Protein AF-A0A2V3IMF9-F1 (afdb_monomer)

Radius of gyration: 29.53 Å; Cα contacts (8 Å, |Δi|>4): 1030; chains: 1; bounding box: 71×70×72 Å

Sequence (637 aa):
MVWQYLLITSVDGKSPRWHPYTPQASSKLDSLFAHAHATRSKRTTFHVQSGTYQYEVNMLTMTQRNITTGKLRPIRRCLQSVISSDASEPKKKKPKLSSSLQLSHLFAGLHGHVWEPVLLPLIETLPDAADYLAPYRHSAILPLRQLTFQALKPNLPVDWKVIVFGQNPVHTSIPSFCHLLSYETPHRYEDVLTTIVHPQYPRVESATGIALFDAQLDDWNHAKFGTILSMRNLIKSAAMTKYNTSNATKVAQLRHILAQNKVITPSQWFQAILAQGVLLLNASLTIGGGKKASQHTTFWRPVIKKIVEHILLQKQALPPSDGRRGLLFLWWGRQALATKRRLSTVLSRYLHLPVRHLEWWNPASQRNEFCSSTHLSDVNQQLNQMGMPQINWLPDEQWLKENNDSISVFTNFVTDTKKLHAMYLERLQTGLELQANNTPITGIKGLVVQGLVEAVAPFGVEGAAENILGIVRGKHCGNLSDSEKGAIYMYTTGCLYHRLNMALRTSTREGLVCFLQYLKLFLLAHDKLDETDWVDLYRGANADLSDQYEVGSIVTWWSISSCSCNPEIAHSFSGRNGTLFHVKAKRATSIALLSAYQGEEEFVLAPGTQLKALKREKGKGVNEVYLEEVIASRLVC

Foldseek 3Di:
DWKWWADCPDDPNDHGGTDTFAPVQRVVVVVVLVVCVPPVDPDQWDWTDGPPWIWIAGNVQQWIATPVPRDIIHMDDDDPVVVPPPPDDDDDDDDQLLVQLVCVLLLDDAASVVCCVLQSVVLSPFPPSCCQRGPLHQLFKFDPNSQLCLLPRLDDLLLAAEEEAAEAQDDPPDPCPVPPPPDDDDDDPPPVVVPDDDVPDRPNQSRLLFHPDGLPFFALPDPCVQVSQLNVLLLLLLCCVPVVDDLVDDSVNSNVSCVVQQFHTPLLLVLQCSLNNYRGHYCFSIDGPPDDPVVSNVRCLVVVLSSVLVSQVVLVPDDPPDLSLHYEYEQADDRSVVSCVSNVVSVVVRPVTNYYYHYYHRSSDPPSRSSVDNVLVVQQVSCVVSVHHHGSSTDHPVVCVVCVVSSVSCPVSSVVSSVVSVLSVLLLVPQCPPFDPAAFADDLLVDDADAQLVLCVVVVCNVVLVVLLVVCPPQDDDPQDSRLLSLLACCQVVSCQRLQQVLLPDRVNPSCPSNSNSLSSPVVSLVRQQDDDWAWWKAAGQAAPLVVQPAFDKTWQRHWDKTASDHVSRNSRNFFEGEMETEGERSWGFCQSSYPDHPGRIIIDRGQWIWHWHDWARDNGYIYTYIYTDPDDRSHD

Secondary structure (DSSP, 8-state):
-EEEEE-SS-BTTB-SSEEEPPHHHHHHHHHHHHHHHHHT-S--EEEEEETTEEEEEETTTTEEEETTT--EEEEEEE-GGGGSS-S---------GGGTTT-GGGG-STTHHHHHHHHHHHHHHSTTHHHHHSTTS-TTEES-GGGTTGGGSSS-TTT--EEEEEPSS--------TTS--S---S--SSSTTSS-----S-GGG-SSSTT--TT---TTSHHHHH-HHHHHHHHHHHHHHH---TT--HHHHHHHHHHTTBPPHHHHHHHHHHTTEEEEESSS-EETT--HHHHHHHHHHHHHHHHHHHHHHHHTS-TT-GGG-EEEEEESHHHHHHHHHHHHHHGGGTTS-EEEEEE--TT-TTSGGGGS-HHHHHHHHHHHTTPPPP-SS-BHHHHHHTHHHHHHHHHHHHHHHHHHHHHHHHHHTT------PPPB--STTSPP--HHHHHGGGT-HHHHHHHHHHHTT---TT--HHHHHHHHHHHTTTTHHHHHHHTT-TT-GGGGGGHHHHHHHHHHHHHH-----EEEEEEESS--GGGS-TT-EEEE-S-EEEES-HHHHHTTTTTT-EEEEEEESSEEE-TTT-SSTT--EEEEPTTEEEEEEEEE--SSSEEEEEEE--S--SB-

Structure (mmCIF, N/CA/C/O backbone):
data_AF-A0A2V3IMF9-F1
#
_entry.id   AF-A0A2V3IMF9-F1
#
loop_
_atom_site.group_PDB
_atom_site.id
_atom_site.type_symbol
_atom_site.label_atom_id
_atom_site.label_alt_id
_atom_site.label_comp_id
_atom_site.label_asym_id
_atom_site.label_entity_id
_atom_site.label_seq_id
_atom_site.pdbx_PDB_ins_code
_atom_site.Cartn_x
_atom_site.Cartn_y
_atom_site.Cartn_z
_atom_site.occupancy
_atom_site.B_iso_or_equiv
_atom_site.auth_seq_id
_atom_site.auth_comp_id
_atom_site.auth_asym_id
_atom_site.auth_atom_id
_atom_site.pdbx_PDB_model_num
ATOM 1 N N . MET A 1 1 ? 18.884 26.806 -39.720 1.00 68.94 1 MET A N 1
ATOM 2 C CA . MET A 1 1 ? 18.612 25.996 -38.509 1.00 68.94 1 MET A CA 1
ATOM 3 C C . MET A 1 1 ? 18.428 26.937 -37.333 1.00 68.94 1 MET A C 1
ATOM 5 O O . MET A 1 1 ? 19.122 27.945 -37.275 1.00 68.94 1 MET A O 1
ATOM 9 N N . VAL A 1 2 ? 17.482 26.656 -36.438 1.00 80.50 2 VAL A N 1
ATOM 10 C CA . VAL A 1 2 ? 17.210 27.482 -35.252 1.00 80.50 2 VAL A CA 1
ATOM 11 C C . VAL A 1 2 ? 17.727 26.757 -34.023 1.00 80.50 2 VAL A C 1
ATOM 13 O O . VAL A 1 2 ? 17.457 25.570 -33.835 1.00 80.50 2 VAL A O 1
ATOM 16 N N . TRP A 1 3 ? 18.459 27.471 -33.176 1.00 82.25 3 TRP A N 1
ATOM 17 C CA . TRP A 1 3 ? 18.941 26.930 -31.915 1.00 82.25 3 TRP A CA 1
ATOM 18 C C . TRP A 1 3 ? 17.986 27.309 -30.789 1.00 82.25 3 TRP A C 1
ATOM 20 O O . TRP A 1 3 ? 17.486 28.435 -30.735 1.00 82.25 3 TRP A O 1
ATOM 30 N N . GLN A 1 4 ? 17.737 26.377 -29.872 1.00 85.31 4 GLN A N 1
ATOM 31 C CA . GLN A 1 4 ? 16.877 26.582 -28.709 1.00 85.31 4 GLN A CA 1
ATOM 32 C C . GLN A 1 4 ? 17.582 26.153 -27.420 1.00 85.31 4 GLN A C 1
ATOM 34 O O . GLN A 1 4 ? 18.411 25.247 -27.436 1.00 85.31 4 GLN A O 1
ATOM 39 N N . TYR A 1 5 ? 17.219 26.768 -26.297 1.00 79.00 5 TYR A N 1
ATOM 40 C CA . TYR A 1 5 ? 17.627 26.363 -24.950 1.00 79.00 5 TYR A CA 1
ATOM 41 C C . TYR A 1 5 ? 16.409 26.024 -24.090 1.00 79.00 5 TYR A C 1
ATOM 43 O O . TYR A 1 5 ? 15.362 26.662 -24.215 1.00 79.00 5 TYR A O 1
ATOM 51 N N . LEU A 1 6 ? 16.535 25.039 -23.201 1.00 73.38 6 LEU A N 1
ATOM 52 C CA . LEU A 1 6 ? 15.439 24.614 -22.330 1.00 73.38 6 LEU A CA 1
ATOM 53 C C . LEU A 1 6 ? 15.430 25.414 -21.027 1.00 73.38 6 LEU A C 1
ATOM 55 O O . LEU A 1 6 ? 16.417 25.458 -20.287 1.00 73.38 6 LEU A O 1
ATOM 59 N N . LEU A 1 7 ? 14.288 26.017 -20.715 1.00 69.88 7 LEU A N 1
ATOM 60 C CA . LEU A 1 7 ? 13.969 26.435 -19.355 1.00 69.88 7 LEU A CA 1
ATOM 61 C C . LEU A 1 7 ? 13.214 25.294 -18.674 1.00 69.88 7 LEU A C 1
ATOM 63 O O . LEU A 1 7 ? 12.148 24.911 -19.135 1.00 69.88 7 LEU A O 1
ATOM 67 N N . ILE A 1 8 ? 13.771 24.750 -17.593 1.00 53.72 8 ILE A N 1
ATOM 68 C CA . ILE A 1 8 ? 13.132 23.697 -16.778 1.00 53.72 8 ILE A CA 1
ATOM 69 C C . ILE A 1 8 ? 12.277 24.272 -15.641 1.00 53.72 8 ILE A C 1
ATOM 71 O O . ILE A 1 8 ? 11.418 23.597 -15.088 1.00 53.72 8 ILE A O 1
ATOM 75 N N . THR A 1 9 ? 12.480 25.549 -15.321 1.00 52.88 9 THR A N 1
ATOM 76 C CA . THR A 1 9 ? 11.702 26.317 -14.346 1.00 52.88 9 THR A CA 1
ATOM 77 C C . THR A 1 9 ? 11.356 27.680 -14.936 1.00 52.88 9 THR A C 1
ATOM 79 O O . THR A 1 9 ? 12.045 28.173 -15.834 1.00 52.88 9 THR A O 1
ATOM 82 N N . SER A 1 10 ? 10.265 28.289 -14.470 1.00 63.88 10 SER A N 1
ATOM 83 C CA . SER A 1 10 ? 9.846 29.606 -14.949 1.00 63.88 10 SER A CA 1
ATOM 84 C C . SER A 1 10 ? 10.776 30.687 -14.413 1.00 63.88 10 SER A C 1
ATOM 86 O O . SER A 1 10 ? 10.959 30.795 -13.200 1.00 63.88 10 SER A O 1
ATOM 88 N N . VAL A 1 11 ? 11.345 31.495 -15.304 1.00 62.50 11 VAL A N 1
ATOM 89 C CA . VAL A 1 11 ? 12.277 32.579 -14.959 1.00 62.50 11 VAL A CA 1
ATOM 90 C C . VAL A 1 11 ? 11.957 33.784 -15.845 1.00 62.50 11 VAL A C 1
ATOM 92 O O . VAL A 1 11 ? 11.756 33.610 -17.046 1.00 62.50 11 VAL A O 1
ATOM 95 N N . ASP A 1 12 ? 11.874 34.983 -15.262 1.00 57.81 12 ASP A N 1
ATOM 96 C CA . ASP A 1 12 ? 11.646 36.264 -15.958 1.00 57.81 12 ASP A CA 1
ATOM 97 C C . ASP A 1 12 ? 10.453 36.249 -16.934 1.00 57.81 12 ASP A C 1
ATOM 99 O O . ASP A 1 12 ? 10.554 36.637 -18.097 1.00 57.81 12 ASP A O 1
ATOM 103 N N . GLY A 1 13 ? 9.315 35.712 -16.483 1.00 58.81 13 GLY A N 1
ATOM 104 C CA . GLY A 1 13 ? 8.085 35.629 -17.283 1.00 58.81 13 GLY A CA 1
ATOM 105 C C . GLY A 1 13 ? 8.102 34.572 -18.396 1.00 58.81 13 GLY A C 1
ATOM 106 O O . GLY A 1 13 ? 7.091 34.384 -19.074 1.00 58.81 13 GLY A O 1
ATOM 107 N N . LYS A 1 14 ? 9.203 33.832 -18.576 1.00 61.03 14 LYS A N 1
ATOM 108 C CA . LYS A 1 14 ? 9.302 32.743 -19.557 1.00 61.03 14 LYS A CA 1
ATOM 109 C C . LYS A 1 14 ? 8.894 31.411 -18.935 1.00 61.03 14 LYS A C 1
ATOM 111 O O . LYS A 1 14 ? 9.371 31.033 -17.866 1.00 61.03 14 LYS A O 1
ATOM 116 N N . SER A 1 15 ? 8.011 30.688 -19.622 1.00 53.59 15 SER A N 1
ATOM 117 C CA . SER A 1 15 ? 7.533 29.367 -19.205 1.00 53.59 15 SER A CA 1
ATOM 118 C C . SER A 1 15 ? 8.597 28.273 -19.388 1.00 53.59 15 SER A C 1
ATOM 120 O O . SER A 1 15 ? 9.489 28.438 -20.228 1.00 53.59 15 SER A O 1
ATOM 122 N N . PRO A 1 16 ? 8.514 27.152 -18.643 1.00 62.44 16 PRO A N 1
ATOM 123 C CA . PRO A 1 16 ? 9.436 26.035 -18.796 1.00 62.44 16 PRO A CA 1
ATOM 124 C C . PRO A 1 16 ? 9.209 25.318 -20.132 1.00 62.44 16 PRO A C 1
ATOM 126 O O . PRO A 1 16 ? 8.294 24.512 -20.275 1.00 62.44 16 PRO A O 1
ATOM 129 N N .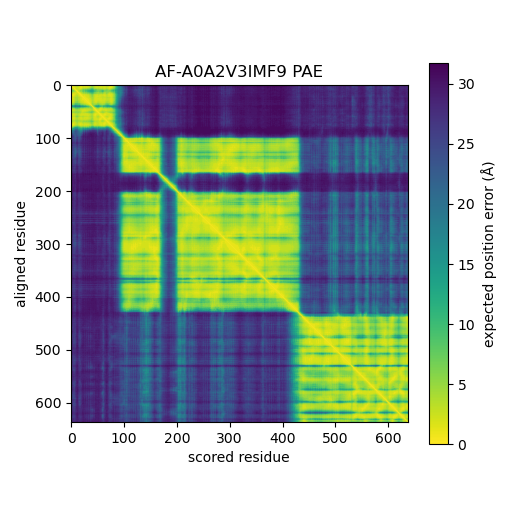 ARG A 1 17 ? 9.984 25.689 -21.149 1.00 71.81 17 ARG A N 1
ATOM 130 C CA . ARG A 1 17 ? 9.945 25.117 -22.498 1.00 71.81 17 ARG A CA 1
ATOM 131 C C . ARG A 1 17 ? 11.232 25.446 -23.238 1.00 71.81 17 ARG A C 1
ATOM 133 O O . ARG A 1 17 ? 12.099 26.154 -22.721 1.00 71.81 17 ARG A O 1
ATOM 140 N N . TRP A 1 18 ? 11.340 24.951 -24.462 1.00 73.56 18 TRP A N 1
ATOM 141 C CA . TRP A 1 18 ? 12.388 25.353 -25.385 1.00 73.56 18 TRP A CA 1
ATOM 142 C C . TRP A 1 18 ? 12.140 26.776 -25.885 1.00 73.56 18 TRP A C 1
ATOM 144 O O . TRP A 1 18 ? 11.074 27.084 -26.422 1.00 73.56 18 TRP A O 1
ATOM 154 N N . HIS A 1 19 ? 13.130 27.645 -25.698 1.00 80.81 19 HIS A N 1
ATOM 155 C CA . HIS A 1 19 ? 13.117 29.027 -26.170 1.00 80.81 19 HIS A CA 1
ATOM 156 C C . HIS A 1 19 ? 14.190 29.219 -27.231 1.00 80.81 19 HIS A C 1
ATOM 158 O O . HIS A 1 19 ? 15.305 28.731 -27.045 1.00 80.81 19 HIS A O 1
ATOM 164 N N . PRO A 1 20 ? 13.894 29.932 -28.327 1.00 86.06 20 PRO A N 1
ATOM 165 C CA . PRO A 1 20 ? 14.888 30.194 -29.352 1.00 86.06 20 PRO A CA 1
ATOM 166 C C . PRO A 1 20 ? 15.972 31.153 -28.847 1.00 86.06 20 PRO A C 1
ATOM 168 O O . PRO A 1 20 ? 15.707 32.090 -28.085 1.00 86.06 20 PRO A O 1
ATOM 171 N N . TYR A 1 21 ? 17.200 30.924 -29.304 1.00 86.38 21 TYR A N 1
ATOM 172 C CA . TYR A 1 21 ? 18.235 31.953 -29.329 1.00 86.38 21 TYR A CA 1
ATOM 173 C C . TYR A 1 21 ? 17.836 33.061 -30.308 1.00 86.38 21 TYR A C 1
ATOM 175 O O . TYR A 1 21 ? 17.023 32.839 -31.209 1.00 86.38 21 TYR A O 1
ATOM 183 N N . THR A 1 22 ? 18.423 34.255 -30.176 1.00 89.00 22 THR A N 1
ATOM 184 C CA . THR A 1 22 ? 18.224 35.283 -31.208 1.00 89.00 22 THR A CA 1
ATOM 185 C C . THR A 1 22 ? 18.699 34.760 -32.571 1.00 89.00 22 THR A C 1
ATOM 187 O O . THR A 1 22 ? 19.598 33.913 -32.617 1.00 89.00 22 THR A O 1
ATOM 190 N N . PRO A 1 23 ? 18.135 35.234 -33.696 1.00 86.19 23 PRO A N 1
ATOM 191 C CA . PRO A 1 23 ? 18.532 34.758 -35.021 1.00 86.19 23 PRO A CA 1
ATOM 192 C C . PRO A 1 23 ? 20.044 34.861 -35.271 1.00 86.19 23 PRO A C 1
ATOM 194 O O . PRO A 1 23 ? 20.654 33.903 -35.737 1.00 86.19 23 PRO A O 1
ATOM 197 N N . GLN A 1 24 ? 20.677 35.965 -34.854 1.00 86.44 24 GLN A N 1
ATOM 198 C CA . GLN A 1 24 ? 22.130 36.151 -34.979 1.00 86.44 24 GLN A CA 1
ATOM 199 C C . GLN A 1 24 ? 22.923 35.120 -34.157 1.00 86.44 24 GLN A C 1
ATOM 201 O O . GLN A 1 24 ? 23.913 34.566 -34.636 1.00 86.44 24 GLN A O 1
ATOM 206 N N . ALA A 1 25 ? 22.477 34.829 -32.932 1.00 87.00 25 ALA A N 1
ATOM 207 C CA . ALA A 1 25 ? 23.105 33.832 -32.072 1.00 87.00 25 ALA A CA 1
ATOM 208 C C . ALA A 1 25 ? 22.911 32.410 -32.610 1.00 87.00 25 ALA A C 1
ATOM 210 O O . ALA A 1 25 ? 23.847 31.616 -32.569 1.00 87.00 25 ALA A O 1
ATOM 211 N N . SER A 1 26 ? 21.734 32.106 -33.164 1.00 87.94 26 SER A N 1
ATOM 212 C CA . SER A 1 26 ? 21.459 30.822 -33.816 1.00 87.94 26 SER A CA 1
ATOM 213 C C . SER A 1 26 ? 22.383 30.592 -35.010 1.00 87.94 26 SER A C 1
ATOM 215 O O . SER A 1 26 ? 22.978 29.524 -35.098 1.00 87.94 26 SER A O 1
ATOM 217 N N . SER A 1 27 ? 22.577 31.588 -35.882 1.00 86.62 27 SER A N 1
ATOM 218 C CA .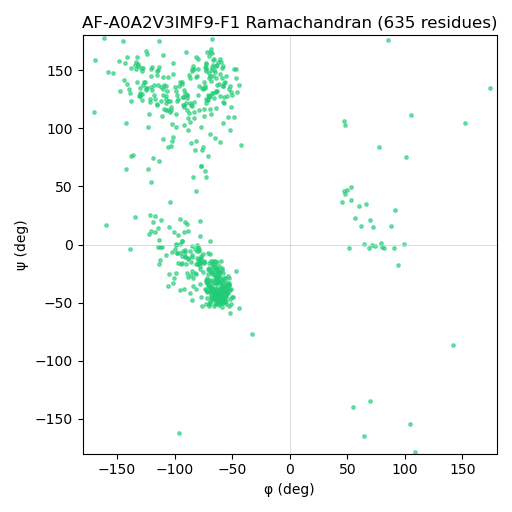 SER A 1 27 ? 23.511 31.467 -37.011 1.00 86.62 27 SER A CA 1
ATOM 219 C C . SER A 1 27 ? 24.954 31.262 -36.544 1.00 86.62 27 SER A C 1
ATOM 221 O O . SER A 1 27 ? 25.667 30.422 -37.085 1.00 86.62 27 SER A O 1
ATOM 223 N N . LYS A 1 28 ? 25.378 31.974 -35.490 1.00 87.69 28 LYS A N 1
ATOM 224 C CA . LYS A 1 28 ? 26.718 31.811 -34.907 1.00 87.69 28 LYS A CA 1
ATOM 225 C C . LYS A 1 28 ? 26.915 30.421 -34.291 1.00 87.69 28 LYS A C 1
ATOM 227 O O . LYS A 1 28 ? 27.968 29.820 -34.484 1.00 87.69 28 LYS A O 1
ATOM 232 N N . LEU A 1 29 ? 25.916 29.907 -33.572 1.00 86.38 29 LEU A N 1
ATOM 233 C CA . LEU A 1 29 ? 25.929 28.552 -33.015 1.00 86.38 29 LEU A CA 1
ATOM 234 C C . LEU A 1 29 ? 25.978 27.491 -34.112 1.00 86.38 29 LEU A C 1
ATOM 236 O O . LEU A 1 29 ? 26.698 26.512 -33.957 1.00 86.38 29 LEU A O 1
ATOM 240 N N . ASP A 1 30 ? 25.287 27.711 -35.230 1.00 86.06 30 ASP A N 1
ATOM 241 C CA . ASP A 1 30 ? 25.303 26.789 -36.366 1.00 86.06 30 ASP A CA 1
ATOM 242 C C . ASP A 1 30 ? 26.698 26.656 -36.980 1.00 86.06 30 ASP A C 1
ATOM 244 O O . ASP A 1 30 ? 27.189 25.541 -37.156 1.00 86.06 30 ASP A O 1
ATOM 248 N N . SER A 1 31 ? 27.372 27.784 -37.224 1.00 83.00 31 SER A N 1
ATOM 249 C CA . SER A 1 31 ? 28.741 27.793 -37.749 1.00 83.00 31 SER A CA 1
ATOM 250 C C . SER A 1 31 ? 29.736 27.162 -36.773 1.00 83.00 31 SER A C 1
ATOM 252 O O . SER A 1 31 ? 30.617 26.411 -37.188 1.00 83.00 31 SER A O 1
ATOM 254 N N . LEU A 1 32 ? 29.591 27.427 -35.470 1.00 82.62 32 LEU A N 1
ATOM 255 C CA . LEU A 1 32 ? 30.448 26.844 -34.434 1.00 82.62 32 LEU A CA 1
ATOM 256 C C . LEU A 1 32 ? 30.231 25.334 -34.285 1.00 82.62 32 LEU A C 1
ATOM 258 O O . LEU A 1 32 ? 31.201 24.595 -34.135 1.00 82.62 32 LEU A O 1
ATOM 262 N N . PHE A 1 33 ? 28.983 24.872 -34.359 1.00 79.62 33 PHE A N 1
ATOM 263 C CA . PHE A 1 33 ? 28.641 23.454 -34.310 1.00 79.62 33 PHE A CA 1
ATOM 264 C C . PHE A 1 33 ? 29.184 22.706 -35.532 1.00 79.62 33 PHE A C 1
ATOM 266 O O . PHE A 1 33 ? 29.826 21.669 -35.377 1.00 79.62 33 PHE A O 1
ATOM 273 N N . ALA A 1 34 ? 29.013 23.267 -36.735 1.00 76.81 34 ALA A N 1
ATOM 274 C CA . ALA A 1 34 ? 29.580 22.707 -37.960 1.00 76.81 34 ALA A CA 1
ATOM 275 C C . ALA A 1 34 ? 31.118 22.650 -37.905 1.00 76.81 34 ALA A C 1
ATOM 277 O O . ALA A 1 34 ? 31.711 21.629 -38.250 1.00 76.81 34 ALA A O 1
ATOM 278 N N . HIS A 1 35 ? 31.768 23.706 -37.404 1.00 70.62 35 HIS A N 1
ATOM 279 C CA . HIS A 1 35 ? 33.223 23.745 -37.255 1.00 70.62 35 HIS A CA 1
ATOM 280 C C . HIS A 1 35 ? 33.738 22.732 -36.220 1.00 70.62 35 HIS A C 1
ATOM 282 O O . HIS A 1 35 ? 34.701 22.018 -36.500 1.00 70.62 35 HIS A O 1
ATOM 288 N N . ALA A 1 36 ? 33.084 22.619 -35.057 1.00 66.25 36 ALA A N 1
ATOM 289 C CA . ALA A 1 36 ? 33.442 21.666 -34.004 1.00 66.25 36 ALA A CA 1
ATOM 290 C C . ALA A 1 36 ? 33.291 20.205 -34.464 1.00 66.25 36 ALA A C 1
ATOM 292 O O . ALA A 1 36 ? 34.170 19.385 -34.189 1.00 66.25 36 ALA A O 1
ATOM 293 N N . HIS A 1 37 ? 32.229 19.894 -35.216 1.00 63.97 37 HIS A N 1
ATOM 294 C CA . HIS A 1 37 ? 32.020 18.561 -35.784 1.00 63.97 37 HIS A CA 1
ATOM 295 C C . HIS A 1 37 ? 32.992 18.226 -36.924 1.00 63.97 37 HIS A C 1
ATOM 297 O O . HIS A 1 37 ? 33.418 17.078 -37.026 1.00 63.97 37 HIS A O 1
ATOM 303 N N . ALA A 1 38 ? 33.375 19.201 -37.756 1.00 58.03 38 ALA A N 1
ATOM 304 C CA . ALA A 1 38 ? 34.250 18.962 -38.906 1.00 58.03 38 ALA A CA 1
ATOM 305 C C . ALA A 1 38 ? 35.739 18.825 -38.538 1.00 58.03 38 ALA A C 1
ATOM 307 O O . ALA A 1 38 ? 36.459 18.064 -39.176 1.00 58.03 38 ALA A O 1
ATOM 308 N N . THR A 1 39 ? 36.224 19.542 -37.518 1.00 54.62 39 THR A N 1
ATOM 309 C CA . THR A 1 39 ? 37.669 19.608 -37.208 1.00 54.62 39 THR A CA 1
ATOM 310 C C . THR A 1 39 ? 38.129 18.690 -36.072 1.00 54.62 39 THR A C 1
ATOM 312 O O . THR A 1 39 ? 39.326 18.654 -35.790 1.00 54.62 39 THR A O 1
ATOM 315 N N . ARG A 1 40 ? 37.223 17.964 -35.387 1.00 56.03 40 ARG A N 1
ATOM 316 C CA . ARG A 1 40 ? 37.523 17.255 -34.115 1.00 56.03 40 ARG A CA 1
ATOM 317 C C . ARG A 1 40 ? 38.316 18.143 -33.134 1.00 56.03 40 ARG A C 1
ATOM 319 O O . ARG A 1 40 ? 39.227 17.687 -32.443 1.00 56.03 40 ARG A O 1
ATOM 326 N N . SER A 1 41 ? 38.005 19.440 -33.115 1.00 50.53 41 SER A N 1
ATOM 327 C CA . SER A 1 41 ? 38.764 20.438 -32.360 1.00 50.53 41 SER A CA 1
ATOM 328 C C . SER A 1 41 ? 38.747 20.145 -30.856 1.00 50.53 41 SER A C 1
ATOM 330 O O . SER A 1 41 ? 37.701 19.848 -30.282 1.00 50.53 41 SER A O 1
ATOM 332 N N . LYS A 1 42 ? 39.902 20.304 -30.190 1.00 55.38 42 LYS A N 1
ATOM 333 C CA . LYS A 1 42 ? 40.037 20.184 -28.722 1.00 55.38 42 LYS A CA 1
ATOM 334 C C . LYS A 1 42 ? 39.267 21.267 -27.952 1.00 55.38 42 LYS A C 1
ATOM 336 O O . LYS A 1 42 ? 39.104 21.148 -26.740 1.00 55.38 42 LYS A O 1
ATOM 341 N N . ARG A 1 43 ? 38.810 22.337 -28.617 1.00 55.91 43 ARG A N 1
ATOM 342 C CA . ARG A 1 43 ? 38.066 23.433 -27.983 1.00 55.91 43 ARG A CA 1
ATOM 343 C C . ARG A 1 43 ? 36.568 23.249 -28.217 1.00 55.91 43 ARG A C 1
ATOM 345 O O . ARG A 1 43 ? 36.062 23.573 -29.284 1.00 55.91 43 ARG A O 1
ATOM 352 N N . THR A 1 44 ? 35.867 22.755 -27.200 1.00 67.31 44 THR A N 1
ATOM 353 C CA . THR A 1 44 ? 34.428 22.431 -27.258 1.00 67.31 44 THR A CA 1
ATOM 354 C C . THR A 1 44 ? 33.526 23.522 -26.680 1.00 67.31 44 THR A C 1
ATOM 356 O O . THR A 1 44 ? 32.307 23.437 -26.817 1.00 67.31 44 THR A O 1
ATOM 359 N N . THR A 1 45 ? 34.110 24.550 -26.056 1.00 79.62 45 THR A N 1
ATOM 360 C CA . THR A 1 45 ? 33.386 25.596 -25.322 1.00 79.62 45 THR A CA 1
ATOM 361 C C . THR A 1 45 ? 33.600 26.976 -25.945 1.00 79.62 45 THR A C 1
ATOM 363 O O . THR A 1 45 ? 34.737 27.417 -26.146 1.00 79.62 45 THR A O 1
ATOM 366 N N . PHE A 1 46 ? 32.501 27.683 -26.217 1.00 83.38 46 PHE A N 1
ATOM 367 C CA . PHE A 1 46 ? 32.477 28.955 -26.941 1.00 83.38 46 PHE A CA 1
ATOM 368 C C . PHE A 1 46 ? 31.603 29.996 -26.244 1.00 83.38 46 PHE A C 1
ATOM 370 O O . PHE A 1 46 ? 30.619 29.660 -25.600 1.00 83.38 46 PHE A O 1
ATOM 377 N N . HIS A 1 47 ? 31.931 31.276 -26.409 1.00 89.19 47 HIS A N 1
ATOM 378 C CA . HIS A 1 47 ? 31.133 32.372 -25.858 1.00 89.19 47 HIS A CA 1
ATOM 379 C C . HIS A 1 47 ? 30.204 32.951 -26.932 1.00 89.19 47 HIS A C 1
ATOM 381 O O . HIS A 1 47 ? 30.653 33.384 -27.999 1.00 89.19 47 HIS A O 1
ATOM 387 N N . VAL A 1 48 ? 28.902 32.965 -26.649 1.00 88.81 48 VAL A N 1
ATOM 388 C CA . VAL A 1 48 ? 27.850 33.412 -27.568 1.00 88.81 48 VAL A CA 1
ATOM 389 C C . VAL A 1 48 ? 26.931 34.402 -26.863 1.00 88.81 48 VAL A C 1
ATOM 391 O O . VAL A 1 48 ? 26.395 34.131 -25.791 1.00 88.81 48 VAL A O 1
ATOM 394 N N . GLN A 1 49 ? 26.736 35.562 -27.483 1.00 89.25 49 GLN A N 1
ATOM 395 C CA . GLN A 1 49 ? 25.794 36.575 -27.023 1.00 89.25 49 GLN A CA 1
ATOM 396 C C . GLN A 1 49 ? 24.440 36.365 -27.700 1.00 89.25 49 GLN A C 1
ATOM 398 O O . GLN A 1 49 ? 24.384 36.178 -28.914 1.00 89.25 49 GLN A O 1
ATOM 403 N N . SER A 1 50 ? 23.357 36.397 -26.922 1.00 85.31 50 SER A N 1
ATOM 404 C CA . SER A 1 50 ? 21.989 36.263 -27.426 1.00 85.31 50 SER A CA 1
ATOM 405 C C . SER A 1 50 ? 21.051 37.181 -26.652 1.00 85.31 50 SER A C 1
ATOM 407 O O . SER A 1 50 ? 20.675 36.895 -25.515 1.00 85.31 50 SER A O 1
ATOM 409 N N . GLY A 1 51 ? 20.654 38.283 -27.289 1.00 83.50 51 GLY A N 1
ATOM 410 C CA . GLY A 1 51 ? 19.918 39.361 -26.633 1.00 83.50 51 GLY A CA 1
ATOM 411 C C . GLY A 1 51 ? 20.817 40.113 -25.649 1.00 83.50 51 GLY A C 1
ATOM 412 O O . GLY A 1 51 ? 21.965 40.419 -25.965 1.00 83.50 51 GLY A O 1
ATOM 413 N N . THR A 1 52 ? 20.307 40.382 -24.449 1.00 79.75 52 THR A N 1
ATOM 414 C CA . THR A 1 52 ? 21.023 41.106 -23.382 1.00 79.75 52 THR A CA 1
ATOM 415 C C . THR A 1 52 ? 21.997 40.238 -22.581 1.00 79.75 52 THR A C 1
ATOM 417 O O . THR A 1 52 ? 22.722 40.758 -21.739 1.00 79.75 52 THR A O 1
ATOM 420 N N . TYR A 1 53 ? 22.028 38.924 -22.822 1.00 80.81 53 TYR A N 1
ATOM 421 C CA . TYR A 1 53 ? 22.818 37.980 -22.035 1.00 80.81 53 TYR A CA 1
ATOM 422 C C . TYR A 1 53 ? 23.924 37.318 -22.854 1.00 80.81 53 TYR A C 1
ATOM 424 O O . TYR A 1 53 ? 23.781 37.057 -24.054 1.00 80.81 53 TYR A O 1
ATOM 432 N N . GLN A 1 54 ? 25.009 36.983 -22.157 1.00 88.19 54 GLN A N 1
ATOM 433 C CA . GLN A 1 54 ? 26.130 36.229 -22.696 1.00 88.19 54 GLN A CA 1
ATOM 434 C C . GLN A 1 54 ? 26.165 34.825 -22.092 1.00 88.19 54 GLN A C 1
ATOM 436 O O . GLN A 1 54 ? 25.945 34.624 -20.891 1.00 88.19 54 GLN A O 1
ATOM 441 N N . TYR A 1 55 ? 26.424 33.851 -22.953 1.00 89.62 55 TYR A N 1
ATOM 442 C CA . TYR A 1 55 ? 26.385 32.440 -22.623 1.00 89.62 55 TYR A CA 1
ATOM 443 C C . TYR A 1 55 ? 27.694 31.776 -23.013 1.00 89.62 55 TYR A C 1
ATOM 445 O O . TYR A 1 55 ? 28.254 32.039 -24.076 1.00 89.62 55 TYR A O 1
ATOM 453 N N . GLU A 1 56 ? 28.157 30.888 -22.154 1.00 90.12 56 GLU A N 1
ATOM 454 C CA . GLU A 1 56 ? 29.194 29.925 -22.468 1.00 90.12 56 GLU A CA 1
ATOM 455 C C . GLU A 1 56 ? 28.510 28.637 -22.937 1.00 90.12 56 GLU A C 1
ATOM 457 O O . GLU A 1 56 ? 27.701 28.062 -22.216 1.00 90.12 56 GLU A O 1
ATOM 462 N N . VAL A 1 57 ? 28.783 28.205 -24.161 1.00 87.50 57 VAL A N 1
ATOM 463 C CA . VAL A 1 57 ? 28.107 27.091 -24.824 1.00 87.50 57 VAL A CA 1
ATOM 464 C C . VAL A 1 57 ? 29.100 25.976 -25.098 1.00 87.50 57 VAL A C 1
ATOM 466 O O . VAL A 1 57 ? 30.122 26.207 -25.745 1.00 87.50 57 VAL A O 1
ATOM 469 N N . ASN A 1 58 ? 28.786 24.774 -24.624 1.00 80.88 58 ASN A N 1
ATOM 470 C CA . ASN A 1 58 ? 29.570 23.570 -24.851 1.00 80.88 58 ASN A CA 1
ATOM 471 C C . ASN A 1 58 ? 28.898 22.701 -25.923 1.00 80.88 58 ASN A C 1
ATOM 473 O O . ASN A 1 58 ? 27.789 22.199 -25.728 1.00 80.88 58 ASN A O 1
ATOM 477 N N . MET A 1 59 ? 29.590 22.529 -27.049 1.00 78.69 59 MET A N 1
ATOM 478 C CA . MET A 1 59 ? 29.097 21.802 -28.222 1.00 78.69 59 MET A CA 1
ATOM 479 C C . MET A 1 59 ? 29.210 20.279 -28.094 1.00 78.69 59 MET A C 1
ATOM 481 O O . MET A 1 59 ? 28.584 19.572 -28.873 1.00 78.69 59 MET A O 1
ATOM 485 N N . LEU A 1 60 ? 29.980 19.768 -27.125 1.00 69.12 60 LEU A N 1
ATOM 486 C CA . LEU A 1 60 ? 30.089 18.329 -26.863 1.00 69.12 60 LEU A CA 1
ATOM 487 C C . LEU A 1 60 ? 28.958 17.850 -25.950 1.00 69.12 60 LEU A C 1
ATOM 489 O O . LEU A 1 60 ? 28.301 16.858 -26.236 1.00 69.12 60 LEU A O 1
ATOM 493 N N . THR A 1 61 ? 28.713 18.573 -24.857 1.00 65.00 61 THR A N 1
ATOM 494 C CA . THR A 1 61 ? 27.657 18.225 -23.892 1.00 65.00 61 THR A CA 1
ATOM 495 C C . THR A 1 61 ? 26.293 18.795 -24.269 1.00 65.00 61 THR A C 1
ATOM 497 O O . THR A 1 61 ? 25.316 18.511 -23.588 1.00 65.00 61 THR A O 1
ATOM 500 N N . MET A 1 62 ? 26.218 19.618 -25.323 1.00 80.25 62 MET A N 1
ATOM 501 C CA . MET A 1 62 ? 25.000 20.296 -25.783 1.00 80.25 62 MET A CA 1
ATOM 502 C C . MET A 1 62 ? 24.314 21.092 -24.665 1.00 80.25 62 MET A C 1
ATOM 504 O O . MET A 1 62 ? 23.103 21.018 -24.443 1.00 80.25 62 MET A O 1
ATOM 508 N N . THR A 1 63 ? 25.102 21.906 -23.960 1.00 82.75 63 THR A N 1
ATOM 509 C CA . THR A 1 63 ? 24.626 22.756 -22.861 1.00 82.75 63 THR A CA 1
ATOM 510 C C . THR A 1 63 ? 25.118 24.193 -22.996 1.00 82.75 63 THR A C 1
ATOM 512 O O . THR A 1 63 ? 26.165 24.470 -23.575 1.00 82.75 63 THR A O 1
ATOM 515 N N . GLN A 1 64 ? 24.359 25.129 -22.433 1.00 87.81 64 GLN A N 1
ATOM 516 C CA . GLN A 1 64 ? 24.773 26.507 -22.209 1.00 87.81 64 GLN A CA 1
ATOM 517 C C . GLN A 1 64 ? 24.854 26.816 -20.718 1.00 87.81 64 GLN A C 1
ATOM 519 O O . GLN A 1 64 ? 24.055 26.317 -19.929 1.00 87.81 64 GLN A O 1
ATOM 524 N N . ARG A 1 65 ? 25.741 27.727 -20.344 1.00 87.69 65 ARG A N 1
ATOM 525 C CA . ARG A 1 65 ? 25.818 28.352 -19.030 1.00 87.69 65 ARG A CA 1
ATOM 526 C C . ARG A 1 65 ? 25.687 29.858 -19.202 1.00 87.69 65 ARG A C 1
ATOM 528 O O . ARG A 1 65 ? 26.444 30.476 -19.942 1.00 87.69 65 ARG A O 1
ATOM 535 N N . ASN A 1 66 ? 24.707 30.464 -18.543 1.00 86.06 66 ASN A N 1
ATOM 536 C CA . ASN A 1 66 ? 24.604 31.921 -18.513 1.00 86.06 66 ASN A CA 1
ATOM 537 C C . ASN A 1 66 ? 25.735 32.486 -17.643 1.00 86.06 66 ASN A C 1
ATOM 539 O O . ASN A 1 66 ? 25.860 32.089 -16.488 1.00 86.06 66 ASN A O 1
ATOM 543 N N . ILE A 1 67 ? 26.545 33.394 -18.184 1.00 83.62 67 ILE A N 1
ATOM 544 C CA . ILE A 1 67 ? 27.779 33.847 -17.519 1.00 83.62 67 ILE A CA 1
ATOM 545 C C . ILE A 1 67 ? 27.465 34.712 -16.294 1.00 83.62 67 ILE A C 1
ATOM 547 O O . ILE A 1 67 ? 28.145 34.619 -15.281 1.00 83.62 67 ILE A O 1
ATOM 551 N N . THR A 1 68 ? 26.389 35.497 -16.351 1.00 74.38 68 THR A N 1
ATOM 552 C CA . THR A 1 68 ? 25.976 36.380 -15.253 1.00 74.38 68 THR A CA 1
ATOM 553 C C . THR A 1 68 ? 25.363 35.616 -14.076 1.00 74.38 68 THR A C 1
ATOM 555 O O . THR A 1 68 ? 25.582 35.975 -12.927 1.00 74.38 68 THR A O 1
ATOM 558 N N . THR A 1 69 ? 24.576 34.569 -14.342 1.00 75.56 69 THR A N 1
ATOM 559 C CA . THR A 1 69 ? 23.808 33.845 -13.306 1.00 75.56 69 THR A CA 1
ATOM 560 C C . THR A 1 69 ? 24.362 32.460 -12.971 1.00 75.56 69 THR A C 1
ATOM 562 O O . THR A 1 69 ? 23.849 31.805 -12.068 1.00 75.56 69 THR A O 1
ATOM 565 N N . GLY A 1 70 ? 25.340 31.960 -13.730 1.00 76.19 70 GLY A N 1
ATOM 566 C CA . GLY A 1 70 ? 25.917 30.619 -13.584 1.00 76.19 70 GLY A CA 1
ATOM 567 C C . GLY A 1 70 ? 24.984 29.458 -13.958 1.00 76.19 70 GLY A C 1
ATOM 568 O O . GLY A 1 70 ? 25.410 28.306 -13.938 1.00 76.19 70 GLY A O 1
ATOM 569 N N . LYS A 1 71 ? 23.718 29.722 -14.318 1.00 75.19 71 LYS A N 1
ATOM 570 C CA . LYS A 1 71 ? 22.715 28.677 -14.573 1.00 75.19 71 LYS A CA 1
ATOM 571 C C . LYS A 1 71 ? 23.016 27.909 -15.859 1.00 75.19 71 LYS A C 1
ATOM 573 O O . LYS A 1 71 ? 23.128 28.515 -16.929 1.00 75.19 71 LYS A O 1
ATOM 578 N N . LEU A 1 72 ? 23.070 26.582 -15.742 1.00 71.12 72 LEU A N 1
ATOM 579 C CA . LEU A 1 72 ? 23.330 25.647 -16.835 1.00 71.12 72 LEU A CA 1
ATOM 580 C C . LEU A 1 72 ? 22.017 25.094 -17.408 1.00 71.12 72 LEU A C 1
ATOM 582 O O . LEU A 1 72 ? 21.081 24.806 -16.663 1.00 71.12 72 LEU A O 1
ATOM 586 N N . ARG A 1 73 ? 21.910 25.015 -18.736 1.00 79.62 73 ARG A N 1
ATOM 587 C CA . ARG A 1 73 ? 20.689 24.627 -19.459 1.00 79.62 73 ARG A CA 1
ATOM 588 C C . ARG A 1 73 ? 21.038 23.814 -20.705 1.00 79.62 73 ARG A C 1
ATOM 590 O O . ARG A 1 73 ? 21.993 24.186 -21.383 1.00 79.62 73 ARG A O 1
ATOM 597 N N . PRO A 1 74 ? 20.275 22.771 -21.060 1.00 72.81 74 PRO A N 1
ATOM 598 C CA . PRO A 1 74 ? 20.507 22.045 -22.300 1.00 72.81 74 PRO A CA 1
ATOM 599 C C . PRO A 1 74 ? 20.075 22.871 -23.517 1.00 72.81 74 PRO A C 1
ATOM 601 O O . PRO A 1 74 ? 19.184 23.729 -23.425 1.00 72.81 74 PRO A O 1
ATOM 604 N N . ILE A 1 75 ? 20.731 22.622 -24.650 1.00 81.94 75 ILE A N 1
ATOM 605 C CA . ILE A 1 75 ? 20.501 23.300 -25.928 1.00 81.94 75 ILE A CA 1
ATOM 606 C C . ILE A 1 75 ? 20.262 22.287 -27.047 1.00 81.94 75 ILE A C 1
ATOM 608 O O . ILE A 1 75 ? 20.753 21.165 -26.991 1.00 81.94 75 ILE A O 1
ATOM 612 N N . ARG A 1 76 ? 19.506 22.679 -28.075 1.00 78.19 76 ARG A N 1
ATOM 613 C CA . ARG A 1 76 ? 19.226 21.833 -29.242 1.00 78.19 76 ARG A CA 1
ATOM 614 C C . ARG A 1 76 ? 19.181 22.634 -30.537 1.00 78.19 76 ARG A C 1
ATOM 616 O O . ARG A 1 76 ? 18.874 23.827 -30.524 1.00 78.19 76 ARG A O 1
ATOM 623 N N . ARG A 1 77 ? 19.427 21.945 -31.650 1.00 83.75 77 ARG A N 1
ATOM 624 C CA . ARG A 1 77 ? 19.366 22.464 -33.022 1.00 83.75 77 ARG A CA 1
ATOM 625 C C . ARG A 1 77 ? 18.126 21.902 -33.722 1.00 83.75 77 ARG A C 1
ATOM 627 O O . ARG A 1 77 ? 17.964 20.687 -33.765 1.00 83.75 77 ARG A O 1
ATOM 634 N N . CYS A 1 78 ? 17.258 22.753 -34.268 1.00 68.81 78 CYS A N 1
ATOM 635 C CA . CYS A 1 78 ? 15.991 22.341 -34.891 1.00 68.81 78 CYS A CA 1
ATOM 636 C C . CYS A 1 78 ? 15.749 23.014 -36.255 1.00 68.81 78 CYS A C 1
ATOM 638 O O . CYS A 1 78 ? 16.275 24.095 -36.541 1.00 68.81 78 CYS A O 1
ATOM 640 N N . LEU A 1 79 ? 14.914 22.387 -37.092 1.00 61.75 79 LEU A N 1
ATOM 641 C CA . LEU A 1 79 ? 14.452 22.938 -38.372 1.00 61.75 79 LEU A CA 1
ATOM 642 C C . LEU A 1 79 ? 13.405 24.040 -38.145 1.00 61.75 79 LEU A C 1
ATOM 644 O O . LEU A 1 79 ? 12.539 23.925 -37.281 1.00 61.75 79 LEU A O 1
ATOM 648 N N . GLN A 1 80 ? 13.483 25.120 -38.925 1.00 51.91 80 GLN A N 1
ATOM 649 C CA . GLN A 1 80 ? 12.654 26.317 -38.728 1.00 51.91 80 GLN A CA 1
ATOM 650 C C . GLN A 1 80 ? 11.163 26.084 -39.040 1.00 51.91 80 GLN A C 1
ATOM 652 O O . GLN A 1 80 ? 10.313 26.758 -38.467 1.00 51.91 80 GLN A O 1
ATOM 657 N N . SER A 1 81 ? 10.845 25.082 -39.867 1.00 45.16 81 SER A N 1
ATOM 658 C CA . SER A 1 81 ? 9.478 24.656 -40.206 1.00 45.16 81 SER A CA 1
ATOM 659 C C . SER A 1 81 ? 8.697 24.047 -39.034 1.00 45.16 81 SER A C 1
ATOM 661 O O . SER A 1 81 ? 7.477 23.957 -39.105 1.00 45.16 81 SER A O 1
ATOM 663 N N . VAL A 1 82 ? 9.366 23.686 -37.932 1.00 44.00 82 VAL A N 1
ATOM 664 C CA . VAL A 1 82 ? 8.738 23.116 -36.721 1.00 44.00 82 VAL A CA 1
ATOM 665 C C . VAL A 1 82 ? 8.162 24.210 -35.797 1.00 44.00 82 VAL A C 1
ATOM 667 O O . VAL A 1 82 ? 7.545 23.914 -34.782 1.00 44.00 82 VAL A O 1
ATOM 670 N N . ILE A 1 83 ? 8.353 25.496 -36.121 1.00 47.19 83 ILE A N 1
ATOM 671 C CA . ILE A 1 83 ? 7.970 26.625 -35.250 1.00 47.19 83 ILE A CA 1
ATOM 672 C C . ILE A 1 83 ? 6.559 27.166 -35.579 1.00 47.19 83 ILE A C 1
ATOM 674 O O . ILE A 1 83 ? 5.968 27.870 -34.764 1.00 47.19 83 ILE A O 1
ATOM 678 N N . SER A 1 84 ? 5.990 26.821 -36.740 1.00 34.41 84 SER A N 1
ATOM 679 C CA . SER A 1 84 ? 4.808 27.501 -37.302 1.00 34.41 84 SER A CA 1
ATOM 680 C C . SER A 1 84 ? 3.454 26.809 -37.078 1.00 34.41 84 SER A C 1
ATOM 682 O O . SER A 1 84 ? 2.441 27.363 -37.489 1.00 34.41 84 SER A O 1
ATOM 684 N N . SER A 1 85 ? 3.391 25.647 -36.419 1.00 32.91 85 SER A N 1
ATOM 685 C CA . SER A 1 85 ? 2.127 24.918 -36.188 1.00 32.91 85 SER A CA 1
ATOM 686 C C . SER A 1 85 ? 1.437 25.222 -34.848 1.00 32.91 85 SER A C 1
ATOM 688 O O . SER A 1 85 ? 0.401 24.638 -34.560 1.00 32.91 85 SER A O 1
ATOM 690 N N . ASP A 1 86 ? 1.978 26.134 -34.033 1.00 32.03 86 ASP A N 1
ATOM 691 C CA . ASP A 1 86 ? 1.491 26.417 -32.666 1.00 32.03 86 ASP A CA 1
ATOM 692 C C . ASP A 1 86 ? 0.598 27.675 -32.554 1.00 32.03 86 ASP A C 1
ATOM 694 O O . ASP A 1 86 ? 0.290 28.139 -31.454 1.00 32.03 86 ASP A O 1
ATOM 698 N N . ALA A 1 87 ? 0.169 28.260 -33.677 1.00 32.72 87 ALA A N 1
ATOM 699 C CA . ALA A 1 87 ? -0.582 29.516 -33.698 1.00 32.72 87 ALA A CA 1
ATOM 700 C C . ALA A 1 87 ? -1.981 29.359 -34.311 1.00 32.72 87 ALA A C 1
ATOM 702 O O . ALA A 1 87 ? -2.213 29.787 -35.435 1.00 32.72 87 ALA A O 1
ATOM 703 N N . SER A 1 88 ? -2.903 28.752 -33.558 1.00 31.77 88 SER A N 1
ATOM 704 C CA . SER A 1 88 ? -4.324 29.137 -33.402 1.00 31.77 88 SER A CA 1
ATOM 705 C C . SER A 1 88 ? -5.189 27.921 -33.063 1.00 31.77 88 SER A C 1
ATOM 707 O O . SER A 1 88 ? -5.489 27.122 -33.931 1.00 31.77 88 SER A O 1
ATOM 709 N N . GLU A 1 89 ? -5.608 27.790 -31.797 1.00 26.48 89 GLU A N 1
ATOM 710 C CA . GLU A 1 89 ? -6.856 27.117 -31.393 1.00 26.48 89 GLU A CA 1
ATOM 711 C C . GLU A 1 89 ? -7.155 27.386 -29.895 1.00 26.48 89 GLU A C 1
ATOM 713 O O . GLU A 1 89 ? -6.283 27.867 -29.163 1.00 26.48 89 GLU A O 1
ATOM 718 N N . PRO A 1 90 ? -8.416 27.234 -29.441 1.00 27.08 90 PRO A N 1
ATOM 719 C CA . PRO A 1 90 ? -9.048 28.121 -28.467 1.00 27.08 90 PRO A CA 1
ATOM 720 C C . PRO A 1 90 ? -8.514 27.933 -27.047 1.00 27.08 90 PRO A C 1
ATOM 722 O O . PRO A 1 90 ? -8.055 26.858 -26.673 1.00 27.08 90 PRO A O 1
ATOM 725 N N . LYS A 1 91 ? -8.634 28.993 -26.234 1.00 27.83 91 LYS A N 1
ATOM 726 C CA . LYS A 1 91 ? -8.233 29.086 -24.816 1.00 27.83 91 LYS A CA 1
ATOM 727 C C . LYS A 1 91 ? -8.595 27.827 -23.999 1.00 27.83 91 LYS A C 1
ATOM 729 O O . LYS A 1 91 ? -9.608 27.803 -23.301 1.00 27.83 91 LYS A O 1
ATOM 734 N N . LYS A 1 92 ? -7.732 26.808 -23.999 1.00 28.52 92 LYS A N 1
ATOM 735 C CA . LYS A 1 92 ? -7.767 25.699 -23.040 1.00 28.52 92 LYS A CA 1
ATOM 736 C C . LYS A 1 92 ? -6.965 26.105 -21.806 1.00 28.52 92 LYS A C 1
ATOM 738 O O . LYS A 1 92 ? -5.801 26.491 -21.881 1.00 28.52 92 LYS A O 1
ATOM 743 N N . LYS A 1 93 ? -7.641 26.077 -20.655 1.00 27.03 93 LYS A N 1
ATOM 744 C CA . LYS A 1 93 ? -7.073 26.334 -19.325 1.00 27.03 93 LYS A CA 1
ATOM 745 C C . LYS A 1 93 ? -5.830 25.455 -19.110 1.00 27.03 93 LYS A C 1
ATOM 747 O O . LYS A 1 93 ? -5.865 24.269 -19.422 1.00 27.03 93 LYS A O 1
ATOM 752 N N . LYS A 1 94 ? -4.758 26.042 -18.557 1.00 26.20 94 LYS A N 1
ATOM 753 C CA . LYS A 1 94 ? -3.516 25.347 -18.158 1.00 26.20 94 LYS A CA 1
ATOM 754 C C . LYS A 1 94 ? -3.835 24.034 -17.412 1.00 26.20 94 LYS A C 1
ATOM 756 O O . LYS A 1 94 ? -4.694 24.080 -16.524 1.00 26.20 94 LYS A O 1
ATOM 761 N N . PRO A 1 95 ? -3.142 22.909 -17.682 1.00 26.42 95 PRO A N 1
ATOM 762 C CA . PRO A 1 95 ? -3.300 21.718 -16.864 1.00 26.42 95 PRO A CA 1
ATOM 763 C C . PRO A 1 95 ? -2.772 22.018 -15.458 1.00 26.42 95 PRO A C 1
ATOM 765 O O . PRO A 1 95 ? -1.662 22.521 -15.278 1.00 26.42 95 PRO A O 1
ATOM 768 N N . LYS A 1 96 ? -3.618 21.772 -14.457 1.00 33.41 96 LYS A N 1
ATOM 769 C CA . LYS A 1 96 ? -3.279 21.882 -13.037 1.00 33.41 96 LYS A CA 1
ATOM 770 C C . LYS A 1 96 ? -2.270 20.787 -12.657 1.00 33.41 96 LYS A C 1
ATOM 772 O O . LYS A 1 96 ? -2.306 19.688 -13.217 1.00 33.41 96 LYS A O 1
ATOM 777 N N . LEU A 1 97 ? -1.453 21.071 -11.635 1.00 38.72 97 LEU A N 1
ATOM 778 C CA . LEU A 1 97 ? -0.590 20.117 -10.911 1.00 38.72 97 LEU A CA 1
ATOM 779 C C . LEU A 1 97 ? -1.333 18.815 -10.524 1.00 38.72 97 LEU A C 1
ATOM 781 O O . LEU A 1 97 ? -0.720 17.764 -10.386 1.00 38.72 97 LEU A O 1
ATOM 785 N N . SER A 1 98 ? -2.667 18.873 -10.441 1.00 39.22 98 SER A N 1
ATOM 786 C CA . SER A 1 98 ? -3.561 17.739 -10.202 1.00 39.22 98 SER A CA 1
ATOM 787 C C . SER A 1 98 ? -3.423 16.580 -11.194 1.00 39.22 98 SER A C 1
ATOM 789 O O . SER A 1 98 ? -3.668 15.430 -10.840 1.00 39.22 98 SER A O 1
ATOM 791 N N . SER A 1 99 ? -3.015 16.849 -12.439 1.00 47.53 99 SER A N 1
ATOM 792 C CA . SER A 1 99 ? -2.924 15.817 -13.485 1.00 47.53 99 SER A CA 1
ATOM 793 C C . SER A 1 99 ? -1.635 14.983 -13.444 1.00 47.53 99 SER A C 1
ATOM 795 O O . SER A 1 99 ? -1.654 13.839 -13.889 1.00 47.53 99 SER A O 1
ATOM 797 N N . SER A 1 100 ? -0.535 15.494 -12.873 1.00 54.69 100 SER A N 1
ATOM 798 C CA . SER A 1 100 ? 0.761 14.789 -12.858 1.00 54.69 100 SER A CA 1
ATOM 799 C C . SER A 1 100 ? 0.904 13.783 -11.713 1.00 54.69 100 SER A C 1
ATOM 801 O O . SER A 1 100 ? 1.595 12.777 -11.857 1.00 54.69 100 SER A O 1
ATOM 803 N N . LEU A 1 101 ? 0.237 14.018 -10.578 1.00 67.81 101 LEU A N 1
ATOM 804 C CA . LEU A 1 101 ? 0.291 13.115 -9.424 1.00 67.81 101 LEU A CA 1
ATOM 805 C C . LEU A 1 101 ? -0.652 11.911 -9.547 1.00 67.81 101 LEU A C 1
ATOM 807 O O . LEU A 1 101 ? -0.473 10.955 -8.796 1.00 67.81 101 LEU A O 1
ATOM 811 N N . GLN A 1 102 ? -1.643 11.945 -10.450 1.00 74.75 102 GLN A N 1
ATOM 812 C CA . GLN A 1 102 ? -2.631 10.876 -10.680 1.00 74.75 102 GLN A CA 1
ATOM 813 C C . GLN A 1 102 ? -3.262 10.328 -9.378 1.00 74.75 102 GLN A C 1
ATOM 815 O O . GLN A 1 102 ? -3.307 9.113 -9.153 1.00 74.75 102 GLN A O 1
ATOM 820 N N . LEU A 1 103 ? -3.677 11.215 -8.464 1.00 80.44 103 LEU A N 1
ATOM 821 C CA . LEU A 1 103 ? -4.080 10.837 -7.100 1.00 80.44 103 LEU A CA 1
ATOM 822 C C . LEU A 1 103 ? -5.437 10.126 -7.027 1.00 80.44 103 LEU A C 1
ATOM 824 O O . LEU A 1 103 ? -5.606 9.281 -6.152 1.00 80.44 103 LEU A O 1
ATOM 828 N N . SER A 1 104 ? -6.373 10.418 -7.935 1.00 79.94 104 SER A N 1
ATOM 829 C CA . SER A 1 104 ? -7.745 9.883 -7.902 1.00 79.94 104 SER A CA 1
ATOM 830 C C . SER A 1 104 ? -7.794 8.356 -7.836 1.00 79.94 104 SER A C 1
ATOM 832 O O . SER A 1 104 ? -8.508 7.784 -7.017 1.00 79.94 104 SER A O 1
ATOM 834 N N . HIS A 1 105 ? -6.934 7.668 -8.593 1.00 79.56 105 HIS A N 1
ATOM 835 C CA . HIS A 1 105 ? -6.867 6.203 -8.570 1.00 79.56 105 HIS A CA 1
ATOM 836 C C . HIS A 1 105 ? -6.461 5.624 -7.203 1.00 79.56 105 HIS A C 1
ATOM 838 O O . HIS A 1 105 ? -6.794 4.480 -6.899 1.00 79.56 105 HIS A O 1
ATOM 844 N N . LEU A 1 106 ? -5.778 6.391 -6.343 1.00 83.38 106 LEU A N 1
ATOM 845 C CA . LEU A 1 106 ? -5.407 5.942 -4.993 1.00 83.38 106 LEU A CA 1
ATOM 846 C C . LEU A 1 106 ? -6.615 5.851 -4.053 1.00 83.38 106 LEU A C 1
ATOM 848 O O . LEU A 1 106 ? -6.575 5.110 -3.065 1.00 83.38 106 LEU A O 1
ATOM 852 N N . PHE A 1 107 ? -7.691 6.558 -4.394 1.00 85.00 107 PHE A N 1
ATOM 853 C CA . PHE A 1 107 ? -8.969 6.575 -3.691 1.00 85.00 107 PHE A CA 1
ATOM 854 C C . PHE A 1 107 ? -10.010 5.634 -4.318 1.00 85.00 107 PHE A C 1
ATOM 856 O O . PHE A 1 107 ? -11.154 5.611 -3.879 1.00 85.00 107 PHE A O 1
ATOM 863 N N . ALA A 1 108 ? -9.627 4.798 -5.287 1.00 76.19 108 ALA A N 1
ATOM 864 C CA . ALA A 1 108 ? -10.493 3.726 -5.769 1.00 76.19 108 ALA A CA 1
ATOM 865 C C . ALA A 1 108 ? -10.741 2.661 -4.679 1.00 76.19 108 ALA A C 1
ATOM 867 O O . ALA A 1 108 ? -9.877 2.402 -3.826 1.00 76.19 108 ALA A O 1
ATOM 868 N N . GLY A 1 109 ? -11.911 2.021 -4.737 1.00 74.81 109 GLY A N 1
ATOM 869 C CA . GLY A 1 109 ? -12.381 1.020 -3.776 1.00 74.81 109 GLY A CA 1
ATOM 870 C C . GLY A 1 109 ? -13.522 1.531 -2.892 1.00 74.81 109 GLY A C 1
ATOM 871 O O . GLY A 1 109 ? -13.958 2.670 -3.031 1.00 74.81 109 GLY A O 1
ATOM 872 N N . LEU A 1 110 ? -13.969 0.672 -1.972 1.00 79.31 110 LEU A N 1
ATOM 873 C CA . LEU A 1 110 ? -15.213 0.772 -1.194 1.00 79.31 110 LEU A CA 1
ATOM 874 C C . LEU A 1 110 ? -15.671 2.212 -0.851 1.00 79.31 110 LEU A C 1
ATOM 876 O O . LEU A 1 110 ? -16.544 2.751 -1.529 1.00 79.31 110 LEU A O 1
ATOM 880 N N . HIS A 1 111 ? -15.053 2.875 0.134 1.00 87.06 111 HIS A N 1
ATOM 881 C CA . HIS A 1 111 ? -15.395 4.259 0.513 1.00 87.06 111 HIS A CA 1
ATOM 882 C C . HIS A 1 111 ? -14.300 5.281 0.192 1.00 87.06 111 HIS A C 1
ATOM 884 O O . HIS A 1 111 ? -14.255 6.362 0.779 1.00 87.06 111 HIS A O 1
ATOM 890 N N . GLY A 1 112 ? -13.385 4.972 -0.730 1.00 86.50 112 GLY A N 1
ATOM 891 C CA . GLY A 1 112 ? -12.276 5.883 -1.022 1.00 86.50 112 GLY A CA 1
ATOM 892 C C . GLY A 1 112 ? -12.727 7.222 -1.634 1.00 86.50 112 GLY A C 1
ATOM 893 O O . GLY A 1 112 ? -12.139 8.255 -1.316 1.00 86.50 112 GLY A O 1
ATOM 894 N N . HIS A 1 113 ? -13.841 7.233 -2.374 1.00 87.44 113 HIS A N 1
ATOM 895 C CA . HIS A 1 113 ? -14.471 8.438 -2.937 1.00 87.44 113 HIS A CA 1
ATOM 896 C C . HIS A 1 113 ? -14.864 9.493 -1.884 1.00 87.44 113 HIS A C 1
ATOM 898 O O . HIS A 1 113 ? -14.938 10.675 -2.202 1.00 87.44 113 HIS A O 1
ATOM 904 N N . VAL A 1 114 ? -15.086 9.097 -0.624 1.00 92.75 114 VAL A N 1
ATOM 905 C CA . VAL A 1 114 ? -15.383 10.029 0.482 1.00 92.75 114 VAL A CA 1
ATOM 906 C C . VAL A 1 114 ? -14.135 10.813 0.891 1.00 92.75 114 VAL A C 1
ATOM 908 O O . VAL A 1 114 ? -14.208 11.973 1.293 1.00 92.75 114 VAL A O 1
ATOM 911 N N . TRP A 1 115 ? -12.966 10.188 0.767 1.00 94.75 115 TRP A N 1
ATOM 912 C CA . TRP A 1 115 ? -11.687 10.758 1.181 1.00 94.75 115 TRP A CA 1
ATOM 913 C C . TRP A 1 115 ? -11.024 11.590 0.088 1.00 94.75 115 TRP A C 1
ATOM 915 O O . TRP A 1 115 ? -10.287 12.526 0.403 1.00 94.75 115 TRP A O 1
ATOM 925 N N . GLU A 1 116 ? -11.295 11.279 -1.178 1.00 92.81 116 GLU A N 1
ATOM 926 C CA . GLU A 1 116 ? -10.745 11.993 -2.331 1.00 92.81 116 GLU A CA 1
ATOM 927 C C . GLU A 1 116 ? -10.957 13.516 -2.254 1.00 92.81 116 GLU A C 1
ATOM 929 O O . GLU A 1 116 ? -9.954 14.231 -2.181 1.00 92.81 116 GLU A O 1
ATOM 934 N N . PRO A 1 117 ? -12.190 14.060 -2.168 1.00 93.69 117 PRO A N 1
ATOM 935 C CA . PRO A 1 117 ? -12.400 15.511 -2.159 1.00 93.69 117 PRO A CA 1
ATOM 936 C C . PRO A 1 117 ? -11.812 16.199 -0.917 1.00 93.69 117 PRO A C 1
ATOM 938 O O . PRO A 1 117 ? -11.605 17.412 -0.909 1.00 93.69 117 PRO A O 1
ATOM 941 N N . VAL A 1 118 ? -11.526 15.435 0.140 1.00 94.81 118 VAL A N 1
ATOM 942 C CA . VAL A 1 118 ? -10.989 15.937 1.409 1.00 94.81 118 VAL A CA 1
ATOM 943 C C . VAL A 1 118 ? -9.465 16.017 1.380 1.00 94.81 118 VAL A C 1
ATOM 945 O O . VAL A 1 118 ? -8.885 16.972 1.908 1.00 94.81 118 VAL A O 1
ATOM 948 N N . LEU A 1 119 ? -8.812 15.004 0.809 1.00 96.06 119 LEU A N 1
ATOM 949 C CA . LEU A 1 119 ? -7.362 14.833 0.874 1.00 96.06 119 LEU A CA 1
ATOM 950 C C . LEU A 1 119 ? -6.656 15.276 -0.404 1.00 96.06 119 LEU A C 1
ATOM 952 O O . LEU A 1 119 ? -5.551 15.806 -0.307 1.00 96.06 119 LEU A O 1
ATOM 956 N N . LEU A 1 120 ? -7.274 15.116 -1.575 1.00 92.69 120 LEU A N 1
ATOM 957 C CA . LEU A 1 120 ? -6.663 15.459 -2.860 1.00 92.69 120 LEU A CA 1
ATOM 958 C C . LEU A 1 120 ? -6.264 16.945 -2.935 1.00 92.69 120 LEU A C 1
ATOM 960 O O . LEU A 1 120 ? -5.080 17.200 -3.167 1.00 92.69 120 LEU A O 1
ATOM 964 N N . PRO A 1 121 ? -7.140 17.928 -2.618 1.00 92.94 121 PRO A N 1
ATOM 965 C CA . PRO A 1 121 ? -6.753 19.340 -2.671 1.00 92.94 121 PRO A CA 1
ATOM 966 C C . PRO A 1 121 ? -5.624 19.684 -1.697 1.00 92.94 121 PRO A C 1
ATOM 968 O O . PRO A 1 121 ? -4.803 20.550 -1.973 1.00 92.94 121 PRO A O 1
ATOM 971 N N . LEU A 1 122 ? -5.569 19.001 -0.549 1.00 94.88 122 LEU A N 1
ATOM 972 C CA . LEU A 1 122 ? -4.505 19.195 0.428 1.00 94.88 122 LEU A CA 1
ATOM 973 C C . LEU A 1 122 ? -3.179 18.643 -0.097 1.00 94.88 122 LEU A C 1
ATOM 975 O O . LEU A 1 122 ? -2.181 19.357 -0.075 1.00 94.88 122 LEU A O 1
ATOM 979 N N . ILE A 1 123 ? -3.162 17.395 -0.564 1.00 93.56 123 ILE A N 1
ATOM 980 C CA . ILE A 1 123 ? -1.946 16.715 -1.026 1.00 93.5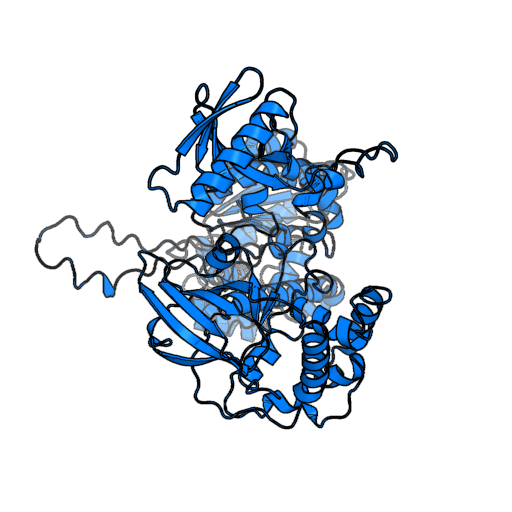6 123 ILE A CA 1
ATOM 981 C C . ILE A 1 123 ? -1.306 17.477 -2.187 1.00 93.56 123 ILE A C 1
ATOM 983 O O . ILE A 1 123 ? -0.090 17.639 -2.200 1.00 93.56 123 ILE A O 1
ATOM 987 N N . GLU A 1 124 ? -2.107 18.002 -3.114 1.00 89.19 124 GLU A N 1
ATOM 988 C CA . GLU A 1 124 ? -1.617 18.799 -4.246 1.00 89.19 124 GLU A CA 1
ATOM 989 C C . GLU A 1 124 ? -0.912 20.093 -3.825 1.00 89.19 124 GLU A C 1
ATOM 991 O O . GLU A 1 124 ? -0.091 20.615 -4.573 1.00 89.19 124 GLU A O 1
ATOM 996 N N . THR A 1 125 ? -1.201 20.614 -2.632 1.00 91.31 125 THR A N 1
ATOM 997 C CA . THR A 1 125 ? -0.522 21.806 -2.098 1.00 91.31 125 THR A CA 1
ATOM 998 C C . THR A 1 125 ? 0.744 21.482 -1.313 1.00 91.31 125 THR A C 1
ATOM 1000 O O . THR A 1 125 ? 1.498 22.396 -0.974 1.00 91.31 125 THR A O 1
ATOM 1003 N N . LEU A 1 126 ? 0.988 20.207 -0.991 1.00 90.44 126 LEU A N 1
ATOM 1004 C CA . LEU A 1 126 ? 2.140 19.831 -0.182 1.00 90.44 126 LEU A CA 1
ATOM 1005 C C . LEU A 1 126 ? 3.430 19.894 -1.008 1.00 90.44 126 LEU A C 1
ATOM 1007 O O . LEU A 1 126 ? 3.480 19.346 -2.114 1.00 90.44 126 LEU A O 1
ATOM 1011 N N . PRO A 1 127 ? 4.502 20.495 -0.459 1.00 86.00 127 PRO A N 1
ATOM 1012 C CA . PRO A 1 127 ? 5.817 20.379 -1.066 1.00 86.00 127 PRO A CA 1
ATOM 1013 C C . PRO A 1 127 ? 6.230 18.905 -1.101 1.00 86.00 127 PRO A C 1
ATOM 1015 O O . PRO A 1 127 ? 5.871 18.120 -0.219 1.00 86.00 127 PRO A O 1
ATOM 1018 N N . ASP A 1 128 ? 6.970 18.534 -2.141 1.00 84.44 128 ASP A N 1
ATOM 1019 C CA . ASP A 1 128 ? 7.506 17.186 -2.342 1.00 84.44 128 ASP A CA 1
ATOM 1020 C C . ASP A 1 128 ? 6.441 16.080 -2.471 1.00 84.44 128 ASP A C 1
ATOM 1022 O O . ASP A 1 128 ? 6.777 14.903 -2.393 1.00 84.44 128 ASP A O 1
ATOM 1026 N N . ALA A 1 129 ? 5.160 16.400 -2.710 1.00 85.81 129 ALA A N 1
ATOM 1027 C CA . ALA A 1 129 ? 4.111 15.384 -2.878 1.00 85.81 129 ALA A CA 1
ATOM 1028 C C . ALA A 1 129 ? 4.459 14.339 -3.952 1.00 85.81 129 ALA A C 1
ATOM 1030 O O . ALA A 1 129 ? 4.145 13.158 -3.790 1.00 85.81 129 ALA A O 1
ATOM 1031 N N . ALA A 1 130 ? 5.169 14.751 -5.006 1.00 74.25 130 ALA A N 1
ATOM 1032 C CA . ALA A 1 130 ? 5.657 13.850 -6.041 1.00 74.25 130 ALA A CA 1
ATOM 1033 C C . ALA A 1 130 ? 6.603 12.770 -5.487 1.00 74.25 130 ALA A C 1
ATOM 1035 O O . ALA A 1 130 ? 6.425 11.595 -5.801 1.00 74.25 130 ALA A O 1
ATOM 1036 N N . ASP A 1 131 ? 7.515 13.124 -4.580 1.00 76.75 131 ASP A N 1
ATOM 1037 C CA . ASP A 1 131 ? 8.468 12.184 -3.980 1.00 76.75 131 ASP A CA 1
ATOM 1038 C C . ASP A 1 131 ? 7.785 11.051 -3.213 1.00 76.75 131 ASP A C 1
ATOM 1040 O O . ASP A 1 131 ? 8.362 9.977 -3.075 1.00 76.75 131 ASP A O 1
ATOM 1044 N N . TYR A 1 132 ? 6.584 11.281 -2.675 1.00 83.44 132 TYR A N 1
ATOM 1045 C CA . TYR A 1 132 ? 5.869 10.301 -1.853 1.00 83.44 132 TYR A CA 1
ATOM 1046 C C . TYR A 1 132 ? 4.701 9.636 -2.579 1.00 83.44 132 TYR A C 1
ATOM 1048 O O . TYR A 1 132 ? 4.299 8.536 -2.191 1.00 83.44 132 TYR A O 1
ATOM 1056 N N . LEU A 1 133 ? 4.115 10.289 -3.585 1.00 79.88 133 LEU A N 1
ATOM 1057 C CA . LEU A 1 133 ? 2.823 9.902 -4.159 1.00 79.88 133 LEU A CA 1
ATOM 1058 C C . LEU A 1 133 ? 2.740 9.990 -5.685 1.00 79.88 133 LEU A C 1
ATOM 1060 O O . LEU A 1 133 ? 1.715 9.571 -6.226 1.00 79.88 133 LEU A O 1
ATOM 1064 N N . ALA A 1 134 ? 3.765 10.469 -6.396 1.00 68.19 134 ALA A N 1
ATOM 1065 C CA . ALA A 1 134 ? 3.759 10.370 -7.855 1.00 68.19 134 ALA A CA 1
ATOM 1066 C C . ALA A 1 134 ? 3.841 8.901 -8.309 1.00 68.19 134 ALA A C 1
ATOM 1068 O O . ALA A 1 134 ? 4.383 8.064 -7.577 1.00 68.19 134 ALA A O 1
ATOM 1069 N N . PRO A 1 135 ? 3.341 8.569 -9.513 1.00 55.56 135 PRO A N 1
ATOM 1070 C CA . PRO A 1 135 ? 3.565 7.260 -10.130 1.00 55.56 135 PRO A CA 1
ATOM 1071 C C . PRO A 1 135 ? 5.053 6.880 -10.186 1.00 55.56 135 PRO A C 1
ATOM 1073 O O . PRO A 1 135 ? 5.406 5.753 -9.860 1.00 55.56 135 PRO A O 1
ATOM 1076 N N . TYR A 1 136 ? 5.914 7.864 -10.459 1.00 57.56 136 TYR A N 1
ATOM 1077 C CA . TYR A 1 136 ? 7.372 7.747 -10.566 1.00 57.56 136 TYR A CA 1
ATOM 1078 C C . TYR A 1 136 ? 8.127 7.954 -9.236 1.00 57.56 136 TYR A C 1
ATOM 1080 O O . TYR A 1 136 ? 9.323 8.248 -9.231 1.00 57.56 136 TYR A O 1
ATOM 1088 N N . ARG A 1 137 ? 7.452 7.856 -8.081 1.00 62.75 137 ARG A N 1
ATOM 1089 C CA . ARG A 1 137 ? 8.134 7.959 -6.780 1.00 62.75 137 ARG A CA 1
ATOM 1090 C C . ARG A 1 137 ? 9.150 6.825 -6.601 1.00 62.75 137 ARG A C 1
ATOM 1092 O O . ARG A 1 137 ? 8.985 5.741 -7.155 1.00 62.75 137 ARG A O 1
ATOM 1099 N N . HIS A 1 138 ? 10.143 7.032 -5.738 1.00 57.75 138 HIS A N 1
ATOM 1100 C CA . HIS A 1 138 ? 11.172 6.025 -5.476 1.00 57.75 138 HIS A CA 1
ATOM 1101 C C . HIS A 1 138 ? 10.554 4.670 -5.067 1.00 57.75 138 HIS A C 1
ATOM 1103 O O . HIS A 1 138 ? 9.772 4.593 -4.118 1.00 57.75 138 HIS A O 1
ATOM 1109 N N . SER A 1 139 ? 10.954 3.589 -5.742 1.00 57.28 139 SER A N 1
ATOM 1110 C CA . SER A 1 139 ? 10.417 2.223 -5.581 1.00 57.28 139 SER A CA 1
ATOM 1111 C C . SER A 1 139 ? 10.467 1.695 -4.137 1.00 57.28 139 SER A C 1
ATOM 1113 O O . SER A 1 139 ? 9.512 1.103 -3.646 1.00 57.28 139 SER A O 1
ATOM 1115 N N . ALA A 1 140 ? 11.562 1.975 -3.424 1.00 59.34 140 ALA A N 1
ATOM 1116 C CA . ALA A 1 140 ? 11.755 1.634 -2.016 1.00 59.34 140 ALA A CA 1
ATOM 1117 C C . ALA A 1 140 ? 10.865 2.420 -1.028 1.00 59.34 140 ALA A C 1
ATOM 1119 O O . ALA A 1 140 ? 11.043 2.270 0.182 1.00 59.34 140 ALA A O 1
ATOM 1120 N N . ILE A 1 141 ? 9.956 3.286 -1.495 1.00 69.12 141 ILE A N 1
ATOM 1121 C CA . ILE A 1 141 ? 8.937 3.913 -0.647 1.00 69.12 141 ILE A CA 1
ATOM 1122 C C . ILE A 1 141 ? 7.756 2.958 -0.494 1.00 69.12 141 ILE A C 1
ATOM 1124 O O . ILE A 1 141 ? 7.014 2.684 -1.441 1.00 69.12 141 ILE A O 1
ATOM 1128 N N . LEU A 1 142 ? 7.567 2.504 0.740 1.00 71.88 142 LEU A N 1
ATOM 1129 C CA . LEU A 1 142 ? 6.533 1.564 1.163 1.00 71.88 142 LEU A CA 1
ATOM 1130 C C . LEU A 1 142 ? 5.379 2.288 1.845 1.00 71.88 142 LEU A C 1
ATOM 1132 O O . LEU A 1 142 ? 5.634 3.349 2.414 1.00 71.88 142 LEU A O 1
ATOM 1136 N N . PRO A 1 143 ? 4.159 1.721 1.884 1.00 72.88 143 PRO A N 1
ATOM 1137 C CA . PRO A 1 143 ? 3.698 0.532 1.145 1.00 72.88 143 PRO A CA 1
ATOM 1138 C C . PRO A 1 143 ? 3.638 0.823 -0.357 1.00 72.88 143 PRO A C 1
ATOM 1140 O O . PRO A 1 143 ? 3.860 1.968 -0.724 1.00 72.88 143 PRO A O 1
ATOM 1143 N N . LEU A 1 144 ? 3.300 -0.141 -1.224 1.00 72.62 144 LEU A N 1
ATOM 1144 C CA . LEU A 1 144 ? 3.025 0.134 -2.646 1.00 72.62 144 LEU A CA 1
ATOM 1145 C C . LEU A 1 144 ? 2.079 1.348 -2.796 1.00 72.62 144 LEU A C 1
ATOM 1147 O O . LEU A 1 144 ? 1.167 1.529 -1.991 1.00 72.62 144 LEU A O 1
ATOM 1151 N N . ARG A 1 145 ? 2.281 2.189 -3.821 1.00 79.12 145 ARG A N 1
ATOM 1152 C CA . ARG A 1 145 ? 1.583 3.481 -3.987 1.00 79.12 145 ARG A CA 1
ATOM 1153 C C . ARG A 1 145 ? 0.064 3.346 -3.846 1.00 79.12 145 ARG A C 1
ATOM 1155 O O . ARG A 1 145 ? -0.545 4.104 -3.092 1.00 79.12 145 ARG A O 1
ATOM 1162 N N . GLN A 1 146 ? -0.514 2.335 -4.487 1.00 80.25 146 GLN A N 1
ATOM 1163 C CA . GLN A 1 146 ? -1.942 2.001 -4.484 1.00 80.25 146 GLN A CA 1
ATOM 1164 C C . GLN A 1 146 ? -2.491 1.657 -3.086 1.00 80.25 146 GLN A C 1
ATOM 1166 O O . GLN A 1 146 ? -3.678 1.846 -2.829 1.00 80.25 146 GLN A O 1
ATOM 1171 N N . LEU A 1 147 ? -1.632 1.202 -2.171 1.00 82.81 147 LEU A N 1
ATOM 1172 C CA . LEU A 1 147 ? -1.987 0.807 -0.808 1.00 82.81 147 LEU A CA 1
ATOM 1173 C C . LEU A 1 147 ? -1.886 1.960 0.204 1.00 82.81 147 LEU A C 1
ATOM 1175 O O . LEU A 1 147 ? -2.288 1.802 1.350 1.00 82.81 147 LEU A O 1
ATOM 1179 N N . THR A 1 148 ? -1.378 3.135 -0.181 1.00 89.25 148 THR A N 1
ATOM 1180 C CA . THR A 1 148 ? -1.063 4.223 0.770 1.00 89.25 148 THR A CA 1
ATOM 1181 C C . THR A 1 148 ? -2.257 4.650 1.640 1.00 89.25 148 THR A C 1
ATOM 1183 O O . THR A 1 148 ? -2.085 4.927 2.824 1.00 89.25 148 THR A O 1
ATOM 1186 N N . PHE A 1 149 ? -3.471 4.669 1.079 1.00 92.56 149 PHE A N 1
ATOM 1187 C CA . PHE A 1 149 ? -4.700 5.076 1.781 1.00 92.56 149 PHE A CA 1
ATOM 1188 C C . PHE A 1 149 ? -5.609 3.901 2.159 1.00 92.56 149 PHE A C 1
ATOM 1190 O O . PHE A 1 149 ? -6.780 4.104 2.479 1.00 92.56 149 PHE A O 1
ATOM 1197 N N . GLN A 1 150 ? -5.096 2.668 2.118 1.00 88.81 150 GLN A N 1
ATOM 1198 C CA . GLN A 1 150 ? -5.920 1.468 2.243 1.00 88.81 150 GLN A CA 1
ATOM 1199 C C . GLN A 1 150 ? -6.678 1.410 3.578 1.00 88.81 150 GLN A C 1
ATOM 1201 O O . GLN A 1 150 ? -7.843 1.034 3.585 1.00 88.81 150 GLN A O 1
ATOM 1206 N N . ALA A 1 151 ? -6.085 1.891 4.678 1.00 91.00 151 ALA A N 1
ATOM 1207 C CA . ALA A 1 151 ? -6.719 1.909 6.001 1.00 91.00 151 ALA A CA 1
ATOM 1208 C C . ALA A 1 151 ? -8.023 2.729 6.082 1.00 91.00 151 ALA A C 1
ATOM 1210 O O . ALA A 1 151 ? -8.834 2.481 6.967 1.00 91.00 151 ALA A O 1
ATOM 1211 N N . LEU A 1 152 ? -8.229 3.705 5.190 1.00 93.44 152 LEU A N 1
ATOM 1212 C CA . LEU A 1 152 ? -9.363 4.638 5.254 1.00 93.44 152 LEU A CA 1
ATOM 1213 C C . LEU A 1 152 ? -10.610 4.135 4.518 1.00 93.44 152 LEU A C 1
ATOM 1215 O O . LEU A 1 152 ? -11.722 4.562 4.809 1.00 93.44 152 LEU A O 1
ATOM 1219 N N . LYS A 1 153 ? -10.418 3.249 3.542 1.00 90.50 153 LYS A N 1
ATOM 1220 C CA . LYS A 1 153 ? -11.458 2.780 2.620 1.00 90.50 153 LYS A CA 1
ATOM 1221 C C . LYS A 1 153 ? -12.526 1.850 3.226 1.00 90.50 153 LYS A C 1
ATOM 1223 O O . LYS A 1 153 ? -13.605 1.834 2.639 1.00 90.50 153 LYS A O 1
ATOM 1228 N N . PRO A 1 154 ? -12.282 1.083 4.313 1.00 89.81 154 PRO A N 1
ATOM 1229 C CA . PRO A 1 154 ? -13.262 0.124 4.823 1.00 89.81 154 PRO A CA 1
ATOM 1230 C C . PRO A 1 154 ? -14.556 0.743 5.353 1.00 89.81 154 PRO A C 1
ATOM 1232 O O . PRO A 1 154 ? -15.614 0.187 5.117 1.00 89.81 154 PRO A O 1
ATOM 1235 N N . ASN A 1 155 ? -14.511 1.883 6.042 1.00 91.94 155 ASN A N 1
ATOM 1236 C CA . ASN A 1 155 ? -15.711 2.467 6.647 1.00 91.94 155 ASN A CA 1
ATOM 1237 C C . ASN A 1 155 ? -15.843 3.953 6.318 1.00 91.94 155 ASN A C 1
ATOM 1239 O O . ASN A 1 155 ? -14.845 4.650 6.094 1.00 91.94 155 ASN A O 1
ATOM 1243 N N . LEU A 1 156 ? -17.081 4.451 6.352 1.00 94.62 156 LEU A N 1
ATOM 1244 C CA . LEU A 1 156 ? -17.343 5.885 6.309 1.00 94.62 156 LEU A CA 1
ATOM 1245 C C . LEU A 1 156 ? -16.751 6.571 7.554 1.00 94.62 156 LEU A C 1
ATOM 1247 O O . LEU A 1 156 ? -16.637 5.951 8.614 1.00 94.62 156 LEU A O 1
ATOM 1251 N N . PRO A 1 157 ? -16.419 7.874 7.481 1.00 96.12 157 PRO A N 1
ATOM 1252 C CA . PRO A 1 157 ? -15.859 8.608 8.615 1.00 96.12 157 PRO A CA 1
ATOM 1253 C C . PRO A 1 157 ? -16.683 8.511 9.912 1.00 96.12 157 PRO A C 1
ATOM 1255 O O . PRO A 1 157 ? -16.108 8.469 10.999 1.00 96.12 157 PRO A O 1
ATOM 1258 N N . VAL A 1 158 ? -18.016 8.455 9.807 1.00 95.56 158 VAL A N 1
ATOM 1259 C CA . VAL A 1 158 ? -18.929 8.360 10.960 1.00 95.56 158 VAL A CA 1
ATOM 1260 C C . VAL A 1 158 ? -18.905 6.996 11.652 1.00 95.56 158 VAL A C 1
ATOM 1262 O O . VAL A 1 158 ? -19.101 6.937 12.866 1.00 95.56 158 VAL A O 1
ATOM 1265 N N . ASP A 1 159 ? -18.604 5.923 10.918 1.00 94.94 159 ASP A N 1
ATOM 1266 C CA . ASP A 1 159 ? -18.724 4.543 11.404 1.00 94.94 159 ASP A CA 1
ATOM 1267 C C . ASP A 1 159 ? -17.479 4.072 12.179 1.00 94.94 159 ASP A C 1
ATOM 1269 O O . ASP A 1 159 ? -17.501 3.043 12.858 1.00 94.94 159 ASP A O 1
ATOM 1273 N N . TRP A 1 160 ? -16.394 4.856 12.165 1.00 96.75 160 TRP A N 1
ATOM 1274 C CA . TRP A 1 160 ? -15.232 4.606 13.018 1.00 96.75 160 TRP A CA 1
ATOM 1275 C C . TRP A 1 160 ? -15.563 4.867 14.489 1.00 96.75 160 TRP A C 1
ATOM 1277 O O . TRP A 1 160 ? -15.827 6.002 14.883 1.00 96.75 160 TRP A O 1
ATOM 1287 N N . LYS A 1 161 ? -15.500 3.833 15.326 1.00 96.69 161 LYS A N 1
ATOM 1288 C CA . LYS A 1 161 ? -15.701 3.908 16.783 1.00 96.69 161 LYS A CA 1
ATOM 1289 C C . LYS A 1 161 ? -14.392 4.130 17.528 1.00 96.69 161 LYS A C 1
ATOM 1291 O O . LYS A 1 161 ? -14.343 4.867 18.512 1.00 96.69 161 LYS A O 1
ATOM 1296 N N . VAL A 1 162 ? -13.330 3.486 17.046 1.00 97.56 162 VAL A N 1
ATOM 1297 C CA . VAL A 1 162 ? -12.012 3.461 17.681 1.00 97.56 162 VAL A CA 1
ATOM 1298 C C . VAL A 1 162 ? -10.946 3.809 16.648 1.00 97.56 162 VAL A C 1
ATOM 1300 O O . VAL A 1 162 ? -10.960 3.262 15.550 1.00 97.56 162 VAL A O 1
ATOM 1303 N N . ILE A 1 163 ? -9.998 4.682 16.992 1.00 96.56 163 ILE A N 1
ATOM 1304 C CA . ILE A 1 163 ? -8.805 4.952 16.177 1.00 96.56 163 ILE A CA 1
ATOM 1305 C C . ILE A 1 163 ? -7.572 4.510 16.950 1.00 96.56 163 ILE A C 1
ATOM 1307 O O . ILE A 1 163 ? -7.273 5.041 18.020 1.00 96.56 163 ILE A O 1
ATOM 1311 N N . VAL A 1 164 ? -6.826 3.576 16.374 1.00 92.88 164 VAL A N 1
ATOM 1312 C CA . VAL A 1 164 ? -5.554 3.086 16.899 1.00 92.88 164 VAL A CA 1
ATOM 1313 C C . VAL A 1 164 ? -4.431 3.616 16.026 1.00 92.88 164 VAL A C 1
ATOM 1315 O O . VAL A 1 164 ? -4.384 3.339 14.825 1.00 92.88 164 VAL A O 1
ATOM 1318 N N . PHE A 1 165 ? -3.499 4.353 16.629 1.00 85.56 165 PHE A N 1
ATOM 1319 C CA . PHE A 1 165 ? -2.309 4.803 15.914 1.00 85.56 165 PHE A CA 1
ATOM 1320 C C . PHE A 1 165 ? -1.188 3.763 15.983 1.00 85.56 165 PHE A C 1
ATOM 1322 O O . PHE A 1 165 ? -0.606 3.519 17.042 1.00 85.56 165 PHE A O 1
ATOM 1329 N N . GLY A 1 166 ? -0.863 3.182 14.829 1.00 69.75 166 GLY A N 1
ATOM 1330 C CA . GLY A 1 166 ? 0.315 2.348 14.625 1.00 69.75 166 GLY A CA 1
ATOM 1331 C C . GLY A 1 166 ? 1.619 3.149 14.613 1.00 69.75 166 GLY A C 1
ATOM 1332 O O . GLY A 1 166 ? 1.633 4.378 14.478 1.00 69.75 166 GLY A O 1
ATOM 1333 N N . GLN A 1 167 ? 2.741 2.435 14.730 1.00 62.41 167 GLN A N 1
ATOM 1334 C CA . GLN A 1 167 ? 4.058 2.996 14.409 1.00 62.41 167 GLN A CA 1
ATOM 1335 C C . GLN A 1 167 ? 4.181 3.225 12.894 1.00 62.41 167 GLN A C 1
ATOM 1337 O O . GLN A 1 167 ? 3.395 2.681 12.124 1.00 62.41 167 GLN A O 1
ATOM 1342 N N . ASN A 1 168 ? 5.182 3.993 12.445 1.00 53.84 168 ASN A N 1
ATOM 1343 C CA . ASN A 1 168 ? 5.575 3.975 11.024 1.00 53.84 168 ASN A CA 1
ATOM 1344 C C . ASN A 1 168 ? 5.742 2.516 10.554 1.00 53.84 168 ASN A C 1
ATOM 1346 O O . ASN A 1 168 ? 6.106 1.699 11.405 1.00 53.84 168 ASN A O 1
ATOM 1350 N N . PRO A 1 169 ? 5.521 2.179 9.264 1.00 43.03 169 PRO A N 1
ATOM 1351 C CA . PRO A 1 169 ? 5.670 0.812 8.767 1.00 43.03 169 PRO A CA 1
ATOM 1352 C C . PRO A 1 169 ? 7.053 0.265 9.159 1.00 43.03 169 PRO A C 1
ATOM 1354 O O . PRO A 1 169 ? 8.063 0.631 8.581 1.00 43.03 169 PRO A O 1
ATOM 1357 N N . VAL A 1 170 ? 7.049 -0.509 10.246 1.00 44.72 170 VAL A N 1
ATOM 1358 C CA . VAL A 1 170 ? 8.118 -1.188 10.987 1.00 44.72 170 VAL A CA 1
ATOM 1359 C C . VAL A 1 170 ? 9.391 -0.379 11.326 1.00 44.72 170 VAL A C 1
ATOM 1361 O O . VAL A 1 170 ? 10.313 -0.234 10.533 1.00 44.72 170 VAL A O 1
ATOM 1364 N N . HIS A 1 171 ? 9.526 -0.003 12.602 1.00 31.30 171 HIS A N 1
ATOM 1365 C CA . HIS A 1 171 ? 10.825 0.024 13.282 1.00 31.30 171 HIS A CA 1
ATOM 1366 C C . HIS A 1 171 ? 10.813 -1.116 14.305 1.00 31.30 171 HIS A C 1
ATOM 1368 O O . HIS A 1 171 ? 10.374 -0.941 15.439 1.00 31.30 171 HIS A O 1
ATOM 1374 N N . THR A 1 172 ? 11.262 -2.313 13.930 1.00 31.38 172 THR A N 1
ATOM 1375 C CA . THR A 1 172 ? 11.696 -3.273 14.948 1.00 31.38 172 THR A CA 1
ATOM 1376 C C . THR A 1 172 ? 12.964 -2.699 15.553 1.00 31.38 172 THR A C 1
ATOM 1378 O O . THR A 1 172 ? 13.976 -2.549 14.874 1.00 31.38 172 THR A O 1
ATOM 1381 N N . SER A 1 173 ? 12.899 -2.295 16.817 1.00 25.70 173 SER A N 1
ATOM 1382 C CA . SER A 1 173 ? 14.088 -2.030 17.614 1.00 25.70 173 SER A CA 1
ATOM 1383 C C . SER A 1 173 ? 14.982 -3.269 17.566 1.00 25.70 173 SER A C 1
ATOM 1385 O O . SER A 1 173 ? 14.637 -4.303 18.143 1.00 25.70 173 SER A O 1
ATOM 1387 N N . ILE A 1 174 ? 16.115 -3.158 16.872 1.00 25.81 174 ILE A N 1
ATOM 1388 C CA . ILE A 1 174 ? 17.285 -3.992 17.140 1.00 25.81 174 ILE A CA 1
ATOM 1389 C C . ILE A 1 174 ? 17.530 -3.872 18.655 1.00 25.81 174 ILE A C 1
ATOM 1391 O O . ILE A 1 174 ? 17.466 -2.750 19.171 1.00 25.81 174 ILE A O 1
ATOM 1395 N N . PRO A 1 175 ? 17.715 -4.976 19.402 1.00 23.62 175 PRO A N 1
ATOM 1396 C CA . PRO A 1 175 ? 18.114 -4.894 20.800 1.00 23.62 175 PRO A CA 1
ATOM 1397 C C . PRO A 1 175 ? 19.320 -3.963 20.909 1.00 23.62 175 PRO A C 1
ATOM 1399 O O . PRO A 1 175 ? 20.282 -4.118 20.160 1.00 23.62 175 PRO A O 1
ATOM 1402 N N . SER A 1 176 ? 19.259 -2.982 21.805 1.00 23.94 176 SER A N 1
ATOM 1403 C CA . SER A 1 176 ? 20.408 -2.146 22.134 1.00 23.94 176 SER A CA 1
ATOM 1404 C C . SER A 1 176 ? 21.524 -3.031 22.694 1.00 23.94 176 SER A C 1
ATOM 1406 O O . SER A 1 176 ? 21.618 -3.220 23.900 1.00 23.94 176 SER A O 1
ATOM 1408 N N . PHE A 1 177 ? 22.373 -3.570 21.823 1.00 23.80 177 PHE A N 1
ATOM 1409 C CA . PHE A 1 177 ? 23.654 -4.170 22.201 1.00 23.80 177 PHE A CA 1
ATOM 1410 C C . PHE A 1 177 ? 24.727 -3.089 22.436 1.00 23.80 177 PHE A C 1
ATOM 1412 O O . PHE A 1 177 ? 25.840 -3.380 22.853 1.00 23.80 177 PHE A O 1
ATOM 1419 N N . CYS A 1 178 ? 24.384 -1.810 22.240 1.00 24.62 178 CYS A N 1
ATOM 1420 C CA . CYS A 1 178 ? 25.277 -0.666 22.433 1.00 24.62 178 CYS A CA 1
ATOM 1421 C C . CYS A 1 178 ? 25.478 -0.244 23.904 1.00 24.62 178 CYS A C 1
ATOM 1423 O O . CYS A 1 178 ? 25.860 0.895 24.146 1.00 24.62 178 CYS A O 1
ATOM 1425 N N . HIS A 1 179 ? 25.217 -1.110 24.889 1.00 24.83 179 HIS A N 1
ATOM 1426 C CA . HIS A 1 179 ? 25.508 -0.806 26.301 1.00 24.83 179 HIS A CA 1
ATOM 1427 C C . HIS A 1 179 ? 26.481 -1.786 26.972 1.00 24.83 179 HIS A C 1
ATOM 1429 O O . HIS A 1 179 ? 26.630 -1.754 28.186 1.00 24.83 179 HIS A O 1
ATOM 1435 N N . LEU A 1 180 ? 27.153 -2.644 26.195 1.00 24.31 180 LEU A N 1
ATOM 1436 C CA . LEU A 1 180 ? 28.116 -3.629 26.712 1.00 24.31 180 LEU A CA 1
ATOM 1437 C C . LEU A 1 180 ? 29.529 -3.505 26.118 1.00 24.31 180 LEU A C 1
ATOM 1439 O O . LEU A 1 180 ? 30.368 -4.355 26.376 1.00 24.31 180 LEU A O 1
ATOM 1443 N N . LEU A 1 181 ? 29.818 -2.441 25.362 1.00 27.05 181 LEU A N 1
ATOM 1444 C CA . LEU A 1 181 ? 31.153 -2.175 24.806 1.00 27.05 181 LEU A CA 1
ATOM 1445 C C . LEU A 1 181 ? 31.697 -0.833 25.293 1.00 27.05 181 LEU A C 1
ATOM 1447 O O . LEU A 1 181 ? 32.080 0.041 24.522 1.00 27.05 181 LEU A O 1
ATOM 1451 N N . SER A 1 182 ? 31.714 -0.677 26.606 1.00 27.03 182 SER A N 1
ATOM 1452 C CA . SER A 1 182 ? 32.586 0.272 27.278 1.00 27.03 182 SER A CA 1
ATOM 1453 C C . SER A 1 182 ? 33.418 -0.512 28.275 1.00 27.03 182 SER A C 1
ATOM 1455 O O . SER A 1 182 ? 33.171 -0.357 29.451 1.00 27.03 182 SER A O 1
ATOM 1457 N N . TYR A 1 183 ? 34.284 -1.416 27.810 1.00 28.41 183 TYR A N 1
ATOM 1458 C CA . TYR A 1 183 ? 35.504 -1.866 28.496 1.00 28.41 183 TYR A CA 1
ATOM 1459 C C . TYR A 1 183 ? 36.333 -2.714 27.509 1.00 28.41 183 TYR A C 1
ATOM 1461 O O . TYR A 1 183 ? 35.887 -3.750 27.034 1.00 28.41 183 TYR A O 1
ATOM 1469 N N . GLU A 1 184 ? 37.501 -2.168 27.163 1.00 34.12 184 GLU A N 1
ATOM 1470 C CA . GLU A 1 184 ? 38.763 -2.836 26.804 1.00 34.12 184 GLU A CA 1
ATOM 1471 C C . GLU A 1 184 ? 38.760 -3.989 25.781 1.00 34.12 184 GLU A C 1
ATOM 1473 O O . GLU A 1 184 ? 38.502 -5.142 26.106 1.00 34.12 184 GLU A O 1
ATOM 1478 N N . THR A 1 185 ? 39.188 -3.695 24.545 1.00 26.27 185 THR A N 1
ATOM 1479 C CA . THR A 1 185 ? 40.414 -4.247 23.910 1.00 26.27 185 THR A CA 1
ATOM 1480 C C . THR A 1 185 ? 40.502 -3.811 22.435 1.00 26.27 185 THR A C 1
ATOM 1482 O O . THR A 1 185 ? 39.505 -3.864 21.712 1.00 26.27 185 THR A O 1
ATOM 1485 N N . PRO A 1 186 ? 41.671 -3.351 21.949 1.00 36.09 186 PRO A N 1
ATOM 1486 C CA . PRO A 1 186 ? 41.917 -3.152 20.526 1.00 36.09 186 PRO A CA 1
ATOM 1487 C C . PRO A 1 186 ? 42.359 -4.480 19.885 1.00 36.09 186 PRO A C 1
ATOM 1489 O O . PRO A 1 186 ? 42.969 -5.304 20.553 1.00 36.09 186 PRO A O 1
ATOM 1492 N N . HIS A 1 187 ? 42.100 -4.633 18.582 1.00 29.81 187 HIS A N 1
ATOM 1493 C CA . HIS A 1 187 ? 42.503 -5.722 17.666 1.00 29.81 187 HIS A CA 1
ATOM 1494 C C . HIS A 1 187 ? 41.390 -6.719 17.264 1.00 29.81 187 HIS A C 1
ATOM 1496 O O . HIS A 1 187 ? 40.967 -7.567 18.039 1.00 29.81 187 HIS A O 1
ATOM 1502 N N . ARG A 1 188 ? 41.034 -6.631 15.966 1.00 31.70 188 ARG A N 1
ATOM 1503 C CA . ARG A 1 188 ? 40.063 -7.388 15.131 1.00 31.70 188 ARG A CA 1
ATOM 1504 C C . ARG A 1 188 ? 38.728 -6.682 14.888 1.00 31.70 188 ARG A C 1
ATOM 1506 O O . ARG A 1 188 ? 37.692 -7.048 15.427 1.00 31.70 188 ARG A O 1
ATOM 1513 N N . TYR A 1 189 ? 38.776 -5.683 14.006 1.00 29.78 189 TYR A N 1
ATOM 1514 C CA . TYR A 1 189 ? 37.607 -4.937 13.526 1.00 29.78 189 TYR A CA 1
ATOM 1515 C C . TYR A 1 189 ? 37.061 -5.408 12.163 1.00 29.78 189 TYR A C 1
ATOM 1517 O O . TYR A 1 189 ? 35.992 -4.952 11.777 1.00 29.78 189 TYR A O 1
ATOM 1525 N N . GLU A 1 190 ? 37.725 -6.322 11.442 1.00 27.77 190 GLU A N 1
ATOM 1526 C CA . GLU A 1 190 ? 37.303 -6.700 10.075 1.00 27.77 190 GLU A CA 1
ATOM 1527 C C . GLU A 1 190 ? 36.521 -8.026 9.991 1.00 27.77 190 GLU A C 1
ATOM 1529 O O . GLU A 1 190 ? 35.596 -8.123 9.189 1.00 27.77 190 GLU A O 1
ATOM 1534 N N . ASP A 1 191 ? 36.749 -8.991 10.890 1.00 27.47 191 ASP A N 1
ATOM 1535 C CA . ASP A 1 191 ? 36.115 -10.324 10.787 1.00 27.47 191 ASP A CA 1
ATOM 1536 C C . ASP A 1 191 ? 34.765 -10.469 11.519 1.00 27.47 191 ASP A C 1
ATOM 1538 O O . ASP A 1 191 ? 34.052 -11.452 11.331 1.00 27.47 191 ASP A O 1
ATOM 1542 N N . VAL A 1 192 ? 34.366 -9.492 12.342 1.00 26.12 192 VAL A N 1
ATOM 1543 C CA . VAL A 1 192 ? 33.089 -9.530 13.095 1.00 26.12 192 VAL A CA 1
ATOM 1544 C C . VAL A 1 192 ? 31.969 -8.749 12.383 1.00 26.12 192 VAL A C 1
ATOM 1546 O O . VAL A 1 192 ? 30.783 -8.963 12.646 1.00 26.12 192 VAL A O 1
ATOM 1549 N N . LEU A 1 193 ? 32.310 -7.894 11.411 1.00 24.97 193 LEU A N 1
ATOM 1550 C CA . LEU A 1 193 ? 31.345 -7.081 10.655 1.00 24.97 193 LEU A CA 1
ATOM 1551 C C . LEU A 1 193 ? 30.593 -7.855 9.560 1.00 24.97 193 LEU A C 1
ATOM 1553 O O . LEU A 1 193 ? 29.547 -7.399 9.107 1.00 24.97 193 LEU A O 1
ATOM 1557 N N . THR A 1 194 ? 31.060 -9.038 9.161 1.00 25.80 194 THR A N 1
ATOM 1558 C CA . THR A 1 194 ? 30.374 -9.885 8.167 1.00 25.80 194 THR A CA 1
ATOM 1559 C C . THR A 1 194 ? 29.212 -10.690 8.754 1.00 25.80 194 THR A C 1
ATOM 1561 O O . THR A 1 194 ? 28.340 -11.124 8.006 1.00 25.80 194 THR A O 1
ATOM 1564 N N . THR A 1 195 ? 29.137 -10.838 10.084 1.00 25.75 195 THR A N 1
ATOM 1565 C CA . THR A 1 195 ? 28.093 -11.646 10.755 1.00 25.75 195 THR A CA 1
ATOM 1566 C C . THR A 1 195 ? 27.085 -10.797 11.547 1.00 25.75 195 THR A C 1
ATOM 1568 O O . THR A 1 195 ? 26.115 -11.318 12.097 1.00 25.75 195 THR A O 1
ATOM 1571 N N . ILE A 1 196 ? 27.252 -9.470 11.592 1.00 24.23 196 ILE A N 1
ATOM 1572 C CA . ILE A 1 196 ? 26.432 -8.579 12.423 1.00 24.23 196 ILE A CA 1
ATOM 1573 C C . ILE A 1 196 ? 25.739 -7.514 11.560 1.00 24.23 196 ILE A C 1
ATOM 1575 O O . ILE A 1 196 ? 26.351 -6.577 11.066 1.00 24.23 196 ILE A O 1
ATOM 1579 N N . VAL A 1 197 ? 24.408 -7.644 11.495 1.00 24.58 197 VAL A N 1
ATOM 1580 C CA . VAL A 1 197 ? 23.423 -6.615 11.116 1.00 24.58 197 VAL A CA 1
ATOM 1581 C C . VAL A 1 197 ? 23.310 -6.355 9.610 1.00 24.58 197 VAL A C 1
ATOM 1583 O O . VAL A 1 197 ? 23.743 -5.341 9.073 1.00 24.58 197 VAL A O 1
ATOM 1586 N N . HIS A 1 198 ? 22.507 -7.200 8.953 1.00 24.02 198 HIS A N 1
ATOM 1587 C CA . HIS A 1 198 ? 21.544 -6.674 7.989 1.00 24.02 198 HIS A CA 1
ATOM 1588 C C . HIS A 1 198 ? 20.757 -5.559 8.697 1.00 24.02 198 HIS A C 1
ATOM 1590 O O . HIS A 1 198 ? 20.071 -5.861 9.682 1.00 24.02 198 HIS A O 1
ATOM 1596 N N . PRO A 1 199 ? 20.785 -4.291 8.253 1.00 25.20 199 PRO A N 1
ATOM 1597 C CA . PRO A 1 199 ? 19.714 -3.384 8.614 1.00 25.20 199 PRO A CA 1
ATOM 1598 C C . PRO A 1 199 ? 18.463 -3.961 7.949 1.00 25.20 199 PRO A C 1
ATOM 1600 O O . PRO A 1 199 ? 18.221 -3.736 6.765 1.00 25.20 199 PRO A O 1
ATOM 1603 N N . GLN A 1 200 ? 17.730 -4.811 8.676 1.00 26.39 200 GLN A N 1
ATOM 1604 C CA . GLN A 1 200 ? 16.461 -5.358 8.221 1.00 26.39 200 GLN A CA 1
ATOM 1605 C C . GLN A 1 200 ? 15.566 -4.157 7.937 1.00 26.39 200 GLN A C 1
ATOM 1607 O O . GLN A 1 200 ? 15.106 -3.470 8.852 1.00 26.39 200 GLN A O 1
ATOM 1612 N N . TYR A 1 201 ? 15.389 -3.875 6.647 1.00 27.67 201 TYR A N 1
ATOM 1613 C CA . TYR A 1 201 ? 14.359 -2.984 6.149 1.00 27.67 201 TYR A CA 1
ATOM 1614 C C . TYR A 1 201 ? 13.028 -3.348 6.824 1.00 27.67 201 TYR A C 1
ATOM 1616 O O . TYR A 1 201 ? 12.835 -4.509 7.203 1.00 27.67 201 TYR A O 1
ATOM 1624 N N . PRO A 1 202 ? 12.112 -2.382 7.006 1.00 46.62 202 PRO A N 1
ATOM 1625 C CA . PRO A 1 202 ? 10.798 -2.676 7.558 1.00 46.62 202 PRO A CA 1
ATOM 1626 C C . PRO A 1 202 ? 10.202 -3.911 6.880 1.00 46.62 202 PRO A C 1
ATOM 1628 O O . PRO A 1 202 ? 10.255 -3.981 5.654 1.00 46.62 202 PRO A O 1
ATOM 1631 N N . ARG A 1 203 ? 9.696 -4.882 7.667 1.00 54.06 203 ARG A N 1
ATOM 1632 C CA . ARG A 1 203 ? 9.146 -6.142 7.133 1.00 54.06 203 ARG A CA 1
ATOM 1633 C C . ARG A 1 203 ? 8.185 -5.811 6.008 1.00 54.06 203 ARG A C 1
ATOM 1635 O O . ARG A 1 203 ? 7.127 -5.217 6.236 1.00 54.06 203 ARG A O 1
ATOM 1642 N N . VAL A 1 204 ? 8.608 -6.136 4.797 1.00 56.06 204 VAL A N 1
ATOM 1643 C CA . VAL A 1 204 ? 7.927 -5.727 3.582 1.00 56.06 204 VAL A CA 1
ATOM 1644 C C . VAL A 1 204 ? 6.531 -6.338 3.570 1.00 56.06 204 VAL A C 1
ATOM 1646 O O . VAL A 1 204 ? 5.600 -5.669 3.157 1.00 56.06 204 VAL A O 1
ATOM 1649 N N . GLU A 1 205 ? 6.369 -7.525 4.151 1.00 60.66 205 GLU A N 1
ATOM 1650 C CA . GLU A 1 205 ? 5.123 -8.285 4.297 1.00 60.66 205 GLU A CA 1
ATOM 1651 C C . GLU A 1 205 ? 4.040 -7.577 5.134 1.00 60.66 205 GLU A C 1
ATOM 1653 O O . GLU A 1 205 ? 2.848 -7.878 5.027 1.00 60.66 205 GLU A O 1
ATOM 1658 N N . SER A 1 206 ? 4.443 -6.615 5.970 1.00 67.62 206 SER A N 1
ATOM 1659 C CA . SER A 1 206 ? 3.539 -5.782 6.771 1.00 67.62 206 SER A CA 1
ATOM 1660 C C . SER A 1 206 ? 3.281 -4.408 6.129 1.00 67.62 206 SER A C 1
ATOM 1662 O O . SER A 1 206 ? 2.550 -3.582 6.680 1.00 67.62 206 SER A O 1
ATOM 1664 N N . ALA A 1 207 ? 3.865 -4.122 4.960 1.00 67.94 207 ALA A N 1
ATOM 1665 C CA . ALA A 1 207 ? 3.686 -2.864 4.235 1.00 67.94 207 ALA A CA 1
ATOM 1666 C C . ALA A 1 207 ? 2.409 -2.882 3.375 1.00 67.94 207 ALA A C 1
ATOM 1668 O O . ALA A 1 207 ? 2.433 -2.701 2.156 1.00 67.94 207 ALA A O 1
ATOM 1669 N N . THR A 1 208 ? 1.275 -3.104 4.031 1.00 74.25 208 THR A N 1
ATOM 1670 C CA . THR A 1 208 ? -0.058 -3.234 3.420 1.00 74.25 208 THR A CA 1
ATOM 1671 C C . THR A 1 208 ? -0.824 -1.909 3.354 1.00 74.25 208 THR A C 1
ATOM 1673 O O . THR A 1 208 ? -1.915 -1.844 2.798 1.00 74.25 208 THR A O 1
ATOM 1676 N N . GLY A 1 209 ? -0.266 -0.847 3.947 1.00 80.19 209 GLY A N 1
ATOM 1677 C CA . GLY A 1 209 ? -0.943 0.440 4.125 1.00 80.19 209 GLY A CA 1
ATOM 1678 C C . GLY A 1 209 ? -1.929 0.481 5.289 1.00 80.19 209 GLY A C 1
ATOM 1679 O O . GLY A 1 209 ? -2.517 1.532 5.544 1.00 80.19 209 GLY A O 1
ATOM 1680 N N . ILE A 1 210 ? -2.068 -0.621 6.033 1.00 83.12 210 ILE A N 1
ATOM 1681 C CA . ILE A 1 210 ? -2.886 -0.694 7.241 1.00 83.12 210 ILE A CA 1
ATOM 1682 C C . ILE A 1 210 ? -2.002 -1.058 8.431 1.00 83.12 210 ILE A C 1
ATOM 1684 O O . ILE A 1 210 ? -1.154 -1.946 8.343 1.00 83.12 210 ILE A O 1
ATOM 1688 N N . ALA A 1 211 ? -2.150 -0.337 9.544 1.00 82.69 211 ALA A N 1
ATOM 1689 C CA . ALA A 1 211 ? -1.331 -0.593 10.721 1.00 82.69 211 ALA A CA 1
ATOM 1690 C C . ALA A 1 211 ? -1.608 -1.998 11.276 1.00 82.69 211 ALA A C 1
ATOM 1692 O O . ALA A 1 211 ? -2.749 -2.447 11.290 1.00 82.69 211 ALA A O 1
ATOM 1693 N N . LEU A 1 212 ? -0.566 -2.668 11.781 1.00 77.12 212 LEU A N 1
ATOM 1694 C CA . LEU A 1 212 ? -0.646 -3.989 12.430 1.00 77.12 212 LEU A CA 1
ATOM 1695 C C . LEU A 1 212 ? -1.104 -5.151 11.523 1.00 77.12 212 LEU A C 1
ATOM 1697 O O . LEU A 1 212 ? -1.166 -6.281 12.005 1.00 77.12 212 LEU A O 1
ATOM 1701 N N . PHE A 1 213 ? -1.382 -4.907 10.239 1.00 80.31 213 PHE A N 1
ATOM 1702 C CA . PHE A 1 213 ? -1.821 -5.933 9.297 1.00 80.31 213 PHE A CA 1
ATOM 1703 C C . PHE A 1 213 ? -0.642 -6.559 8.548 1.00 80.31 213 PHE A C 1
ATOM 1705 O O . PHE A 1 213 ? 0.083 -5.869 7.828 1.00 80.31 213 PHE A O 1
ATOM 1712 N N . ASP A 1 214 ? -0.485 -7.874 8.698 1.00 77.62 214 ASP A N 1
ATOM 1713 C CA . ASP A 1 214 ? 0.499 -8.682 7.979 1.00 77.62 214 ASP A CA 1
ATOM 1714 C C . ASP A 1 214 ? -0.221 -9.549 6.940 1.00 77.62 214 ASP A C 1
ATOM 1716 O O . ASP A 1 214 ? -1.040 -10.402 7.292 1.00 77.62 214 ASP A O 1
ATOM 1720 N N . ALA A 1 215 ? 0.051 -9.309 5.656 1.00 72.88 215 ALA A N 1
ATOM 1721 C CA . ALA A 1 215 ? -0.684 -9.958 4.572 1.00 72.88 215 ALA A CA 1
ATOM 1722 C C . ALA A 1 215 ? -0.383 -11.459 4.449 1.00 72.88 215 ALA A C 1
ATOM 1724 O O . ALA A 1 215 ? -1.197 -12.179 3.872 1.00 72.88 215 ALA A O 1
ATOM 1725 N N . GLN A 1 216 ? 0.741 -11.936 4.994 1.00 72.38 216 GLN A N 1
ATOM 1726 C CA . GLN A 1 216 ? 1.172 -13.334 4.890 1.00 72.38 216 GLN A CA 1
ATOM 1727 C C . GLN A 1 216 ? 0.757 -14.201 6.083 1.00 72.38 216 GLN A C 1
ATOM 1729 O O . GLN A 1 216 ? 1.103 -15.381 6.148 1.00 72.38 216 GLN A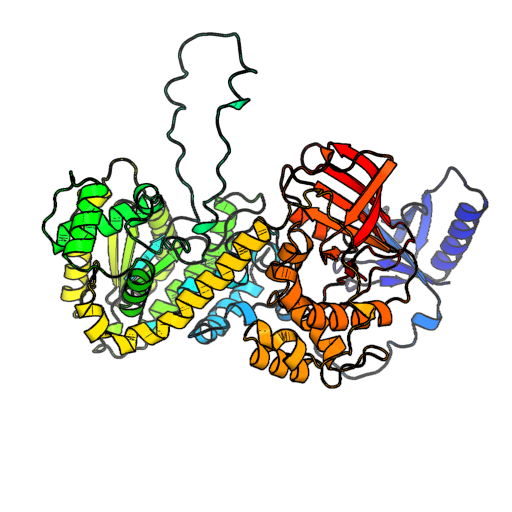 O 1
ATOM 1734 N N . LEU A 1 217 ? 0.061 -13.626 7.064 1.00 80.69 217 LEU A N 1
ATOM 1735 C CA . LEU A 1 217 ? -0.473 -14.380 8.184 1.00 80.69 217 LEU A CA 1
ATOM 1736 C C . LEU A 1 217 ? -1.904 -14.827 7.852 1.00 80.69 217 LEU A C 1
ATOM 1738 O O . LEU A 1 217 ? -2.831 -14.026 7.920 1.00 80.69 217 LEU A O 1
ATOM 1742 N N . ASP A 1 218 ? -2.069 -16.099 7.489 1.00 81.00 218 ASP A N 1
ATOM 1743 C CA . ASP A 1 218 ? -3.375 -16.717 7.189 1.00 81.00 218 ASP A CA 1
ATOM 1744 C C . ASP A 1 218 ? -3.797 -17.790 8.200 1.00 81.00 218 ASP A C 1
ATOM 1746 O O . ASP A 1 218 ? -4.967 -18.155 8.256 1.00 81.00 218 ASP A O 1
ATOM 1750 N N . ASP A 1 219 ? -2.873 -18.243 9.050 1.00 85.88 219 ASP A N 1
ATOM 1751 C CA . ASP A 1 219 ? -3.123 -19.247 10.086 1.00 85.88 219 ASP A CA 1
ATOM 1752 C C . ASP A 1 219 ? -2.358 -18.889 11.375 1.00 85.88 219 ASP A C 1
ATOM 1754 O O . ASP A 1 219 ? -1.187 -18.496 11.344 1.00 85.88 219 ASP A O 1
ATOM 1758 N N . TRP A 1 220 ? -3.004 -19.051 12.530 1.00 88.94 220 TRP A N 1
ATOM 1759 C CA . TRP A 1 220 ? -2.394 -18.893 13.855 1.00 88.94 220 TRP A CA 1
ATOM 1760 C C . TRP A 1 220 ? -1.269 -19.908 14.125 1.00 88.94 220 TRP A C 1
ATOM 1762 O O . TRP A 1 220 ? -0.325 -19.625 14.876 1.00 88.94 220 TRP A O 1
ATOM 1772 N N . ASN A 1 221 ? -1.326 -21.082 13.494 1.00 87.12 221 ASN A N 1
ATOM 1773 C CA . ASN A 1 221 ? -0.290 -22.111 13.562 1.00 87.12 221 ASN A CA 1
ATOM 1774 C C . ASN A 1 221 ? 0.952 -21.766 12.741 1.00 87.12 221 ASN A C 1
A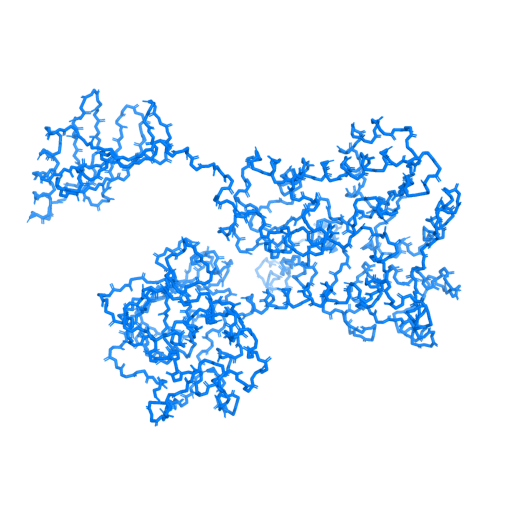TOM 1776 O O . ASN A 1 221 ? 2.025 -22.318 12.999 1.00 87.12 221 ASN A O 1
ATOM 1780 N N . HIS A 1 222 ? 0.856 -20.798 11.829 1.00 83.19 222 HIS A N 1
ATOM 1781 C CA . HIS A 1 222 ? 1.979 -20.375 11.010 1.00 83.19 222 HIS A CA 1
ATOM 1782 C C . HIS A 1 222 ? 3.167 -19.924 11.879 1.00 83.19 222 HIS A C 1
ATOM 1784 O O . HIS A 1 222 ? 3.007 -19.224 12.890 1.00 83.19 222 HIS A O 1
ATOM 1790 N N . ALA A 1 223 ? 4.391 -20.297 11.489 1.00 75.12 223 ALA A N 1
ATOM 1791 C CA . ALA A 1 223 ? 5.604 -20.008 12.260 1.00 75.12 223 ALA A CA 1
ATOM 1792 C C . ALA A 1 223 ? 5.787 -18.499 12.523 1.00 75.12 223 ALA A C 1
ATOM 1794 O O . ALA A 1 223 ? 6.189 -18.099 13.619 1.00 75.12 223 ALA A O 1
ATOM 1795 N N . LYS A 1 224 ? 5.395 -17.654 11.556 1.00 73.94 224 LYS A N 1
ATOM 1796 C CA . LYS A 1 224 ? 5.474 -16.186 11.665 1.00 73.94 224 LYS A CA 1
ATOM 1797 C C . LYS A 1 224 ? 4.595 -15.594 12.772 1.00 73.94 224 LYS A C 1
ATOM 1799 O O . LYS A 1 224 ? 4.959 -14.553 13.309 1.00 73.94 224 LYS A O 1
ATOM 1804 N N . PHE A 1 225 ? 3.503 -16.246 13.186 1.00 80.94 225 PHE A N 1
ATOM 1805 C CA . PHE A 1 225 ? 2.658 -15.721 14.268 1.00 80.94 225 PHE A CA 1
ATOM 1806 C C . PHE A 1 225 ? 3.464 -15.460 15.551 1.00 80.94 225 PHE A C 1
ATOM 1808 O O . PHE A 1 225 ? 3.336 -14.409 16.175 1.00 80.94 225 PHE A O 1
ATOM 1815 N N . GLY A 1 226 ? 4.373 -16.373 15.909 1.00 78.44 226 GLY A N 1
ATOM 1816 C CA . GLY A 1 226 ? 5.215 -16.224 17.098 1.00 78.44 226 GLY A CA 1
ATOM 1817 C C . GLY A 1 226 ? 6.235 -15.081 17.008 1.00 78.44 226 GLY A C 1
ATOM 1818 O O . GLY A 1 226 ? 6.637 -14.543 18.046 1.00 78.44 226 GLY A O 1
ATOM 1819 N N . THR A 1 227 ? 6.630 -14.697 15.788 1.00 76.25 227 THR A N 1
ATOM 1820 C CA . THR A 1 227 ? 7.660 -13.679 15.519 1.00 76.25 227 THR A CA 1
ATOM 1821 C C . THR A 1 227 ? 7.084 -12.281 15.287 1.00 76.25 227 THR A C 1
ATOM 1823 O O . THR A 1 227 ? 7.827 -11.297 15.352 1.00 76.25 227 THR A O 1
ATOM 1826 N N . ILE A 1 228 ? 5.781 -12.155 15.015 1.00 76.69 228 ILE A N 1
ATOM 1827 C CA . ILE A 1 228 ? 5.073 -10.872 14.896 1.00 76.69 228 ILE A CA 1
ATOM 1828 C C . ILE A 1 228 ? 4.623 -10.435 16.298 1.00 76.69 228 ILE A C 1
ATOM 1830 O O . ILE A 1 228 ? 3.512 -10.732 16.733 1.00 76.69 228 ILE A O 1
ATOM 1834 N N . LEU A 1 229 ? 5.503 -9.722 17.017 1.00 77.69 229 LEU A N 1
ATOM 1835 C CA . LEU A 1 229 ? 5.280 -9.311 18.414 1.00 77.69 229 LEU A CA 1
ATOM 1836 C C . LEU A 1 229 ? 3.937 -8.599 18.619 1.00 77.69 229 LEU A C 1
ATOM 1838 O O . LEU A 1 229 ? 3.202 -8.952 19.537 1.00 77.69 229 LEU A O 1
ATOM 1842 N N . SER A 1 230 ? 3.607 -7.638 17.750 1.00 80.62 230 SER A N 1
ATOM 1843 C CA . SER A 1 230 ? 2.401 -6.822 17.893 1.00 80.62 230 SER A CA 1
ATOM 1844 C C . SER A 1 230 ? 1.122 -7.649 17.820 1.00 80.62 230 SER A C 1
ATOM 1846 O O . SER A 1 230 ? 0.291 -7.565 18.719 1.00 80.62 230 SER A O 1
ATOM 1848 N N . MET A 1 231 ? 0.986 -8.472 16.774 1.00 84.94 231 MET A N 1
ATOM 1849 C CA . MET A 1 231 ? -0.184 -9.331 16.579 1.00 84.94 231 MET A CA 1
ATOM 1850 C C . MET A 1 231 ? -0.267 -10.377 17.689 1.00 84.94 231 MET A C 1
ATOM 1852 O O . MET A 1 231 ? -1.307 -10.537 18.317 1.00 84.94 231 MET A O 1
ATOM 1856 N N . ARG A 1 232 ? 0.852 -11.037 18.001 1.00 87.19 232 ARG A N 1
ATOM 1857 C CA . ARG A 1 232 ? 0.922 -12.031 19.074 1.00 87.19 232 ARG A CA 1
ATOM 1858 C C . ARG A 1 232 ? 0.461 -11.464 20.414 1.00 87.19 232 ARG A C 1
ATOM 1860 O O . ARG A 1 232 ? -0.337 -12.099 21.092 1.00 87.19 232 ARG A O 1
ATOM 1867 N N . ASN A 1 233 ? 0.964 -10.295 20.804 1.00 88.44 233 ASN A N 1
ATOM 1868 C CA . ASN A 1 233 ? 0.635 -9.682 22.089 1.00 88.44 233 ASN A CA 1
ATOM 1869 C C . ASN A 1 233 ? -0.804 -9.144 22.115 1.00 88.44 233 ASN A C 1
ATOM 1871 O O . ASN A 1 233 ? -1.451 -9.223 23.155 1.00 88.44 233 ASN A O 1
ATOM 1875 N N . LEU A 1 234 ? -1.330 -8.665 20.982 1.00 90.06 234 LEU A N 1
ATOM 1876 C CA . LEU A 1 234 ? -2.731 -8.259 20.864 1.00 90.06 234 LEU A CA 1
ATOM 1877 C C . LEU A 1 234 ? -3.684 -9.447 21.026 1.00 90.06 234 LEU A C 1
ATOM 1879 O O . LEU A 1 234 ? -4.568 -9.413 21.879 1.00 90.06 234 LEU A O 1
ATOM 1883 N N . ILE A 1 235 ? -3.451 -10.525 20.277 1.00 92.94 235 ILE A N 1
ATOM 1884 C CA . ILE A 1 235 ? -4.253 -11.753 20.348 1.00 92.94 235 ILE A CA 1
ATOM 1885 C C . ILE A 1 235 ? -4.121 -12.420 21.717 1.00 92.94 235 ILE A C 1
ATOM 1887 O O . ILE A 1 235 ? -5.113 -12.874 22.281 1.00 92.94 235 ILE A O 1
ATOM 1891 N N . LYS A 1 236 ? -2.916 -12.427 22.297 1.00 92.44 236 LYS A N 1
ATOM 1892 C CA . LYS A 1 236 ? -2.704 -12.905 23.664 1.00 92.44 236 LYS A CA 1
ATOM 1893 C C . LYS A 1 236 ? -3.506 -12.086 24.667 1.00 92.44 236 LYS A C 1
ATOM 1895 O O . LYS A 1 236 ? -4.214 -12.679 25.467 1.00 92.44 236 LYS A O 1
ATOM 1900 N N . SER A 1 237 ? -3.443 -10.755 24.610 1.00 92.12 237 SER A N 1
ATOM 1901 C CA . SER A 1 237 ? -4.226 -9.910 25.515 1.00 92.12 237 SER A CA 1
ATOM 1902 C C . SER A 1 237 ? -5.727 -10.145 25.354 1.00 92.12 237 SER A C 1
ATOM 1904 O O . SER A 1 237 ? -6.440 -10.205 26.349 1.00 92.12 237 SER A O 1
ATOM 1906 N N . ALA A 1 238 ? -6.209 -10.328 24.124 1.00 93.75 238 ALA A N 1
ATOM 1907 C CA . ALA A 1 238 ? -7.614 -10.630 23.872 1.00 93.75 238 ALA A CA 1
ATOM 1908 C C . ALA A 1 238 ? -8.015 -11.999 24.448 1.00 93.75 238 ALA A C 1
ATOM 1910 O O . ALA A 1 238 ? -9.078 -12.126 25.052 1.00 93.75 238 ALA A O 1
ATOM 1911 N N . ALA A 1 239 ? -7.142 -13.005 24.344 1.00 93.69 239 ALA A N 1
ATOM 1912 C CA . ALA A 1 239 ? -7.346 -14.319 24.955 1.00 93.69 239 ALA A CA 1
ATOM 1913 C C . ALA A 1 239 ? -7.275 -14.272 26.489 1.00 93.69 239 ALA A C 1
ATOM 1915 O O . ALA A 1 239 ? -7.975 -15.025 27.162 1.00 93.69 239 ALA A O 1
ATOM 1916 N N . MET A 1 240 ? -6.451 -13.392 27.063 1.00 92.19 240 MET A N 1
ATOM 1917 C CA . MET A 1 240 ? -6.421 -13.150 28.508 1.00 92.19 240 MET A CA 1
ATOM 1918 C C . MET A 1 240 ? -7.748 -12.562 28.979 1.00 92.19 240 MET A C 1
ATOM 1920 O O . MET A 1 240 ? -8.323 -13.072 29.931 1.00 92.19 240 MET A O 1
ATOM 1924 N N . THR A 1 241 ? -8.287 -11.566 28.273 1.00 90.56 241 THR A N 1
ATOM 1925 C CA . THR A 1 241 ? -9.579 -10.959 28.619 1.00 90.56 241 THR A CA 1
ATOM 1926 C C . THR A 1 241 ? -10.760 -11.913 28.410 1.00 90.56 241 THR A C 1
ATOM 1928 O O . THR A 1 241 ? -11.639 -11.968 29.261 1.00 90.56 241 THR A O 1
ATOM 1931 N N . LYS A 1 242 ? -10.801 -12.667 27.301 1.00 93.38 242 LYS A N 1
ATOM 1932 C CA . LYS A 1 242 ? -11.955 -13.519 26.952 1.00 93.38 242 LYS A CA 1
ATOM 1933 C C . LYS A 1 242 ? -11.955 -14.870 27.676 1.00 93.38 242 LYS A C 1
ATOM 1935 O O . LYS A 1 242 ? -13.014 -15.347 28.062 1.00 93.38 242 LYS A O 1
ATOM 1940 N N . TYR A 1 243 ? -10.783 -15.481 27.858 1.00 92.88 243 TYR A N 1
ATOM 1941 C CA . TYR A 1 243 ? -10.644 -16.845 28.393 1.00 92.88 243 TYR A CA 1
ATOM 1942 C C . TYR A 1 243 ? -9.889 -16.903 29.729 1.00 92.88 243 TYR A C 1
ATOM 1944 O O . TYR A 1 243 ? -9.508 -17.984 30.169 1.00 92.88 243 TYR A O 1
ATOM 1952 N N . ASN A 1 244 ? -9.636 -15.752 30.362 1.00 89.00 244 ASN A N 1
ATOM 1953 C CA . ASN A 1 244 ? -8.945 -15.630 31.651 1.00 89.00 244 ASN A CA 1
ATOM 1954 C C . ASN A 1 244 ? -7.576 -16.341 31.698 1.00 89.00 244 ASN A C 1
ATOM 1956 O O . ASN A 1 244 ? -7.201 -16.983 32.679 1.00 89.00 244 ASN A O 1
ATOM 1960 N N . THR A 1 245 ? -6.833 -16.267 30.591 1.00 89.19 245 THR A N 1
ATOM 1961 C CA . THR A 1 245 ? -5.515 -16.907 30.460 1.00 89.19 245 THR A CA 1
ATOM 1962 C C . THR A 1 245 ? -4.413 -16.076 31.128 1.00 89.19 245 THR A C 1
ATOM 1964 O O . THR A 1 245 ? -4.561 -14.878 31.360 1.00 89.19 245 THR A O 1
ATOM 1967 N N . SER A 1 246 ? -3.277 -16.704 31.446 1.00 89.06 246 SER A N 1
ATOM 1968 C CA . SER A 1 246 ? -2.169 -16.045 32.151 1.00 89.06 246 SER A CA 1
ATOM 1969 C C . SER A 1 246 ? -1.251 -15.246 31.214 1.00 89.06 246 SER A C 1
ATOM 1971 O O . SER A 1 246 ? -0.988 -15.636 30.075 1.00 89.06 246 SER A O 1
ATOM 1973 N N . ASN A 1 247 ? -0.619 -14.183 31.728 1.00 86.25 247 ASN A N 1
ATOM 1974 C CA . ASN A 1 247 ? 0.485 -13.518 31.024 1.00 86.25 247 ASN A CA 1
ATOM 1975 C C . ASN A 1 247 ? 1.707 -14.450 30.831 1.00 86.25 247 ASN A C 1
ATOM 1977 O O . ASN A 1 247 ? 2.566 -14.189 29.991 1.00 86.25 247 ASN A O 1
ATOM 1981 N N . ALA A 1 248 ? 1.793 -15.582 31.532 1.00 86.81 248 ALA A N 1
ATOM 1982 C CA . ALA A 1 248 ? 2.817 -16.598 31.276 1.00 86.81 248 ALA A CA 1
ATOM 1983 C C . ALA A 1 248 ? 2.521 -17.474 30.038 1.00 86.81 248 ALA A C 1
ATOM 1985 O O . ALA A 1 248 ? 3.404 -18.214 29.599 1.00 86.81 248 ALA A O 1
ATOM 1986 N N . THR A 1 249 ? 1.320 -17.384 29.444 1.00 88.75 249 THR A N 1
ATOM 1987 C CA . THR A 1 249 ? 0.909 -18.234 28.316 1.00 88.75 249 THR A CA 1
ATOM 1988 C C . THR A 1 249 ? 1.878 -18.102 27.142 1.00 88.75 249 THR A C 1
ATOM 1990 O O . THR A 1 249 ? 2.120 -17.005 26.610 1.00 88.75 249 THR A O 1
ATOM 1993 N N . LYS A 1 250 ? 2.450 -19.246 26.750 1.00 90.56 250 LYS A N 1
ATOM 1994 C CA . LYS A 1 250 ? 3.395 -19.377 25.633 1.00 90.56 250 LYS A CA 1
ATOM 1995 C C . LYS A 1 250 ? 2.647 -19.457 24.301 1.00 90.56 250 LYS A C 1
ATOM 1997 O O . LYS A 1 250 ? 1.477 -19.817 24.255 1.00 90.56 250 LYS A O 1
ATOM 2002 N N . VAL A 1 251 ? 3.343 -19.192 23.193 1.00 89.44 251 VAL A N 1
ATOM 2003 C CA . VAL A 1 251 ? 2.744 -19.204 21.839 1.00 89.44 251 VAL A CA 1
ATOM 2004 C C . VAL A 1 251 ? 2.091 -20.547 21.497 1.00 89.44 251 VAL A C 1
ATOM 2006 O O . VAL A 1 251 ? 1.011 -20.559 20.920 1.00 89.44 251 VAL A O 1
ATOM 2009 N N . ALA A 1 252 ? 2.703 -21.670 21.884 1.00 91.69 252 ALA A N 1
ATOM 2010 C CA . ALA A 1 252 ? 2.137 -23.000 21.644 1.00 91.69 252 ALA A CA 1
ATOM 2011 C C . ALA A 1 252 ? 0.801 -23.211 22.379 1.00 91.69 252 ALA A C 1
ATOM 2013 O O . ALA A 1 252 ? -0.166 -23.672 21.782 1.00 91.69 252 ALA A O 1
ATOM 2014 N N . GLN A 1 253 ? 0.726 -22.800 23.648 1.00 93.75 253 GLN A N 1
ATOM 2015 C CA . GLN A 1 253 ? -0.511 -22.851 24.432 1.00 93.75 253 GLN A CA 1
ATOM 2016 C C . GLN A 1 253 ? -1.567 -21.906 23.855 1.00 93.75 253 GLN A C 1
ATOM 2018 O O . GLN A 1 253 ? -2.726 -22.286 23.735 1.00 93.75 253 GLN A O 1
ATOM 2023 N N . LEU A 1 254 ? -1.162 -20.698 23.444 1.00 93.62 254 LEU A N 1
ATOM 2024 C CA . LEU A 1 254 ? -2.061 -19.742 22.803 1.00 93.62 254 LEU A CA 1
ATOM 2025 C C . LEU A 1 254 ? -2.686 -20.340 21.537 1.00 93.62 254 LEU A C 1
ATOM 2027 O O . LEU A 1 254 ? -3.898 -20.291 21.400 1.00 93.62 254 LEU A O 1
ATOM 2031 N N . ARG A 1 255 ? -1.900 -20.971 20.656 1.00 94.69 255 ARG A N 1
ATOM 2032 C CA . ARG A 1 255 ? -2.425 -21.660 19.459 1.00 94.69 255 ARG A CA 1
ATOM 2033 C C . ARG A 1 255 ? -3.470 -22.717 19.806 1.00 94.69 255 ARG A C 1
ATOM 2035 O O . ARG A 1 255 ? -4.510 -22.768 19.158 1.00 94.69 255 ARG A O 1
ATOM 2042 N N . HIS A 1 256 ? -3.217 -23.512 20.845 1.00 94.69 256 HIS A N 1
ATOM 2043 C CA . HIS A 1 256 ? -4.174 -24.512 21.311 1.00 94.69 256 HIS A CA 1
ATOM 2044 C C . HIS A 1 256 ? -5.485 -23.869 21.780 1.00 94.69 256 HIS A C 1
ATOM 2046 O O . HIS A 1 256 ? -6.549 -24.283 21.338 1.00 94.69 256 HIS A O 1
ATOM 2052 N N . ILE A 1 257 ? -5.407 -22.801 22.580 1.00 94.94 257 ILE A N 1
ATOM 2053 C CA . ILE A 1 257 ? -6.580 -22.041 23.041 1.00 94.94 257 ILE A CA 1
ATOM 2054 C C . ILE A 1 257 ? -7.372 -21.479 21.853 1.00 94.94 257 ILE A C 1
ATOM 2056 O O . ILE A 1 257 ? -8.596 -21.590 21.828 1.00 94.94 257 ILE A O 1
ATOM 2060 N N . LEU A 1 258 ? -6.697 -20.897 20.857 1.00 96.00 258 LEU A N 1
ATOM 2061 C CA . LEU A 1 258 ? -7.354 -20.348 19.666 1.00 96.00 258 LEU A CA 1
ATOM 2062 C C . LEU A 1 258 ? -8.087 -21.440 18.873 1.00 96.00 258 LEU A C 1
ATOM 2064 O O . LEU A 1 258 ? -9.235 -21.237 18.486 1.00 96.00 258 LEU A O 1
ATOM 2068 N N . ALA A 1 259 ? -7.457 -22.603 18.686 1.00 94.44 259 ALA A N 1
ATOM 2069 C CA . ALA A 1 259 ? -8.053 -23.735 17.980 1.00 94.44 259 ALA A CA 1
ATOM 2070 C C . ALA A 1 259 ? -9.237 -24.347 18.747 1.00 94.44 259 ALA A C 1
ATOM 2072 O O . ALA A 1 259 ? -10.300 -24.558 18.168 1.00 94.44 259 ALA A O 1
ATOM 2073 N N . GLN A 1 260 ? -9.084 -24.580 20.056 1.00 95.75 260 GLN A N 1
ATOM 2074 C CA . GLN A 1 260 ? -10.143 -25.131 20.912 1.00 95.75 260 GLN A CA 1
ATOM 2075 C C . GLN A 1 260 ? -11.404 -24.266 20.900 1.00 95.75 260 GLN A C 1
ATOM 2077 O O . GLN A 1 260 ? -12.513 -24.790 20.868 1.00 95.75 260 GLN A O 1
ATOM 2082 N N . ASN A 1 261 ? -11.230 -22.944 20.894 1.00 95.88 261 ASN A N 1
ATOM 2083 C CA . ASN A 1 261 ? -12.337 -21.992 20.902 1.00 95.88 261 ASN A CA 1
ATOM 2084 C C . ASN A 1 261 ? -12.783 -21.568 19.495 1.00 95.88 261 ASN A C 1
ATOM 2086 O O . ASN A 1 261 ? -13.542 -20.610 19.374 1.00 95.88 261 ASN A O 1
ATOM 2090 N N . LYS A 1 262 ? -12.303 -22.241 18.437 1.00 95.69 262 LYS A N 1
ATOM 2091 C CA . LYS A 1 262 ? -12.648 -21.951 17.034 1.00 95.69 262 LYS A CA 1
ATOM 2092 C C . LYS A 1 262 ? -12.536 -20.462 16.697 1.00 95.69 262 LYS A C 1
ATOM 2094 O O . LYS A 1 262 ? -13.421 -19.873 16.074 1.00 95.69 262 LYS A O 1
ATOM 2099 N N . VAL A 1 263 ? -11.459 -19.833 17.166 1.00 96.12 263 VAL A N 1
ATOM 2100 C CA . VAL A 1 263 ? -11.166 -18.436 16.840 1.00 96.12 263 VAL A CA 1
ATOM 2101 C C . VAL A 1 263 ? -10.919 -18.340 15.341 1.00 96.12 263 VAL A C 1
ATOM 2103 O O . VAL A 1 263 ? -10.149 -19.124 14.783 1.00 96.12 263 VAL A O 1
ATOM 2106 N N . ILE A 1 264 ? -11.563 -17.369 14.698 1.00 94.19 264 ILE A N 1
ATOM 2107 C CA . ILE A 1 264 ? -11.487 -17.195 13.245 1.00 94.19 264 ILE A CA 1
ATOM 2108 C C . ILE A 1 264 ? -10.057 -16.932 12.773 1.00 94.19 264 ILE A C 1
ATOM 2110 O O . ILE A 1 264 ? -9.198 -16.502 13.547 1.00 94.19 264 ILE A O 1
ATOM 2114 N N . THR A 1 265 ? -9.792 -17.170 11.489 1.00 91.75 265 THR A N 1
ATOM 2115 C CA . THR A 1 265 ? -8.453 -16.992 10.902 1.00 91.75 265 THR A CA 1
ATOM 2116 C C . THR A 1 265 ? -7.955 -15.544 11.047 1.00 91.75 265 THR A C 1
ATOM 2118 O O . THR A 1 265 ? -8.768 -14.625 11.141 1.00 91.75 265 THR A O 1
ATOM 2121 N N . PRO A 1 266 ? -6.637 -15.280 11.006 1.00 89.88 266 PRO A N 1
ATOM 2122 C CA . PRO A 1 266 ? -6.091 -13.920 11.048 1.00 89.88 266 PRO A CA 1
ATOM 2123 C C . PRO A 1 266 ? -6.704 -12.956 10.017 1.00 89.88 266 PRO A C 1
ATOM 2125 O O . PRO A 1 266 ? -6.978 -11.797 10.335 1.00 89.88 266 PRO A O 1
ATOM 2128 N N . SER A 1 267 ? -6.962 -13.435 8.796 1.00 86.00 267 SER A N 1
ATOM 2129 C CA . SER A 1 2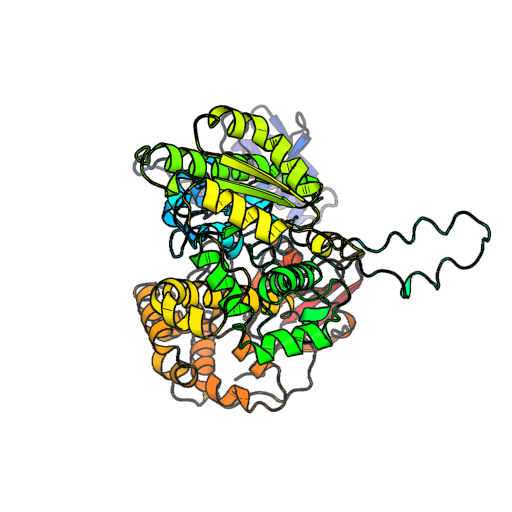67 ? -7.613 -12.655 7.736 1.00 86.00 267 SER A CA 1
ATOM 2130 C C . SER A 1 267 ? -9.042 -12.263 8.116 1.00 86.00 267 SER A C 1
ATOM 2132 O O . SER A 1 267 ? -9.415 -11.097 7.990 1.00 86.00 267 SER A O 1
ATOM 2134 N N . GLN A 1 268 ? -9.822 -13.212 8.640 1.00 89.44 268 GLN A N 1
ATOM 2135 C CA . GLN A 1 268 ? -11.186 -12.964 9.115 1.00 89.44 268 GLN A CA 1
ATOM 2136 C C . GLN A 1 268 ? -11.202 -12.109 10.388 1.00 89.44 268 GLN A C 1
ATOM 2138 O O . GLN A 1 268 ? -12.058 -11.243 10.534 1.00 89.44 268 GLN A O 1
ATOM 2143 N N . TRP A 1 269 ? -10.232 -12.284 11.287 1.00 92.56 269 TRP A N 1
ATOM 2144 C CA . TRP A 1 269 ? -10.061 -11.445 12.473 1.00 92.56 269 TRP A CA 1
ATOM 2145 C C . TRP A 1 269 ? -9.871 -9.987 12.070 1.00 92.56 269 TRP A C 1
ATOM 2147 O O . TRP A 1 269 ? -10.534 -9.099 12.596 1.00 92.56 269 TRP A O 1
ATOM 2157 N N . PHE A 1 270 ? -9.028 -9.729 11.073 1.00 89.25 270 PHE A N 1
ATOM 2158 C CA . PHE A 1 270 ? -8.817 -8.376 10.585 1.00 89.25 270 PHE A CA 1
ATOM 2159 C C . PHE A 1 270 ? -10.088 -7.772 9.962 1.00 89.25 270 PHE A C 1
ATOM 2161 O O . PHE A 1 270 ? -10.422 -6.622 10.249 1.00 89.25 270 PHE A O 1
ATOM 2168 N N . GLN A 1 271 ? -10.836 -8.556 9.177 1.00 89.38 271 GLN A N 1
ATOM 2169 C CA . GLN A 1 271 ? -12.149 -8.148 8.658 1.00 89.38 271 GLN A CA 1
ATOM 2170 C C . GLN A 1 271 ? -13.115 -7.811 9.800 1.00 89.38 271 GLN A C 1
ATOM 2172 O O . GLN A 1 271 ? -13.766 -6.772 9.761 1.00 89.38 271 GLN A O 1
ATOM 2177 N N . ALA A 1 272 ? -13.153 -8.636 10.848 1.00 92.62 272 ALA A N 1
ATOM 2178 C CA . ALA A 1 272 ? -13.996 -8.424 12.018 1.00 92.62 272 ALA A CA 1
ATOM 2179 C C . ALA A 1 272 ? -13.637 -7.138 12.778 1.00 92.62 272 ALA A C 1
ATOM 2181 O O . ALA A 1 272 ? -14.526 -6.419 13.227 1.00 92.62 272 ALA A O 1
ATOM 2182 N N . ILE A 1 273 ? -12.350 -6.817 12.922 1.00 93.19 273 ILE A N 1
ATOM 2183 C CA . ILE A 1 273 ? -11.898 -5.574 13.565 1.00 93.19 273 ILE A CA 1
ATOM 2184 C C . ILE A 1 273 ? -12.325 -4.344 12.749 1.00 93.19 273 ILE A C 1
ATOM 2186 O O . ILE A 1 273 ? -12.826 -3.371 13.320 1.00 93.19 273 ILE A O 1
ATOM 2190 N N . LEU A 1 274 ? -12.202 -4.399 11.418 1.00 91.25 274 LEU A N 1
ATOM 2191 C CA . LEU A 1 274 ? -12.682 -3.333 10.535 1.00 91.25 274 LEU A CA 1
ATOM 2192 C C . LEU A 1 274 ? -14.210 -3.191 10.585 1.00 91.25 274 LEU A C 1
ATOM 2194 O O . LEU A 1 274 ? -14.695 -2.076 10.772 1.00 91.25 274 LEU A O 1
ATOM 2198 N N . ALA A 1 275 ? -14.953 -4.296 10.496 1.00 91.25 275 ALA A N 1
ATOM 2199 C CA . ALA A 1 275 ? -16.419 -4.316 10.534 1.00 91.25 275 ALA A CA 1
ATOM 2200 C C . ALA A 1 275 ? -16.986 -3.760 11.847 1.00 91.25 275 ALA A C 1
ATOM 2202 O O . ALA A 1 275 ? -18.038 -3.128 11.874 1.00 91.25 275 ALA A O 1
ATOM 2203 N N . GLN A 1 276 ? -16.265 -3.947 12.953 1.00 94.38 276 GLN A N 1
ATOM 2204 C CA . GLN A 1 276 ? -16.665 -3.415 14.253 1.00 94.38 276 GLN A CA 1
ATOM 2205 C C . GLN A 1 276 ? -16.346 -1.919 14.432 1.00 94.38 276 GLN A C 1
ATOM 2207 O O . GLN A 1 276 ? -16.750 -1.339 15.445 1.00 94.38 276 GLN A O 1
ATOM 2212 N N . GLY A 1 277 ? -15.690 -1.279 13.456 1.00 95.00 277 GLY A N 1
ATOM 2213 C CA . GLY A 1 277 ? -15.411 0.158 13.437 1.00 95.00 277 GLY A CA 1
ATOM 2214 C C . GLY A 1 277 ? -14.070 0.546 14.063 1.00 95.00 277 GLY A C 1
ATOM 2215 O O . GLY A 1 277 ? -13.950 1.644 14.613 1.00 95.00 277 GLY A O 1
ATOM 2216 N N . VAL A 1 278 ? -13.057 -0.324 14.012 1.00 96.31 278 VAL A N 1
ATOM 2217 C CA . VAL A 1 278 ? -11.708 -0.022 14.518 1.00 96.31 278 VAL A CA 1
ATOM 2218 C C . VAL A 1 278 ? -10.781 0.378 13.366 1.00 96.31 278 VAL A C 1
ATOM 2220 O O . VAL A 1 278 ? -10.414 -0.439 12.524 1.00 96.31 278 VAL A O 1
ATOM 2223 N N . LEU A 1 279 ? -10.363 1.644 13.345 1.00 95.69 279 LEU A N 1
ATOM 2224 C CA . LEU A 1 279 ? -9.412 2.183 12.375 1.00 95.69 279 LEU A CA 1
ATOM 2225 C C . LEU A 1 279 ? -7.971 1.952 12.843 1.00 95.69 279 LEU A C 1
ATOM 2227 O O . LEU A 1 279 ? -7.550 2.483 13.870 1.00 95.69 279 LEU A O 1
ATOM 2231 N N . LEU A 1 280 ? -7.191 1.223 12.046 1.00 91.88 280 LEU A N 1
ATOM 2232 C CA . LEU A 1 280 ? -5.774 0.946 12.290 1.00 91.88 280 LEU A CA 1
ATOM 2233 C C . LEU A 1 280 ? -4.893 1.846 11.403 1.00 91.88 280 LEU A C 1
ATOM 2235 O O . LEU A 1 280 ? -4.537 1.486 10.278 1.00 91.88 280 LEU A O 1
ATOM 2239 N N . LEU A 1 281 ? -4.540 3.036 11.897 1.00 91.12 281 LEU A N 1
ATOM 2240 C CA . LEU A 1 281 ? -3.906 4.100 11.108 1.00 91.12 281 LEU A CA 1
ATOM 2241 C C . LEU A 1 281 ? -2.441 4.321 11.498 1.00 91.12 281 LEU A C 1
ATOM 2243 O O . LEU A 1 281 ? -2.115 4.469 12.670 1.00 91.12 281 LEU A O 1
ATOM 2247 N N . ASN A 1 282 ? -1.538 4.429 10.523 1.00 87.50 282 ASN A N 1
ATOM 2248 C CA . ASN A 1 282 ? -0.151 4.806 10.803 1.00 87.50 282 ASN A CA 1
ATOM 2249 C C . ASN A 1 282 ? -0.010 6.327 10.972 1.00 87.50 282 ASN A C 1
ATOM 2251 O O . ASN A 1 282 ? -0.638 7.108 10.259 1.00 87.50 282 ASN A O 1
ATOM 2255 N N . ALA A 1 283 ? 0.880 6.767 11.868 1.00 83.94 283 ALA A N 1
ATOM 2256 C CA . ALA A 1 283 ? 1.220 8.189 12.018 1.00 83.94 283 ALA A CA 1
ATOM 2257 C C . ALA A 1 283 ? 1.933 8.786 10.784 1.00 83.94 283 ALA A C 1
ATOM 2259 O O . ALA A 1 283 ? 1.977 10.005 10.607 1.00 83.94 283 ALA A O 1
ATOM 2260 N N . SER A 1 284 ? 2.500 7.925 9.942 1.00 88.25 284 SER A N 1
ATOM 2261 C CA . SER A 1 284 ? 3.041 8.246 8.630 1.00 88.25 284 SER A CA 1
ATOM 2262 C C . SER A 1 284 ? 2.643 7.141 7.661 1.00 88.25 284 SER A C 1
ATOM 2264 O O . SER A 1 284 ? 2.820 5.965 7.975 1.00 88.25 284 SER A O 1
ATOM 2266 N N . LEU A 1 285 ? 2.095 7.501 6.498 1.00 90.94 285 LEU A N 1
ATOM 2267 C CA . LEU A 1 285 ? 1.564 6.512 5.553 1.00 90.94 285 LEU A CA 1
ATOM 2268 C C . LEU A 1 285 ? 2.636 5.934 4.629 1.00 90.94 285 LEU A C 1
ATOM 2270 O O . LEU A 1 285 ? 2.326 5.070 3.819 1.00 90.94 285 LEU A O 1
ATOM 2274 N N . THR A 1 286 ? 3.891 6.383 4.754 1.00 87.81 286 THR A N 1
ATOM 2275 C CA . THR A 1 286 ? 5.012 5.831 3.986 1.00 87.81 286 THR A CA 1
ATOM 2276 C C . THR A 1 286 ? 6.302 5.721 4.792 1.00 87.81 286 THR A C 1
ATOM 2278 O O . THR A 1 286 ? 6.475 6.453 5.766 1.00 87.81 286 THR A O 1
ATOM 2281 N N . ILE A 1 287 ? 7.239 4.897 4.328 1.00 79.88 287 ILE A N 1
ATOM 2282 C CA . ILE A 1 287 ? 8.627 4.820 4.811 1.00 79.88 287 ILE A CA 1
ATOM 2283 C C . ILE A 1 287 ? 9.570 4.425 3.662 1.00 79.88 287 ILE A C 1
ATOM 2285 O O . ILE A 1 287 ? 9.123 3.803 2.705 1.00 79.88 287 ILE A O 1
ATOM 2289 N N . GLY A 1 288 ? 10.863 4.734 3.758 1.00 74.06 288 GLY A N 1
ATOM 2290 C CA . GLY A 1 288 ? 11.895 4.221 2.851 1.00 74.06 288 GLY A CA 1
ATOM 2291 C C . GLY A 1 288 ? 12.378 5.243 1.819 1.00 74.06 288 GLY A C 1
ATOM 2292 O O . GLY A 1 288 ? 12.375 6.445 2.071 1.00 74.06 288 GLY A O 1
ATOM 2293 N N . GLY A 1 289 ? 12.879 4.771 0.674 1.00 62.53 289 GLY A N 1
ATOM 2294 C CA . GLY A 1 289 ? 13.405 5.646 -0.391 1.00 62.53 289 GLY A CA 1
ATOM 2295 C C . GLY A 1 289 ? 14.588 6.530 0.026 1.00 62.53 289 GLY A C 1
ATOM 2296 O O . GLY A 1 289 ? 14.675 7.677 -0.398 1.00 62.53 289 GLY A O 1
ATOM 2297 N N . GLY A 1 290 ? 15.448 6.050 0.935 1.00 62.19 290 GLY A N 1
ATOM 2298 C CA . GLY A 1 290 ? 16.600 6.807 1.450 1.00 62.19 290 GLY A CA 1
ATOM 2299 C C . GLY A 1 290 ? 16.250 7.969 2.395 1.00 62.19 290 GLY A C 1
ATOM 2300 O O . GLY A 1 290 ? 17.155 8.627 2.910 1.00 62.19 290 GLY A O 1
ATOM 2301 N N . LYS A 1 291 ? 14.960 8.215 2.669 1.00 73.44 291 LYS A N 1
ATOM 2302 C CA . LYS A 1 291 ? 14.492 9.285 3.559 1.00 73.44 291 LYS A CA 1
ATOM 2303 C C . LYS A 1 291 ? 14.435 8.813 5.020 1.00 73.44 291 LYS A C 1
ATOM 2305 O O . LYS A 1 291 ? 14.117 7.664 5.331 1.00 73.44 291 LYS A O 1
ATOM 2310 N N . LYS A 1 292 ? 14.720 9.721 5.958 1.00 75.50 292 LYS A N 1
ATOM 2311 C CA . LYS A 1 292 ? 14.604 9.482 7.408 1.00 75.50 292 LYS A CA 1
ATOM 2312 C C . LYS A 1 292 ? 13.132 9.382 7.811 1.00 75.50 292 LYS A C 1
ATOM 2314 O O . LYS A 1 292 ? 12.287 10.120 7.307 1.00 75.50 292 LYS A O 1
ATOM 2319 N N . ALA A 1 293 ? 12.823 8.569 8.823 1.00 75.81 293 ALA A N 1
ATOM 2320 C CA . ALA A 1 293 ? 11.463 8.432 9.363 1.00 75.81 293 ALA A CA 1
ATOM 2321 C C . ALA A 1 293 ? 10.817 9.781 9.759 1.00 75.81 293 ALA A C 1
ATOM 2323 O O . ALA A 1 293 ? 9.610 9.974 9.597 1.00 75.81 293 ALA A O 1
ATOM 2324 N N . SER A 1 294 ? 11.614 10.744 10.237 1.00 81.06 294 SER A N 1
ATOM 2325 C CA . SER A 1 294 ? 11.156 12.099 10.568 1.00 81.06 294 SER A CA 1
ATOM 2326 C C . SER A 1 294 ? 10.687 12.903 9.351 1.00 81.06 294 SER A C 1
ATOM 2328 O O . SER A 1 294 ? 9.766 13.709 9.494 1.00 81.06 294 SER A O 1
ATOM 2330 N N . GLN A 1 295 ? 11.260 12.669 8.165 1.00 86.06 295 GLN A N 1
ATOM 2331 C CA . GLN A 1 295 ? 10.854 13.327 6.920 1.00 86.06 295 GLN A CA 1
ATOM 2332 C C . GLN A 1 295 ? 9.470 12.834 6.488 1.00 86.06 295 GLN A C 1
ATOM 2334 O O . GLN A 1 295 ? 8.564 13.651 6.348 1.00 86.06 295 GLN A O 1
ATOM 2339 N N . HIS A 1 296 ? 9.253 11.513 6.440 1.00 88.12 296 HIS A N 1
ATOM 2340 C CA . HIS A 1 296 ? 7.925 10.944 6.166 1.00 88.12 296 HIS A CA 1
ATOM 2341 C C . HIS A 1 296 ? 6.882 11.424 7.180 1.00 88.12 296 HIS A C 1
ATOM 2343 O O . HIS A 1 296 ? 5.777 11.832 6.830 1.00 88.12 296 HIS A O 1
ATOM 2349 N N . THR A 1 297 ? 7.237 11.420 8.464 1.00 88.00 297 THR A N 1
ATOM 2350 C CA . THR A 1 297 ? 6.348 11.885 9.535 1.00 88.00 297 THR A CA 1
ATOM 2351 C C . THR A 1 297 ? 5.990 13.368 9.388 1.00 88.00 297 THR A C 1
ATOM 2353 O O . THR A 1 297 ? 4.910 13.795 9.788 1.00 88.00 297 THR A O 1
ATOM 2356 N N . THR A 1 298 ? 6.895 14.180 8.842 1.00 90.81 298 THR A N 1
ATOM 2357 C CA . THR A 1 298 ? 6.663 15.611 8.620 1.00 90.81 298 THR A CA 1
ATOM 2358 C C . THR A 1 298 ? 5.779 15.840 7.402 1.00 90.81 298 THR A C 1
ATOM 2360 O O . THR A 1 298 ? 4.797 16.567 7.531 1.00 90.81 298 THR A O 1
ATOM 2363 N N . PHE A 1 299 ? 6.049 15.149 6.292 1.00 93.81 299 PHE A N 1
ATOM 2364 C CA . PHE A 1 299 ? 5.223 15.187 5.083 1.00 93.81 299 PHE A CA 1
ATOM 2365 C C . PHE A 1 299 ? 3.769 14.766 5.351 1.00 93.81 299 PHE A C 1
ATOM 2367 O O . PHE A 1 299 ? 2.833 15.473 4.989 1.00 93.81 299 PHE A O 1
ATOM 2374 N N . TRP A 1 300 ? 3.563 13.652 6.061 1.00 94.19 300 TRP A N 1
ATOM 2375 C CA . TRP A 1 300 ? 2.222 13.108 6.309 1.00 94.19 300 TRP A CA 1
ATOM 2376 C C . TRP A 1 300 ? 1.430 13.846 7.393 1.00 94.19 300 TRP A C 1
ATOM 2378 O O . TRP A 1 300 ? 0.214 13.686 7.482 1.00 94.19 300 TRP A O 1
ATOM 2388 N N . ARG A 1 301 ? 2.079 14.681 8.211 1.00 93.12 301 ARG A N 1
ATOM 2389 C CA . ARG A 1 301 ? 1.440 15.398 9.326 1.00 93.12 301 ARG A CA 1
ATOM 2390 C C . ARG A 1 301 ? 0.184 16.190 8.929 1.00 93.12 301 ARG A C 1
ATOM 2392 O O . ARG A 1 301 ? -0.835 15.986 9.590 1.00 93.12 301 ARG A O 1
ATOM 2399 N N . PRO A 1 302 ? 0.208 17.079 7.915 1.00 96.19 302 PRO A N 1
ATOM 2400 C CA . PRO A 1 302 ? -0.991 17.802 7.490 1.00 96.19 302 PRO A CA 1
ATOM 2401 C C . PRO A 1 302 ? -2.114 16.861 7.039 1.00 96.19 302 PRO A C 1
ATOM 2403 O O . PRO A 1 302 ? -3.273 17.103 7.368 1.00 96.19 302 PRO A O 1
ATOM 2406 N N . VAL A 1 303 ? -1.784 15.758 6.363 1.00 96.62 303 VAL A N 1
ATOM 2407 C CA . VAL A 1 303 ? -2.775 14.775 5.899 1.00 96.62 303 VAL A CA 1
ATOM 2408 C C . VAL A 1 303 ? -3.420 14.041 7.075 1.00 96.62 303 VAL A C 1
ATOM 2410 O O . VAL A 1 303 ? -4.642 13.987 7.156 1.00 96.62 303 VAL A O 1
ATOM 2413 N N . ILE A 1 304 ? -2.632 13.544 8.038 1.00 95.75 304 ILE A N 1
ATOM 2414 C CA . ILE A 1 304 ? -3.162 12.889 9.249 1.00 95.75 304 ILE A CA 1
ATOM 2415 C C . ILE A 1 304 ? -4.039 13.854 10.054 1.00 95.75 304 ILE A C 1
ATOM 2417 O O . ILE A 1 304 ? -5.108 13.471 10.529 1.00 95.75 304 ILE A O 1
ATOM 2421 N N . LYS A 1 305 ? -3.626 15.125 10.161 1.00 96.69 305 LYS A N 1
ATOM 2422 C CA . LYS A 1 305 ? -4.426 16.187 10.784 1.00 96.69 305 LYS A CA 1
ATOM 2423 C C . LYS A 1 305 ? -5.792 16.318 10.103 1.00 96.69 305 LYS A C 1
ATOM 2425 O O . LYS A 1 305 ? -6.806 16.350 10.794 1.00 96.69 305 LYS A O 1
ATOM 2430 N N . LYS A 1 306 ? -5.809 16.348 8.767 1.00 97.69 306 LYS A N 1
ATOM 2431 C CA . LYS A 1 306 ? -7.028 16.479 7.961 1.00 97.69 306 LYS A CA 1
ATOM 2432 C C . LYS A 1 306 ? -7.934 15.252 8.052 1.00 97.69 306 LYS A C 1
ATOM 2434 O O . LYS A 1 306 ? -9.143 15.424 8.147 1.00 97.69 306 LYS A O 1
ATOM 2439 N N . ILE A 1 307 ? -7.369 14.043 8.078 1.00 97.62 307 ILE A N 1
ATOM 2440 C CA . ILE A 1 307 ? -8.121 12.792 8.268 1.00 97.62 307 ILE A CA 1
ATOM 2441 C C . ILE A 1 307 ? -8.870 12.827 9.604 1.00 97.62 307 ILE A C 1
ATOM 2443 O O . ILE A 1 307 ? -10.085 12.654 9.633 1.00 97.62 307 ILE A O 1
ATOM 2447 N N . VAL A 1 308 ? -8.157 13.100 10.702 1.00 97.44 308 VAL A N 1
ATOM 2448 C CA . VAL A 1 308 ? -8.751 13.143 12.048 1.00 97.44 308 VAL A CA 1
ATOM 2449 C C . VAL A 1 308 ? -9.797 14.249 12.158 1.00 97.44 308 VAL A C 1
ATOM 2451 O O . VAL A 1 308 ? -10.884 14.016 12.677 1.00 97.44 308 VAL A O 1
ATOM 2454 N N . GLU A 1 309 ? -9.494 15.441 11.644 1.00 97.75 309 GLU A N 1
ATOM 2455 C CA . GLU A 1 309 ? -10.440 16.558 11.621 1.00 97.75 309 GLU A CA 1
ATOM 2456 C C . GLU A 1 309 ? -11.704 16.218 10.825 1.00 97.75 309 GLU A C 1
ATOM 2458 O O . GLU A 1 309 ? -12.803 16.497 11.288 1.00 97.75 309 GLU A O 1
ATOM 2463 N N . HIS A 1 310 ? -11.573 15.571 9.665 1.00 97.94 310 HIS A N 1
ATOM 2464 C CA . HIS A 1 310 ? -12.723 15.186 8.855 1.00 97.94 310 HIS A CA 1
ATOM 2465 C C . HIS A 1 310 ? -13.614 14.154 9.559 1.00 97.94 310 HIS A C 1
ATOM 2467 O O . HIS A 1 310 ? -14.831 14.310 9.546 1.00 97.94 310 HIS A O 1
ATOM 2473 N N . ILE A 1 311 ? -13.032 13.162 10.244 1.00 98.06 311 ILE A N 1
ATOM 2474 C CA . ILE A 1 311 ? -13.796 12.207 11.068 1.00 98.06 311 ILE A CA 1
ATOM 2475 C C . ILE A 1 311 ? -14.591 12.943 12.150 1.00 98.06 311 ILE A C 1
ATOM 2477 O O . ILE A 1 311 ? -15.790 12.716 12.301 1.00 98.06 311 ILE A O 1
ATOM 2481 N N . LEU A 1 312 ? -13.944 13.852 12.882 1.00 97.81 312 LEU A N 1
ATOM 2482 C CA . LEU A 1 312 ? -14.594 14.621 13.947 1.00 97.81 312 LEU A CA 1
ATOM 2483 C C . LEU A 1 312 ? -15.696 15.540 13.403 1.00 97.81 312 LEU A C 1
ATOM 2485 O O . LEU A 1 312 ? -16.766 15.609 13.998 1.00 97.81 312 LEU A O 1
ATOM 2489 N N . LEU A 1 313 ? -15.477 16.187 12.254 1.00 97.31 313 LEU A N 1
ATOM 2490 C CA . LEU A 1 313 ? -16.492 17.002 11.576 1.00 97.31 313 LEU A CA 1
ATOM 2491 C C . LEU A 1 313 ? -17.723 16.182 11.186 1.00 97.31 313 LEU A C 1
ATOM 2493 O O . LEU A 1 313 ? -18.848 16.604 11.437 1.00 97.31 313 LEU A O 1
ATOM 2497 N N . GLN A 1 314 ? -17.520 15.009 10.587 1.00 97.19 314 GLN A N 1
ATOM 2498 C CA . GLN A 1 314 ? -18.625 14.141 10.181 1.00 97.19 314 GLN A CA 1
ATOM 2499 C C . GLN A 1 314 ? -19.404 13.624 11.395 1.00 97.19 314 GLN A C 1
ATOM 2501 O O . GLN A 1 314 ? -20.630 13.602 11.379 1.00 97.19 314 GLN A O 1
ATOM 2506 N N . LYS A 1 315 ? -18.710 13.298 12.492 1.00 96.44 315 LYS A N 1
ATOM 2507 C CA . LYS A 1 315 ? -19.355 12.949 13.764 1.00 96.44 315 LYS A CA 1
ATOM 2508 C C . LYS A 1 315 ? -20.132 14.120 14.360 1.00 96.44 315 LYS A C 1
ATOM 2510 O O . LYS A 1 315 ? -21.244 13.927 14.832 1.00 96.44 315 LYS A O 1
ATOM 2515 N N . GLN A 1 316 ? -19.592 15.335 14.311 1.00 96.12 316 GLN A N 1
ATOM 2516 C CA . GLN A 1 316 ? -20.277 16.531 14.806 1.00 96.12 316 GLN A CA 1
ATOM 2517 C C . GLN A 1 316 ? -21.606 16.785 14.090 1.00 96.12 316 GLN A C 1
ATOM 2519 O O . GLN A 1 316 ? -22.568 17.182 14.751 1.00 96.12 316 GLN A O 1
ATOM 2524 N N . ALA A 1 317 ? -21.654 16.530 12.780 1.00 96.00 317 ALA A N 1
ATOM 2525 C CA . ALA A 1 317 ? -22.833 16.724 11.941 1.00 96.00 317 ALA A CA 1
ATOM 2526 C C . ALA A 1 317 ? -23.992 15.759 12.254 1.00 96.00 317 ALA A C 1
ATOM 2528 O O . ALA A 1 317 ? -25.123 16.024 11.853 1.00 96.00 317 ALA A O 1
ATOM 2529 N N . LEU A 1 318 ? -23.738 14.660 12.973 1.00 95.62 318 LEU A N 1
ATOM 2530 C CA . LEU A 1 318 ? -24.794 13.745 13.400 1.00 95.62 318 LEU A CA 1
ATOM 2531 C C . LEU A 1 318 ? -25.655 14.355 14.523 1.00 95.62 318 LEU A C 1
ATOM 2533 O O . LEU A 1 318 ? -25.132 15.126 15.342 1.00 95.62 318 LEU A O 1
ATOM 2537 N N . PRO A 1 319 ? -26.944 13.970 14.624 1.00 93.44 319 PRO A N 1
ATOM 2538 C CA . PRO A 1 319 ? -27.814 14.380 15.723 1.00 93.44 319 PRO A CA 1
ATOM 2539 C C . PRO A 1 319 ? -27.215 14.016 17.089 1.00 93.44 319 PRO A C 1
ATOM 2541 O O . PRO A 1 319 ? -26.615 12.949 17.202 1.00 93.44 319 PRO A O 1
ATOM 2544 N N . PRO A 1 320 ? -27.401 14.830 18.149 1.00 89.81 320 PRO A N 1
ATOM 2545 C CA . PRO A 1 320 ? -26.862 14.551 19.485 1.00 89.81 320 PRO A CA 1
ATOM 2546 C C . PRO A 1 320 ? -27.210 13.173 20.067 1.00 89.81 320 PRO A C 1
ATOM 2548 O O . PRO A 1 320 ? -26.437 12.660 20.870 1.00 89.81 320 PRO A O 1
ATOM 2551 N N . SER A 1 321 ? -28.335 12.585 19.653 1.00 88.56 321 SER A N 1
ATOM 2552 C CA . SER A 1 321 ? -28.798 11.253 20.056 1.00 88.56 321 SER A CA 1
ATOM 2553 C C . SER A 1 321 ? -28.141 10.092 19.297 1.00 88.56 321 SER A C 1
ATOM 2555 O O . SER A 1 321 ? -28.310 8.943 19.700 1.00 88.56 321 SER A O 1
ATOM 2557 N N . ASP A 1 322 ? -27.402 10.347 18.212 1.00 91.19 322 ASP A N 1
ATOM 2558 C CA . ASP A 1 322 ? -26.749 9.293 17.431 1.00 91.19 322 ASP A CA 1
ATOM 2559 C C . ASP A 1 322 ? -25.460 8.824 18.129 1.00 91.19 322 ASP A C 1
ATOM 2561 O O . ASP A 1 322 ? -24.482 9.570 18.258 1.00 91.19 322 ASP A O 1
ATOM 2565 N N . GLY A 1 323 ? -25.433 7.557 18.551 1.00 85.38 323 GLY A N 1
ATOM 2566 C CA . GLY A 1 323 ? -24.284 6.946 19.229 1.00 85.38 323 GLY A CA 1
ATOM 2567 C C . GLY A 1 323 ? -22.988 6.956 18.406 1.00 85.38 323 GLY A C 1
ATOM 2568 O O . GLY A 1 323 ? -21.893 6.913 18.972 1.00 85.38 323 GLY A O 1
ATOM 2569 N N . ARG A 1 324 ? -23.064 7.100 17.074 1.00 91.88 324 ARG A N 1
ATOM 2570 C CA . ARG A 1 324 ? -21.885 7.219 16.196 1.00 91.88 324 ARG A CA 1
ATOM 2571 C C . ARG A 1 324 ? -21.150 8.550 16.353 1.00 91.88 324 ARG A C 1
ATOM 2573 O O . ARG A 1 324 ? -20.044 8.687 15.830 1.00 91.88 324 ARG A O 1
ATOM 2580 N N . ARG A 1 325 ? -21.688 9.514 17.109 1.00 94.19 325 ARG A N 1
ATOM 2581 C CA . ARG A 1 325 ? -20.945 10.718 17.523 1.00 94.19 325 ARG A CA 1
ATOM 2582 C C . ARG A 1 325 ? -19.718 10.403 18.376 1.00 94.19 325 ARG A C 1
ATOM 2584 O O . ARG A 1 325 ? -18.766 11.183 18.374 1.00 94.19 325 ARG A O 1
ATOM 2591 N N . GLY A 1 326 ? -19.744 9.286 19.104 1.00 95.12 326 GLY A N 1
ATOM 2592 C CA . GLY A 1 326 ? -18.649 8.847 19.961 1.00 95.12 326 GLY A CA 1
ATOM 2593 C C . GLY A 1 326 ? -17.388 8.467 19.189 1.00 95.12 326 GLY A C 1
ATOM 2594 O O . GLY A 1 326 ? -17.454 7.924 18.080 1.00 95.12 326 GLY A O 1
ATOM 2595 N N . LEU A 1 327 ? -16.224 8.754 19.777 1.00 97.25 327 LEU A N 1
ATOM 2596 C CA . LEU A 1 327 ? -14.929 8.315 19.254 1.00 97.25 327 LEU A CA 1
ATOM 2597 C C . LEU A 1 327 ? -13.921 8.045 20.373 1.00 97.25 327 LEU A C 1
ATOM 2599 O O . LEU A 1 327 ? -13.701 8.881 21.249 1.00 97.25 327 LEU A O 1
ATOM 2603 N N . LEU A 1 328 ? -13.249 6.901 20.303 1.00 97.56 328 LEU A N 1
ATOM 2604 C CA . LEU A 1 328 ? -12.196 6.515 21.237 1.00 97.56 328 LEU A CA 1
ATOM 2605 C C . LEU A 1 328 ? -10.833 6.484 20.536 1.00 97.56 328 LEU A C 1
ATOM 2607 O O . LEU A 1 328 ? -10.640 5.758 19.563 1.00 97.56 328 LEU A O 1
ATOM 2611 N N . PHE A 1 329 ? -9.857 7.235 21.038 1.00 96.94 329 PHE A N 1
ATOM 2612 C CA . PHE A 1 329 ? -8.479 7.184 20.541 1.00 96.94 329 PHE A CA 1
ATOM 2613 C C . PHE A 1 329 ? -7.602 6.297 21.416 1.00 96.94 329 PHE A C 1
ATOM 2615 O O . PHE A 1 329 ? -7.508 6.540 22.620 1.00 96.94 329 PHE A O 1
ATOM 2622 N N . LEU A 1 330 ? -6.890 5.350 20.804 1.00 94.50 330 LEU A N 1
ATOM 2623 C CA . LEU A 1 330 ? -5.887 4.516 21.466 1.00 94.50 330 LEU A CA 1
ATOM 2624 C C . LEU A 1 330 ? -4.477 4.960 21.058 1.00 94.50 330 LEU A C 1
ATOM 2626 O O . LEU A 1 330 ? -4.072 4.866 19.894 1.00 94.50 330 LEU A O 1
ATOM 2630 N N . TRP A 1 331 ? -3.712 5.438 22.036 1.00 92.06 331 TRP A N 1
ATOM 2631 C CA . TRP A 1 331 ? -2.359 5.957 21.874 1.00 92.06 331 TRP A CA 1
ATOM 2632 C C . TRP A 1 331 ? -1.335 4.959 22.424 1.00 92.06 331 TRP A C 1
ATOM 2634 O O . TRP A 1 331 ? -0.883 5.058 23.565 1.00 92.06 331 TRP A O 1
ATOM 2644 N N . TRP A 1 332 ? -0.972 3.977 21.602 1.00 87.44 332 TRP A N 1
ATOM 2645 C CA . TRP A 1 332 ? -0.087 2.881 21.999 1.00 87.44 332 TRP A CA 1
ATOM 2646 C C . TRP A 1 332 ? 1.403 3.201 21.800 1.00 87.44 332 TRP A C 1
ATOM 2648 O O . TRP A 1 332 ? 1.990 3.049 20.720 1.00 87.44 332 TRP A O 1
ATOM 2658 N N . GLY A 1 333 ? 2.049 3.603 22.890 1.00 84.88 333 GLY A N 1
ATOM 2659 C CA . GLY A 1 333 ? 3.477 3.878 22.988 1.00 84.88 333 GLY A CA 1
ATOM 2660 C C . GLY A 1 333 ? 3.889 5.291 22.567 1.00 84.88 333 GLY A C 1
ATOM 2661 O O . GLY A 1 333 ? 3.106 6.107 22.080 1.00 84.88 333 GLY A O 1
ATOM 2662 N N . ARG A 1 334 ? 5.185 5.582 22.734 1.00 82.38 334 ARG A N 1
ATOM 2663 C CA . ARG A 1 334 ? 5.760 6.936 22.597 1.00 82.38 334 ARG A CA 1
ATOM 2664 C C . ARG A 1 334 ? 5.480 7.618 21.253 1.00 82.38 334 ARG A C 1
ATOM 2666 O O . ARG A 1 334 ? 5.275 8.830 21.226 1.00 82.38 334 ARG A O 1
ATOM 2673 N N . GLN A 1 335 ? 5.469 6.868 20.148 1.00 80.75 335 GLN A N 1
ATOM 2674 C CA . GLN A 1 335 ? 5.194 7.431 18.821 1.00 80.75 335 GLN A CA 1
ATOM 2675 C C . GLN A 1 335 ? 3.738 7.893 18.688 1.00 80.75 335 GLN A C 1
ATOM 2677 O O . GLN A 1 335 ? 3.501 9.017 18.251 1.00 80.75 335 GLN A O 1
ATOM 2682 N N . ALA A 1 336 ? 2.774 7.081 19.132 1.00 86.31 336 ALA A N 1
ATOM 2683 C CA . ALA A 1 336 ? 1.364 7.459 19.131 1.00 86.31 336 ALA A CA 1
ATOM 2684 C C . ALA A 1 336 ? 1.115 8.679 20.038 1.00 86.31 336 ALA A C 1
ATOM 2686 O O . ALA A 1 336 ? 0.431 9.617 19.635 1.00 86.31 336 ALA A O 1
ATOM 2687 N N . LEU A 1 337 ? 1.772 8.748 21.202 1.00 89.25 337 LEU A N 1
ATOM 2688 C CA . LEU A 1 337 ? 1.729 9.923 22.086 1.00 89.25 337 LEU A CA 1
ATOM 2689 C C . LEU A 1 337 ? 2.340 11.184 21.451 1.00 89.25 337 LEU A C 1
ATOM 2691 O O . LEU A 1 337 ? 1.888 12.303 21.701 1.00 89.25 337 LEU A O 1
ATOM 2695 N N . ALA A 1 338 ? 3.375 11.042 20.620 1.00 88.69 338 ALA A N 1
ATOM 2696 C CA . ALA A 1 338 ? 3.903 12.161 19.841 1.00 88.69 338 ALA A CA 1
ATOM 2697 C C . ALA A 1 338 ? 2.894 12.634 18.779 1.00 88.69 338 ALA A C 1
ATOM 2699 O O . ALA A 1 338 ? 2.756 13.839 18.562 1.00 88.69 338 ALA A O 1
ATOM 2700 N N . THR A 1 339 ? 2.155 11.714 18.155 1.00 89.69 339 THR A N 1
ATOM 2701 C CA . THR A 1 339 ? 1.053 12.045 17.238 1.00 89.69 339 THR A CA 1
ATOM 2702 C C . THR A 1 339 ? -0.087 12.755 17.965 1.00 89.69 339 THR A C 1
ATOM 2704 O O . THR A 1 339 ? -0.510 13.810 17.495 1.00 89.69 339 THR A O 1
ATOM 2707 N N . LYS A 1 340 ? -0.498 12.284 19.154 1.00 94.00 340 LYS A N 1
ATOM 2708 C CA . LYS A 1 340 ? -1.479 12.969 20.020 1.00 94.00 340 LYS A CA 1
ATOM 2709 C C . LYS A 1 340 ? -1.098 14.431 20.252 1.00 94.00 340 LYS A C 1
ATOM 2711 O O . LYS A 1 340 ? -1.896 15.329 19.994 1.00 94.00 340 LYS A O 1
ATOM 2716 N N . ARG A 1 341 ? 0.152 14.684 20.662 1.00 93.25 341 ARG A N 1
ATOM 2717 C CA . ARG A 1 341 ? 0.674 16.044 20.897 1.00 93.25 341 ARG A CA 1
ATOM 2718 C C . ARG A 1 341 ? 0.597 16.938 19.660 1.00 93.25 341 ARG A C 1
ATOM 2720 O O . ARG A 1 341 ? 0.290 18.117 19.787 1.00 93.25 341 ARG A O 1
ATOM 2727 N N . ARG A 1 342 ? 0.836 16.387 18.466 1.00 91.25 342 ARG A N 1
ATOM 2728 C CA . ARG A 1 342 ? 0.750 17.124 17.189 1.00 91.25 342 ARG A CA 1
ATOM 2729 C C . ARG A 1 342 ? -0.685 17.383 16.732 1.00 91.25 342 ARG A C 1
ATOM 2731 O O . ARG A 1 342 ? -0.908 18.304 15.953 1.00 91.25 342 ARG A O 1
ATOM 2738 N N . LEU A 1 343 ? -1.635 16.573 17.190 1.00 93.75 343 LEU A N 1
ATOM 2739 C CA . LEU A 1 343 ? -3.060 16.715 16.897 1.00 93.75 343 LEU A CA 1
ATOM 2740 C C . LEU A 1 343 ? -3.800 17.583 17.924 1.00 93.75 343 LEU A C 1
ATOM 2742 O O . LEU A 1 343 ? -4.971 17.879 17.707 1.00 93.75 343 LEU A O 1
ATOM 2746 N N . SER A 1 344 ? -3.139 18.026 18.998 1.00 93.88 344 SER A N 1
ATOM 2747 C CA . SER A 1 344 ? -3.745 18.770 20.114 1.00 93.88 344 SER A CA 1
ATOM 2748 C C . SER A 1 344 ? -4.609 19.952 19.664 1.00 93.88 344 SER A C 1
ATOM 2750 O O . SER A 1 344 ? -5.748 20.060 20.100 1.00 93.88 344 SER A O 1
ATOM 2752 N N . THR A 1 345 ? -4.132 20.767 18.717 1.00 93.88 345 THR A N 1
ATOM 2753 C CA . THR A 1 345 ? -4.877 21.912 18.158 1.00 93.88 345 THR A CA 1
ATOM 2754 C C . THR A 1 345 ? -6.136 21.509 17.381 1.00 93.88 345 THR A C 1
ATOM 2756 O O . THR A 1 345 ? -7.067 22.298 17.239 1.00 93.88 345 THR A O 1
ATOM 2759 N N . VAL A 1 346 ? -6.178 20.306 16.799 1.00 94.38 346 VAL A N 1
ATOM 2760 C CA . VAL A 1 346 ? -7.421 19.784 16.208 1.00 94.38 346 VAL A CA 1
ATOM 2761 C C . VAL A 1 346 ? -8.333 19.308 17.314 1.00 94.38 346 VAL A C 1
ATOM 2763 O O . VAL A 1 346 ? -9.467 19.757 17.379 1.00 94.38 346 VAL A O 1
ATOM 2766 N N . LEU A 1 347 ? -7.828 18.439 18.188 1.00 94.44 347 LEU A N 1
ATOM 2767 C CA . LEU A 1 347 ? -8.618 17.791 19.230 1.00 94.44 347 LEU A CA 1
ATOM 2768 C C . LEU A 1 347 ? -9.282 18.816 20.162 1.00 94.44 347 LEU A C 1
ATOM 2770 O O . LEU A 1 347 ? -10.452 18.657 20.498 1.00 94.44 347 LEU A O 1
ATOM 2774 N N . SER A 1 348 ? -8.595 19.915 20.491 1.00 95.06 348 SER A N 1
ATOM 2775 C CA . SER A 1 348 ? -9.138 20.984 21.338 1.00 95.06 348 SER A CA 1
ATOM 2776 C C . SER A 1 348 ? -10.348 21.709 20.733 1.00 95.06 348 SER A C 1
ATOM 2778 O O . SER A 1 348 ? -11.149 22.269 21.474 1.00 95.06 348 SER A O 1
ATOM 2780 N N . ARG A 1 349 ? -10.527 21.686 19.404 1.00 96.06 349 ARG A N 1
ATOM 2781 C CA . ARG A 1 349 ? -11.693 22.292 18.731 1.00 96.06 349 ARG A CA 1
ATOM 2782 C C . ARG A 1 349 ? -12.959 21.434 18.832 1.00 96.06 349 ARG A C 1
ATOM 2784 O O . ARG A 1 349 ? -14.053 21.942 18.608 1.00 96.06 349 ARG A O 1
ATOM 2791 N N . TYR A 1 350 ? -12.824 20.162 19.207 1.00 95.38 350 TYR A N 1
ATOM 2792 C CA . TYR A 1 350 ? -13.922 19.190 19.266 1.00 95.38 350 TYR A CA 1
ATOM 2793 C C . TYR A 1 350 ? -14.182 18.661 20.684 1.00 95.38 350 TYR A C 1
ATOM 2795 O O . TYR A 1 350 ? -14.747 17.584 20.838 1.00 95.38 350 TYR A O 1
ATOM 2803 N N . LEU A 1 351 ? -13.816 19.418 21.728 1.00 92.81 351 LEU A N 1
ATOM 2804 C CA . LEU A 1 351 ? -14.034 19.029 23.136 1.00 92.81 351 LEU A CA 1
ATOM 2805 C C . LEU A 1 351 ? -15.515 18.847 23.512 1.00 92.81 351 LEU A C 1
ATOM 2807 O O . LEU A 1 351 ? -15.817 18.205 24.509 1.00 92.81 351 LEU A O 1
ATOM 2811 N N . HIS A 1 352 ? -16.430 19.405 22.719 1.00 91.75 352 HIS A N 1
ATOM 2812 C CA . HIS A 1 352 ? -17.874 19.244 22.891 1.00 91.75 352 HIS A CA 1
ATOM 2813 C C . HIS A 1 352 ? -18.401 17.893 22.370 1.00 91.75 352 HIS A C 1
ATOM 2815 O O . HIS A 1 352 ? -19.559 17.557 22.612 1.00 91.75 352 HIS A O 1
ATOM 2821 N N . LEU A 1 353 ? -17.596 17.137 21.614 1.00 94.06 353 LEU A N 1
ATOM 2822 C CA . LEU A 1 353 ? -17.952 15.790 21.174 1.00 94.06 353 LEU A CA 1
ATOM 2823 C C . LEU A 1 353 ? -17.598 14.763 22.257 1.00 94.06 353 LEU A C 1
ATOM 2825 O O . LEU A 1 353 ? -16.617 14.952 22.978 1.00 94.06 353 LEU A O 1
ATOM 2829 N N . PRO A 1 354 ? -18.332 13.639 22.341 1.00 94.38 354 PRO A N 1
ATOM 2830 C CA . PRO A 1 354 ? -17.999 12.535 23.236 1.00 94.38 354 PRO A CA 1
ATOM 2831 C C . PRO A 1 354 ? -16.748 11.793 22.731 1.00 94.38 354 PRO A C 1
ATOM 2833 O O . PRO A 1 354 ? -16.828 10.716 22.143 1.00 94.38 354 PRO A O 1
ATOM 2836 N N . VAL A 1 355 ? -15.574 12.391 22.935 1.00 95.88 355 VAL A N 1
ATOM 2837 C CA . VAL A 1 355 ? -14.271 11.840 22.547 1.00 95.88 355 VAL A CA 1
ATOM 2838 C C . VAL A 1 355 ? -13.499 11.433 23.793 1.00 95.88 355 VAL A C 1
ATOM 2840 O O . VAL A 1 355 ? -13.323 12.231 24.712 1.00 95.88 355 VAL A O 1
ATOM 2843 N N . ARG A 1 356 ? -12.994 10.198 23.821 1.00 96.19 356 ARG A N 1
ATOM 2844 C CA . ARG A 1 356 ? -12.148 9.695 24.913 1.00 96.19 356 ARG A CA 1
ATOM 2845 C C . ARG A 1 356 ? -10.772 9.288 24.396 1.00 96.19 356 ARG A C 1
ATOM 2847 O O . ARG A 1 356 ? -10.599 8.934 23.229 1.00 96.19 356 ARG A O 1
ATOM 2854 N N . HIS A 1 357 ? -9.771 9.356 25.268 1.00 95.38 357 HIS A N 1
ATOM 2855 C CA . HIS A 1 357 ? -8.382 9.070 24.923 1.00 95.38 357 HIS A CA 1
ATOM 2856 C C . HIS A 1 357 ? -7.781 8.087 25.909 1.00 95.38 357 HIS A C 1
ATOM 2858 O O . HIS A 1 357 ? -7.821 8.317 27.113 1.00 95.38 357 HIS A O 1
ATOM 2864 N N . LEU A 1 358 ? -7.163 7.048 25.369 1.00 93.81 358 LEU A N 1
ATOM 2865 C CA . LEU A 1 358 ? -6.571 5.959 26.111 1.00 93.81 358 LEU A CA 1
ATOM 2866 C C . LEU A 1 358 ? -5.075 5.846 25.772 1.00 93.81 358 LEU A C 1
ATOM 2868 O O . LEU A 1 358 ? -4.721 5.750 24.601 1.00 93.81 358 LEU A O 1
ATOM 2872 N N . GLU A 1 359 ? -4.187 5.884 26.769 1.00 92.81 359 GLU A N 1
ATOM 2873 C CA . GLU A 1 359 ? -2.723 5.854 26.593 1.00 92.81 359 GLU A CA 1
ATOM 2874 C C . GLU A 1 359 ? -2.101 4.592 27.200 1.00 92.81 359 GLU A C 1
ATOM 2876 O O . GLU A 1 359 ? -2.228 4.359 28.397 1.00 92.81 359 GLU A O 1
ATOM 2881 N N . TRP A 1 360 ? -1.419 3.779 26.386 1.00 86.69 360 TRP A N 1
ATOM 2882 C CA . TRP A 1 360 ? -0.895 2.475 26.824 1.00 86.69 360 TRP A CA 1
ATOM 2883 C C . TRP A 1 360 ? 0.441 2.111 26.183 1.00 86.69 360 TRP A C 1
ATOM 2885 O O . TRP A 1 360 ? 0.946 2.796 25.290 1.00 86.69 360 TRP A O 1
ATOM 2895 N N . TRP A 1 361 ? 1.007 0.989 26.633 1.00 84.06 361 TRP A N 1
ATOM 2896 C CA . TRP A 1 361 ? 2.153 0.346 26.001 1.00 84.06 361 TRP A CA 1
ATOM 2897 C C . TRP A 1 361 ? 1.867 -0.025 24.547 1.00 84.06 361 TRP A C 1
ATOM 2899 O O . TRP A 1 361 ? 0.731 -0.240 24.132 1.00 84.06 361 TRP A O 1
ATOM 2909 N N . ASN A 1 362 ? 2.929 -0.096 23.749 1.00 82.44 362 ASN A N 1
ATOM 2910 C CA . ASN A 1 362 ? 2.811 -0.572 22.381 1.00 82.44 362 ASN A CA 1
ATOM 2911 C C . ASN A 1 362 ? 2.733 -2.110 22.370 1.00 82.44 362 ASN A C 1
ATOM 2913 O O . ASN A 1 362 ? 3.559 -2.725 23.043 1.00 82.44 362 ASN A O 1
ATOM 2917 N N . PRO A 1 363 ? 1.848 -2.743 21.574 1.00 81.25 363 PRO A N 1
ATOM 2918 C CA . PRO A 1 363 ? 1.833 -4.200 21.414 1.00 81.25 363 PRO A CA 1
ATOM 2919 C C . PRO A 1 363 ? 3.194 -4.791 21.013 1.00 81.25 363 PRO A C 1
ATOM 2921 O O . PRO A 1 363 ? 3.502 -5.927 21.359 1.00 81.25 363 PRO A O 1
ATOM 2924 N N . ALA A 1 364 ? 4.032 -4.024 20.312 1.00 74.88 364 ALA A N 1
ATOM 2925 C CA . ALA A 1 364 ? 5.385 -4.413 19.926 1.00 74.88 364 ALA A CA 1
ATOM 2926 C C . ALA A 1 364 ? 6.440 -4.241 21.039 1.00 74.88 364 ALA A C 1
ATOM 2928 O O . ALA A 1 364 ? 7.618 -4.489 20.773 1.00 74.88 364 ALA A O 1
ATOM 2929 N N . SER A 1 365 ? 6.082 -3.763 22.243 1.00 69.94 365 SER A N 1
ATOM 2930 C CA . SER A 1 365 ? 7.070 -3.505 23.297 1.00 69.94 365 SER A CA 1
ATOM 2931 C C . SER A 1 365 ? 7.757 -4.798 23.737 1.00 69.94 365 SER A C 1
ATOM 2933 O O . SER A 1 365 ? 7.148 -5.867 23.866 1.00 69.94 365 SER A O 1
ATOM 2935 N N . GLN A 1 366 ? 9.074 -4.707 23.921 1.00 53.50 366 GLN A N 1
ATOM 2936 C CA . GLN A 1 366 ? 9.855 -5.811 24.460 1.00 53.50 366 GLN A CA 1
ATOM 2937 C C . GLN A 1 366 ? 9.449 -6.001 25.932 1.00 53.50 366 GLN A C 1
ATOM 2939 O O . GLN A 1 366 ? 9.256 -5.013 26.629 1.00 53.50 366 GLN A O 1
ATOM 2944 N N . ARG A 1 367 ? 9.340 -7.261 26.393 1.00 59.03 367 ARG A N 1
ATOM 2945 C CA . ARG A 1 367 ? 8.923 -7.697 27.755 1.00 59.03 367 ARG A CA 1
ATOM 2946 C C . ARG A 1 367 ? 7.420 -7.900 28.023 1.00 59.03 367 ARG A C 1
ATOM 2948 O O . ARG A 1 367 ? 7.041 -8.049 29.176 1.00 59.03 367 ARG A O 1
ATOM 2955 N N . ASN A 1 368 ? 6.567 -8.000 26.996 1.00 64.44 368 ASN A N 1
ATOM 2956 C CA . ASN A 1 368 ? 5.124 -8.294 27.150 1.00 64.44 368 ASN A CA 1
ATOM 2957 C C . ASN A 1 368 ? 4.361 -7.302 28.060 1.00 64.44 368 ASN A C 1
ATOM 2959 O O . ASN A 1 368 ? 3.292 -7.642 28.559 1.00 64.44 368 ASN A O 1
ATOM 2963 N N . GLU A 1 369 ? 4.853 -6.073 28.248 1.00 77.81 369 GLU A N 1
ATOM 2964 C CA . GLU A 1 369 ? 4.221 -5.059 29.118 1.00 77.81 369 GLU A CA 1
ATOM 2965 C C . GLU A 1 369 ? 2.780 -4.754 28.694 1.00 77.81 369 GLU A C 1
ATOM 2967 O O . GLU A 1 369 ? 1.907 -4.518 29.524 1.00 77.81 369 GLU A O 1
ATOM 2972 N N . PHE A 1 370 ? 2.515 -4.838 27.389 1.00 80.88 370 PHE A N 1
ATOM 2973 C CA . PHE A 1 370 ? 1.174 -4.750 26.825 1.00 80.88 370 PHE A CA 1
ATOM 2974 C C . PHE A 1 370 ? 0.200 -5.774 27.436 1.00 80.88 370 PHE A C 1
ATOM 2976 O O . PHE A 1 370 ? -0.920 -5.423 27.798 1.00 80.88 370 PHE A O 1
ATOM 2983 N N . CYS A 1 371 ? 0.645 -7.023 27.608 1.00 82.88 371 CYS A N 1
ATOM 2984 C CA . CYS A 1 371 ? -0.144 -8.118 28.186 1.00 82.88 371 CYS A CA 1
ATOM 2985 C C . CYS A 1 371 ? -0.215 -8.065 29.721 1.00 82.88 371 CYS A C 1
ATOM 2987 O O . CYS A 1 371 ? -0.929 -8.856 30.321 1.00 82.88 371 CYS A O 1
ATOM 2989 N N . SER A 1 372 ? 0.506 -7.152 30.373 1.00 80.00 372 SER A N 1
ATOM 2990 C CA . SER A 1 372 ? 0.430 -6.942 31.826 1.00 80.00 372 SER A CA 1
ATOM 2991 C C . SER A 1 372 ? -0.665 -5.940 32.224 1.00 80.00 372 SER A C 1
ATOM 2993 O O . SER A 1 372 ? -0.668 -5.465 33.354 1.00 80.00 372 SER A O 1
ATOM 2995 N N . SER A 1 373 ? -1.559 -5.570 31.300 1.00 76.81 373 SER A N 1
ATOM 2996 C CA . SER A 1 373 ? -2.567 -4.516 31.485 1.00 76.81 373 SER A CA 1
ATOM 2997 C C . SER A 1 373 ? -3.966 -4.957 31.042 1.00 76.81 373 SER A C 1
ATOM 2999 O O . SER A 1 373 ? -4.108 -5.885 30.250 1.00 76.81 373 SER A O 1
ATOM 3001 N N . THR A 1 374 ? -4.995 -4.245 31.505 1.00 82.00 374 THR A N 1
ATOM 3002 C CA . THR A 1 374 ? -6.430 -4.469 31.223 1.00 82.00 374 THR A CA 1
ATOM 3003 C C . THR A 1 374 ? -6.943 -3.691 30.005 1.00 82.00 374 THR A C 1
ATOM 3005 O O . THR A 1 374 ? -8.140 -3.491 29.832 1.00 82.00 374 THR A O 1
ATOM 3008 N N . HIS A 1 375 ? -6.062 -3.233 29.117 1.00 84.00 375 HIS A N 1
ATOM 3009 C CA . HIS A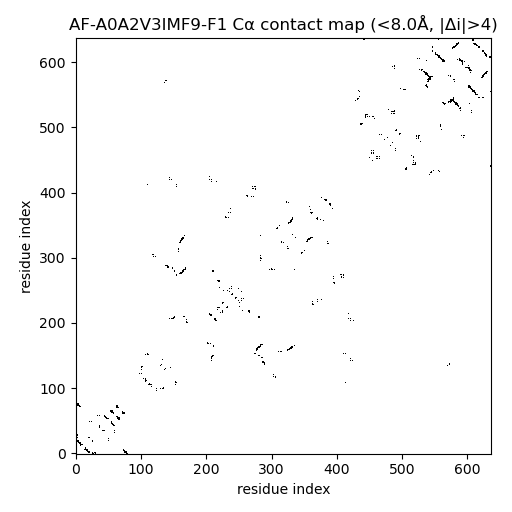 1 375 ? -6.418 -2.202 28.137 1.00 84.00 375 HIS A CA 1
ATOM 3010 C C . HIS A 1 375 ? -7.590 -2.571 27.202 1.00 84.00 375 HIS A C 1
ATOM 3012 O O . HIS A 1 375 ? -8.390 -1.697 26.888 1.00 84.00 375 HIS A O 1
ATOM 3018 N N . LEU A 1 376 ? -7.747 -3.829 26.757 1.00 91.75 376 LEU A N 1
ATOM 3019 C CA . LEU A 1 376 ? -8.886 -4.212 25.899 1.00 91.75 376 LEU A CA 1
ATOM 3020 C C . LEU A 1 376 ? -10.222 -4.203 26.654 1.00 91.75 376 LEU A C 1
ATOM 3022 O O . LEU A 1 376 ? -11.240 -3.809 26.079 1.00 91.75 376 LEU A O 1
ATOM 3026 N N . SER A 1 377 ? -10.231 -4.599 27.933 1.00 91.62 377 SER A N 1
ATOM 3027 C CA . SER A 1 377 ? -11.426 -4.469 28.774 1.00 91.62 377 SER A CA 1
ATOM 3028 C C . SER A 1 377 ? -11.736 -3.004 29.058 1.00 91.62 377 SER A C 1
ATOM 3030 O O . SER A 1 377 ? -12.898 -2.612 28.974 1.00 91.62 377 SER A O 1
ATOM 3032 N N . ASP A 1 378 ? -10.712 -2.177 29.279 1.00 93.44 378 ASP A N 1
ATOM 3033 C CA . ASP A 1 378 ? -10.881 -0.742 29.515 1.00 93.44 378 ASP A CA 1
ATOM 3034 C C . ASP A 1 378 ? -11.478 -0.058 28.277 1.00 93.44 378 ASP A C 1
ATOM 3036 O O . ASP A 1 378 ? -12.401 0.743 28.401 1.00 93.44 378 ASP A O 1
ATOM 3040 N N . VAL A 1 379 ? -11.043 -0.433 27.065 1.00 95.25 379 VAL A N 1
ATOM 3041 C CA . VAL A 1 379 ? -11.660 0.030 25.808 1.00 95.25 379 VAL A CA 1
ATOM 3042 C C . VAL A 1 379 ? -13.158 -0.270 25.785 1.00 95.25 379 VAL A C 1
ATOM 3044 O O . VAL A 1 379 ? -13.963 0.631 25.545 1.00 95.25 379 VAL A O 1
ATOM 3047 N N . ASN A 1 380 ? -13.547 -1.512 26.066 1.00 96.62 380 ASN A N 1
ATOM 3048 C CA . ASN A 1 380 ? -14.953 -1.912 26.055 1.00 96.62 380 ASN A CA 1
ATOM 3049 C C . ASN A 1 380 ? -15.766 -1.264 27.184 1.00 96.62 380 ASN A C 1
ATOM 3051 O O . ASN A 1 380 ? -16.949 -0.977 26.994 1.00 96.62 380 ASN A O 1
ATOM 3055 N N . GLN A 1 381 ? -15.148 -0.978 28.330 1.00 96.12 381 GLN A N 1
ATOM 3056 C CA . GLN A 1 381 ? -15.769 -0.204 29.401 1.00 96.12 381 GLN A CA 1
ATOM 3057 C C . GLN A 1 381 ? -16.032 1.240 28.955 1.00 96.12 381 GLN A C 1
ATOM 3059 O O . GLN A 1 381 ? -17.131 1.750 29.171 1.00 96.12 381 GLN A O 1
ATOM 3064 N N . GLN A 1 382 ? -15.063 1.890 28.299 1.00 96.12 382 GLN A N 1
ATOM 3065 C CA . GLN A 1 382 ? -15.236 3.249 27.780 1.00 96.12 382 GLN A CA 1
ATOM 3066 C C . GLN A 1 382 ? -16.325 3.311 26.705 1.00 96.12 382 GLN A C 1
ATOM 3068 O O . GLN A 1 382 ? -17.169 4.200 26.760 1.00 96.12 382 GLN A O 1
ATOM 3073 N N . LEU A 1 383 ? -16.340 2.360 25.764 1.00 95.75 383 LEU A N 1
ATOM 3074 C CA . LEU A 1 383 ? -17.375 2.284 24.728 1.00 95.75 383 LEU A CA 1
ATOM 3075 C C . LEU A 1 383 ? -18.767 2.117 25.343 1.00 95.75 383 LEU A C 1
ATOM 3077 O O . LEU A 1 383 ? -19.673 2.871 24.998 1.00 95.75 383 LEU A O 1
ATOM 3081 N N . ASN A 1 384 ? -18.914 1.219 26.321 1.00 94.94 384 ASN A N 1
ATOM 3082 C CA . ASN A 1 384 ? -20.181 1.024 27.022 1.00 94.94 384 ASN A CA 1
ATOM 3083 C C . ASN A 1 384 ? -20.637 2.295 27.764 1.00 94.94 384 ASN A C 1
ATOM 3085 O O . ASN A 1 384 ? -21.789 2.700 27.654 1.00 94.94 384 ASN A O 1
ATOM 3089 N N . GLN A 1 385 ? -19.723 2.990 28.452 1.00 94.38 385 GLN A N 1
ATOM 3090 C CA . GLN A 1 385 ? -20.014 4.276 29.107 1.00 94.38 385 GLN A CA 1
ATOM 3091 C C . GLN A 1 385 ? -20.384 5.396 28.122 1.00 94.38 385 GLN A C 1
ATOM 3093 O O . GLN A 1 385 ? -20.957 6.404 28.525 1.00 94.38 385 GLN A O 1
ATOM 3098 N N . MET A 1 386 ? -20.027 5.247 26.848 1.00 92.75 386 MET A N 1
ATOM 3099 C CA . MET A 1 386 ? -20.400 6.155 25.763 1.00 92.75 386 MET A CA 1
ATOM 3100 C C . MET A 1 386 ? -21.679 5.706 25.036 1.00 92.75 386 MET A C 1
ATOM 3102 O O . MET A 1 386 ? -22.062 6.345 24.060 1.00 92.75 386 MET A O 1
ATOM 3106 N N . GLY A 1 387 ? -22.327 4.620 25.477 1.00 91.75 387 GLY A N 1
ATOM 3107 C CA . GLY A 1 387 ? -23.504 4.045 24.818 1.00 91.75 387 GLY A CA 1
ATOM 3108 C C . GLY A 1 387 ? -23.197 3.395 23.466 1.00 91.75 387 GLY A C 1
ATOM 3109 O O . GLY A 1 387 ? -24.082 3.269 22.624 1.00 91.75 387 GLY A O 1
ATOM 3110 N N . MET A 1 388 ? -21.939 3.018 23.223 1.00 94.00 388 MET A N 1
ATOM 3111 C CA . MET A 1 388 ? -21.488 2.414 21.970 1.00 94.00 388 MET A CA 1
ATOM 3112 C C . MET A 1 388 ? -21.332 0.893 22.118 1.00 94.00 388 MET A C 1
ATOM 3114 O O . MET A 1 388 ? -20.893 0.428 23.174 1.00 94.00 388 MET A O 1
ATOM 3118 N N . PRO A 1 389 ? -21.597 0.104 21.056 1.00 94.06 389 PRO A N 1
ATOM 3119 C CA . PRO A 1 389 ? -21.355 -1.335 21.077 1.00 94.06 389 PRO A CA 1
ATOM 3120 C C . PRO A 1 389 ? -19.889 -1.656 21.376 1.00 94.06 389 PRO A C 1
ATOM 3122 O O . PRO A 1 389 ? -18.980 -1.045 20.803 1.00 94.06 389 PRO A O 1
ATOM 3125 N N . GLN A 1 390 ? -19.675 -2.636 22.250 1.00 95.88 390 GLN A N 1
ATOM 3126 C CA . GLN A 1 390 ? -18.349 -3.144 22.590 1.00 95.88 390 GLN A CA 1
ATOM 3127 C C . GLN A 1 390 ? -17.697 -3.856 21.396 1.00 95.88 390 GLN A C 1
ATOM 3129 O O . GLN A 1 390 ? -18.374 -4.302 20.471 1.00 95.88 390 GLN A O 1
ATOM 3134 N N . ILE A 1 391 ? -16.369 -3.975 21.433 1.00 96.62 391 ILE A N 1
ATOM 3135 C CA . ILE A 1 391 ? -15.586 -4.692 20.427 1.00 96.62 391 ILE A CA 1
ATOM 3136 C C . ILE A 1 391 ? -15.303 -6.111 20.922 1.00 96.62 391 ILE A C 1
ATOM 3138 O O . ILE A 1 391 ? -14.713 -6.317 21.987 1.00 96.62 391 ILE A O 1
ATOM 3142 N N . ASN A 1 392 ? -15.670 -7.102 20.119 1.00 96.31 392 ASN A N 1
ATOM 3143 C CA . ASN A 1 392 ? -15.173 -8.460 20.235 1.00 96.31 392 ASN A CA 1
ATOM 3144 C C . ASN A 1 392 ? -13.755 -8.522 19.648 1.00 96.31 392 ASN A C 1
ATOM 3146 O O . ASN A 1 392 ? -13.565 -8.553 18.431 1.00 96.31 392 ASN A O 1
ATOM 3150 N N . TRP A 1 393 ? -12.754 -8.510 20.529 1.00 95.00 393 TRP A N 1
ATOM 3151 C CA . TRP A 1 393 ? -11.334 -8.551 20.162 1.00 95.00 393 TRP A CA 1
ATOM 3152 C C . TRP A 1 393 ? -10.832 -9.950 19.783 1.00 95.00 393 TRP A C 1
ATOM 3154 O O . TRP A 1 393 ? -9.723 -10.074 19.260 1.00 95.00 393 TRP A O 1
ATOM 3164 N N . LEU A 1 394 ? -11.617 -10.999 20.052 1.00 95.50 394 LEU A N 1
ATOM 3165 C CA . LEU A 1 394 ? -11.276 -12.384 19.725 1.00 95.50 394 LEU A CA 1
ATOM 3166 C C . LEU A 1 394 ? -12.520 -13.165 19.255 1.00 95.50 394 LEU A C 1
ATOM 3168 O O . LEU A 1 394 ? -12.984 -14.073 19.955 1.00 95.50 394 LEU A O 1
ATOM 3172 N N . PRO A 1 395 ? -13.097 -12.780 18.102 1.00 95.50 395 PRO A N 1
ATOM 3173 C CA . PRO A 1 395 ? -14.269 -13.431 17.530 1.00 95.50 395 PRO A CA 1
ATOM 3174 C C . PRO A 1 395 ? -13.984 -14.877 17.115 1.00 95.50 395 PRO A C 1
ATOM 3176 O O . PRO A 1 395 ? -12.876 -15.232 16.712 1.00 95.50 395 PRO A O 1
ATOM 3179 N N . ASP A 1 396 ? -15.013 -15.705 17.215 1.00 95.81 396 ASP A N 1
ATOM 3180 C CA . ASP A 1 396 ? -15.023 -17.119 16.846 1.00 95.81 396 ASP A CA 1
ATOM 3181 C C . ASP A 1 396 ? -15.951 -17.357 15.645 1.00 95.81 396 ASP A C 1
ATOM 3183 O O . ASP A 1 396 ? -16.594 -16.437 15.128 1.00 95.81 396 ASP A O 1
ATOM 3187 N N . GLU A 1 397 ? -15.977 -18.589 15.145 1.00 94.56 397 GLU A N 1
ATOM 3188 C CA . GLU A 1 397 ? -16.808 -18.970 13.998 1.00 94.56 397 GLU A CA 1
ATOM 3189 C C . GLU A 1 397 ? -18.304 -18.703 14.208 1.00 94.56 397 GLU A C 1
ATOM 3191 O O . GLU A 1 397 ? -19.021 -18.476 13.233 1.00 94.56 397 GLU A O 1
ATOM 3196 N N . GLN A 1 398 ? -18.792 -18.733 15.451 1.00 94.62 398 GLN A N 1
ATOM 3197 C CA . GLN A 1 398 ? -20.188 -18.416 15.738 1.00 94.62 398 GLN A CA 1
ATOM 3198 C C . GLN A 1 398 ? -20.446 -16.926 15.511 1.00 94.62 398 GLN A C 1
ATOM 3200 O O . GLN A 1 398 ? -21.354 -16.576 14.756 1.00 94.62 398 GLN A O 1
ATOM 3205 N N . TRP A 1 399 ? -19.594 -16.061 16.065 1.00 94.62 399 TRP A N 1
ATOM 3206 C CA . TRP A 1 399 ? -19.679 -14.621 15.828 1.00 94.62 399 TRP A CA 1
ATOM 3207 C C . TRP A 1 399 ? -19.612 -14.281 14.330 1.00 94.62 399 TRP A C 1
ATOM 3209 O O . TRP A 1 399 ? -20.355 -13.424 13.852 1.00 94.62 399 TRP A O 1
ATOM 3219 N N . LEU A 1 400 ? -18.759 -14.979 13.570 1.00 91.56 400 LEU A N 1
ATOM 3220 C CA . LEU A 1 400 ? -18.654 -14.818 12.116 1.00 91.56 400 LEU A CA 1
ATOM 3221 C C . LEU A 1 400 ? -19.965 -15.157 11.395 1.00 91.56 400 LEU A C 1
ATOM 3223 O O . LEU A 1 400 ? -20.365 -14.413 10.505 1.00 91.56 400 LEU A O 1
ATOM 3227 N N . LYS A 1 401 ? -20.648 -16.241 11.784 1.00 91.12 401 LYS A N 1
ATOM 3228 C CA . LYS A 1 401 ? -21.948 -16.624 11.203 1.00 91.12 401 LYS A CA 1
ATOM 3229 C C . LYS A 1 401 ? -23.029 -15.587 11.499 1.00 91.12 401 LYS A C 1
ATOM 3231 O O . LYS A 1 401 ? -23.784 -15.231 10.603 1.00 91.12 401 LYS A O 1
ATOM 3236 N N . GLU A 1 402 ? -23.066 -15.078 12.727 1.00 92.06 402 GLU A N 1
ATOM 3237 C CA . GLU A 1 402 ? -24.031 -14.060 13.167 1.00 92.06 402 GLU A CA 1
ATOM 3238 C C . GLU A 1 402 ? -23.812 -12.695 12.489 1.00 92.06 402 GLU A C 1
ATOM 3240 O O . GLU A 1 402 ? -24.743 -11.902 12.384 1.00 92.06 402 GLU A O 1
ATOM 3245 N N . ASN A 1 403 ? -22.594 -12.415 12.011 1.00 90.00 403 ASN A N 1
ATOM 3246 C CA . ASN A 1 403 ? -22.203 -11.126 11.427 1.00 90.00 403 ASN A CA 1
ATOM 3247 C C . ASN A 1 403 ? -21.769 -11.239 9.955 1.00 90.00 403 ASN A C 1
ATOM 3249 O O . ASN A 1 403 ? -21.078 -10.354 9.442 1.00 90.00 403 ASN A O 1
ATOM 3253 N N . ASN A 1 404 ? -22.154 -12.324 9.276 1.00 84.31 404 ASN A N 1
ATOM 3254 C CA . ASN A 1 404 ? -21.650 -12.664 7.947 1.00 84.31 404 ASN A CA 1
ATOM 3255 C C . ASN A 1 404 ? -21.908 -11.555 6.915 1.00 84.31 404 ASN A C 1
ATOM 3257 O O . ASN A 1 404 ? -21.004 -11.206 6.157 1.00 84.31 404 ASN A O 1
ATOM 3261 N N . ASP A 1 405 ? -23.093 -10.943 6.937 1.00 79.69 405 ASP A N 1
ATOM 3262 C CA . ASP A 1 405 ? -23.459 -9.873 6.001 1.00 79.69 405 ASP A CA 1
ATOM 3263 C C . ASP A 1 405 ? -22.519 -8.669 6.132 1.00 79.69 405 ASP A C 1
ATOM 3265 O O . ASP A 1 405 ? -21.943 -8.217 5.142 1.00 79.69 405 ASP A O 1
ATOM 3269 N N . SER A 1 406 ? -22.260 -8.227 7.366 1.00 77.25 406 SER A N 1
ATOM 3270 C CA . SER A 1 406 ? -21.324 -7.137 7.665 1.00 77.25 406 SER A CA 1
ATOM 3271 C C . SER A 1 406 ? -19.884 -7.467 7.262 1.00 77.25 406 SER A C 1
ATOM 3273 O O . SER A 1 406 ? -19.133 -6.576 6.877 1.00 77.25 406 SER A O 1
ATOM 3275 N N . ILE A 1 407 ? -19.473 -8.735 7.346 1.00 80.12 407 ILE A N 1
ATOM 3276 C CA . ILE A 1 407 ? -18.093 -9.174 7.080 1.00 80.12 407 ILE A CA 1
ATOM 3277 C C . ILE A 1 407 ? -17.843 -9.401 5.588 1.00 80.12 407 ILE A C 1
ATOM 3279 O O . ILE A 1 407 ? -16.752 -9.092 5.101 1.00 80.12 407 ILE A O 1
ATOM 3283 N N . SER A 1 408 ? -18.847 -9.892 4.860 1.00 77.69 408 SER A N 1
ATOM 3284 C CA . SER A 1 408 ? -18.762 -10.216 3.430 1.00 77.69 408 SER A CA 1
ATOM 3285 C C . SER A 1 408 ? -18.301 -9.022 2.581 1.00 77.69 408 SER A C 1
ATOM 3287 O O . SER A 1 408 ? -17.487 -9.176 1.667 1.00 77.69 408 SER A O 1
ATOM 3289 N N . VAL A 1 409 ? -18.710 -7.806 2.963 1.00 76.25 409 VAL A N 1
ATOM 3290 C CA . VAL A 1 409 ? -18.294 -6.540 2.335 1.00 76.25 409 VAL A CA 1
ATOM 3291 C C . VAL A 1 409 ? -16.771 -6.354 2.395 1.00 76.25 409 VAL A C 1
ATOM 3293 O O . VAL A 1 409 ? -16.151 -5.849 1.455 1.00 76.25 409 VAL A O 1
ATOM 3296 N N . PHE A 1 410 ? -16.135 -6.814 3.474 1.00 80.88 410 PHE A N 1
ATOM 3297 C CA . PHE A 1 410 ? -14.692 -6.705 3.691 1.00 80.88 410 PHE A CA 1
ATOM 3298 C C . PHE A 1 410 ? -13.893 -7.878 3.120 1.00 80.88 410 PHE A C 1
ATOM 3300 O O . PHE A 1 410 ? -12.666 -7.776 3.011 1.00 80.88 410 PHE A O 1
ATOM 3307 N N . THR A 1 411 ? -14.546 -8.977 2.730 1.00 75.62 411 THR A N 1
ATOM 3308 C CA . THR A 1 411 ? -13.867 -10.149 2.162 1.00 75.62 411 THR A CA 1
ATOM 3309 C C . THR A 1 411 ? -13.127 -9.790 0.878 1.00 75.62 411 THR A C 1
ATOM 3311 O O . THR A 1 411 ? -11.925 -10.059 0.772 1.00 75.62 411 THR A O 1
ATOM 3314 N N . ASN A 1 412 ? -13.793 -9.087 -0.044 1.00 74.25 412 ASN A N 1
ATOM 3315 C CA . ASN A 1 412 ? -13.172 -8.610 -1.282 1.00 74.25 412 ASN A CA 1
ATOM 3316 C C . ASN A 1 412 ? -12.059 -7.599 -0.984 1.00 74.25 412 ASN A C 1
ATOM 3318 O O . ASN A 1 412 ? -10.955 -7.729 -1.498 1.00 74.25 412 ASN A O 1
ATOM 3322 N N . PHE A 1 413 ? -12.286 -6.668 -0.051 1.00 79.12 413 PHE A N 1
ATOM 3323 C CA . PHE A 1 413 ? -11.294 -5.659 0.326 1.00 79.12 413 PHE A CA 1
ATOM 3324 C C . PHE A 1 413 ? -9.981 -6.259 0.861 1.00 79.12 413 PHE A C 1
ATOM 3326 O O . PHE A 1 413 ? -8.891 -5.859 0.436 1.00 79.12 413 PHE A O 1
ATOM 3333 N N . VAL A 1 414 ? -10.055 -7.210 1.798 1.00 77.00 414 VAL A N 1
ATOM 3334 C CA . VAL A 1 414 ? -8.854 -7.851 2.361 1.00 77.00 414 VAL A CA 1
ATOM 3335 C C . VAL A 1 414 ? -8.176 -8.725 1.316 1.00 77.00 414 VAL A C 1
ATOM 3337 O O . VAL A 1 414 ? -6.952 -8.683 1.202 1.00 77.00 414 VAL A O 1
ATOM 3340 N N . THR A 1 415 ? -8.956 -9.446 0.510 1.00 74.50 415 THR A N 1
ATOM 3341 C CA . THR A 1 415 ? -8.442 -10.249 -0.606 1.00 74.50 415 THR A CA 1
ATOM 3342 C C . THR A 1 415 ? -7.682 -9.387 -1.609 1.00 74.50 415 THR A C 1
ATOM 3344 O O . THR A 1 415 ? -6.543 -9.703 -1.940 1.00 74.50 415 THR A O 1
ATOM 3347 N N . ASP A 1 416 ? -8.250 -8.263 -2.037 1.00 67.62 416 ASP A N 1
ATOM 3348 C CA . ASP A 1 416 ? -7.623 -7.347 -2.993 1.00 67.62 416 ASP A CA 1
ATOM 3349 C C . ASP A 1 416 ? -6.382 -6.675 -2.405 1.00 67.62 416 ASP A C 1
ATOM 3351 O O . ASP A 1 416 ? -5.361 -6.546 -3.080 1.00 67.62 416 ASP A O 1
ATOM 3355 N N . THR A 1 417 ? -6.424 -6.312 -1.119 1.00 71.44 417 THR A N 1
ATOM 3356 C CA . THR A 1 417 ? -5.257 -5.780 -0.398 1.00 71.44 417 THR A CA 1
ATOM 3357 C C . THR A 1 417 ? -4.124 -6.804 -0.371 1.00 71.44 417 THR A C 1
ATOM 3359 O O . THR A 1 417 ? -2.983 -6.462 -0.683 1.00 71.44 417 THR A O 1
ATOM 3362 N N . LYS A 1 418 ? -4.430 -8.066 -0.041 1.00 70.56 418 LYS A N 1
ATOM 3363 C CA . LYS A 1 418 ? -3.457 -9.165 -0.053 1.00 70.56 418 LYS A CA 1
ATOM 3364 C C . LYS A 1 418 ? -2.938 -9.445 -1.458 1.00 70.56 418 LYS A C 1
ATOM 3366 O O . LYS A 1 418 ? -1.734 -9.603 -1.600 1.00 70.56 418 LYS A O 1
ATOM 3371 N N . LYS A 1 419 ? -3.789 -9.437 -2.489 1.00 65.44 419 LYS A N 1
ATOM 3372 C CA . LYS A 1 419 ? -3.386 -9.612 -3.896 1.00 65.44 419 LYS A CA 1
ATOM 3373 C C . LYS A 1 419 ? -2.442 -8.504 -4.355 1.00 65.44 419 LYS A C 1
ATOM 3375 O O . LYS A 1 419 ? -1.351 -8.802 -4.820 1.00 65.44 419 LYS A O 1
ATOM 3380 N N . LEU A 1 420 ? -2.803 -7.233 -4.163 1.00 60.16 420 LEU A N 1
ATOM 3381 C CA . LEU A 1 420 ? -1.944 -6.091 -4.506 1.00 60.16 420 LEU A CA 1
ATOM 3382 C C . LEU A 1 420 ? -0.613 -6.127 -3.746 1.00 60.16 420 LEU A C 1
ATOM 3384 O O . LEU A 1 420 ? 0.433 -5.774 -4.292 1.00 60.16 420 LEU A O 1
ATOM 3388 N N . HIS A 1 421 ? -0.645 -6.557 -2.484 1.00 59.62 421 HIS A N 1
ATOM 3389 C CA . HIS A 1 421 ? 0.552 -6.719 -1.673 1.00 59.62 421 HIS A CA 1
ATOM 3390 C C . HIS A 1 421 ? 1.412 -7.913 -2.113 1.00 59.62 421 HIS A C 1
ATOM 3392 O O . HIS A 1 421 ? 2.630 -7.789 -2.180 1.00 59.62 421 HIS A O 1
ATOM 3398 N N . ALA A 1 422 ? 0.801 -9.044 -2.466 1.00 56.66 422 ALA A N 1
ATOM 3399 C CA . ALA A 1 422 ? 1.480 -10.206 -3.027 1.00 56.66 422 ALA A CA 1
ATOM 3400 C C . ALA A 1 422 ? 2.138 -9.846 -4.362 1.00 56.66 422 ALA A C 1
ATOM 3402 O O . ALA A 1 422 ? 3.337 -10.036 -4.495 1.00 56.66 422 ALA A O 1
ATOM 3403 N N . MET A 1 423 ? 1.419 -9.175 -5.269 1.00 54.09 423 MET A N 1
ATOM 3404 C CA . MET A 1 423 ? 1.983 -8.622 -6.508 1.00 54.09 423 MET A CA 1
ATOM 3405 C C . MET A 1 423 ? 3.177 -7.698 -6.237 1.00 54.09 423 MET A C 1
ATOM 3407 O O . MET A 1 423 ? 4.118 -7.648 -7.021 1.00 54.09 423 MET A O 1
ATOM 3411 N N . TYR A 1 424 ? 3.153 -6.940 -5.140 1.00 53.69 424 TYR A N 1
ATOM 3412 C CA . TYR A 1 424 ? 4.262 -6.080 -4.737 1.00 53.69 424 TYR A CA 1
ATOM 3413 C C . TYR A 1 424 ? 5.473 -6.869 -4.214 1.00 53.69 424 TYR A C 1
ATOM 3415 O O . TYR A 1 424 ? 6.600 -6.600 -4.630 1.00 53.69 424 TYR A O 1
ATOM 3423 N N . LEU A 1 425 ? 5.255 -7.850 -3.337 1.00 48.59 425 LEU A N 1
ATOM 3424 C CA . LEU A 1 425 ? 6.309 -8.755 -2.873 1.00 48.59 425 LEU A CA 1
ATOM 3425 C C . LEU A 1 425 ? 6.912 -9.541 -4.036 1.00 48.59 425 LEU A C 1
ATOM 3427 O O . LEU A 1 425 ? 8.129 -9.671 -4.126 1.00 48.59 425 LEU A O 1
ATOM 3431 N N . GLU A 1 426 ? 6.071 -9.983 -4.962 1.00 48.75 426 GLU A N 1
ATOM 3432 C CA . GLU A 1 426 ? 6.474 -10.621 -6.206 1.00 48.75 426 GLU A CA 1
ATOM 3433 C C . GLU A 1 426 ? 7.276 -9.651 -7.080 1.00 48.75 426 GLU A C 1
ATOM 3435 O O . GLU A 1 426 ? 8.343 -10.030 -7.538 1.00 48.75 426 GLU A O 1
ATOM 3440 N N . ARG A 1 427 ? 6.873 -8.378 -7.233 1.00 46.50 427 ARG A N 1
ATOM 3441 C CA . ARG A 1 427 ? 7.665 -7.350 -7.948 1.00 46.50 427 ARG A CA 1
ATOM 3442 C C . ARG A 1 427 ? 9.053 -7.132 -7.340 1.00 46.50 427 ARG A C 1
ATOM 3444 O O . ARG A 1 427 ? 10.010 -6.913 -8.078 1.00 46.50 427 ARG A O 1
ATOM 3451 N N . LEU A 1 428 ? 9.169 -7.194 -6.014 1.00 43.00 428 LEU A N 1
ATOM 3452 C CA . LEU A 1 428 ? 10.458 -7.115 -5.318 1.00 43.00 428 LEU A CA 1
ATOM 3453 C C . LEU A 1 428 ? 11.309 -8.376 -5.487 1.00 43.00 428 LEU A C 1
ATOM 3455 O O . LEU A 1 428 ? 12.534 -8.284 -5.467 1.00 43.00 428 LEU A O 1
ATOM 3459 N N . GLN A 1 429 ? 10.669 -9.538 -5.632 1.00 39.59 429 GLN A N 1
ATOM 3460 C CA . GLN A 1 429 ? 11.326 -10.816 -5.905 1.00 39.59 429 GLN A CA 1
ATOM 3461 C C . GLN A 1 429 ? 11.668 -10.984 -7.396 1.00 39.59 429 GLN A C 1
ATOM 3463 O O . GLN A 1 429 ? 12.616 -11.694 -7.739 1.00 39.59 429 GLN A O 1
ATOM 3468 N N . THR A 1 430 ? 10.952 -10.311 -8.305 1.00 38.22 430 THR A N 1
ATOM 3469 C CA . THR A 1 430 ? 11.260 -10.286 -9.738 1.00 38.22 430 THR A CA 1
ATOM 3470 C C . THR A 1 430 ? 12.447 -9.378 -10.027 1.00 38.22 430 THR A C 1
ATOM 3472 O O . THR A 1 430 ? 12.314 -8.235 -10.452 1.00 38.22 430 THR A O 1
ATOM 3475 N N . GLY A 1 431 ? 13.625 -9.942 -9.812 1.00 44.09 431 GLY A N 1
ATOM 3476 C CA . GLY A 1 431 ? 14.913 -9.390 -10.218 1.00 44.09 431 GLY A CA 1
ATOM 3477 C C . GLY A 1 431 ? 16.003 -10.454 -10.281 1.00 44.09 431 GLY A C 1
ATOM 3478 O O . GLY A 1 431 ? 17.173 -10.116 -10.255 1.00 44.09 431 GLY A O 1
ATOM 3479 N N . LEU A 1 432 ? 15.642 -11.739 -10.322 1.00 45.56 432 LEU A N 1
ATOM 3480 C CA . LEU A 1 432 ? 16.599 -12.823 -10.508 1.00 45.56 432 LEU A CA 1
ATOM 3481 C C . LEU A 1 432 ? 16.504 -13.300 -11.958 1.00 45.56 432 LEU A C 1
ATOM 3483 O O . LEU A 1 432 ? 15.780 -14.243 -12.289 1.00 45.56 432 LEU A O 1
ATOM 3487 N N . GLU A 1 433 ? 17.224 -12.607 -12.833 1.00 52.06 433 GLU A N 1
ATOM 3488 C CA . GLU A 1 433 ? 17.648 -13.114 -14.142 1.00 52.06 433 GLU A CA 1
ATOM 3489 C C . GLU A 1 433 ? 18.750 -14.150 -13.920 1.00 52.06 433 GLU A C 1
ATOM 3491 O O . GLU A 1 433 ? 19.885 -13.988 -14.355 1.00 52.06 433 GLU A O 1
ATOM 3496 N N . LEU A 1 434 ? 18.425 -15.190 -13.150 1.00 50.25 434 LEU A N 1
ATOM 3497 C CA . LEU A 1 434 ? 19.333 -16.301 -12.953 1.00 50.25 434 LEU A CA 1
ATOM 3498 C C . LEU A 1 434 ? 19.525 -16.973 -14.307 1.00 50.25 434 LEU A C 1
ATOM 3500 O O . LEU A 1 434 ? 18.557 -17.461 -14.900 1.00 50.25 434 LEU A O 1
ATOM 3504 N N . GLN A 1 435 ? 20.760 -16.960 -14.797 1.00 55.97 435 GLN A N 1
ATOM 3505 C CA . GLN A 1 435 ? 21.127 -17.705 -15.990 1.00 55.97 435 GLN A CA 1
ATOM 3506 C C . GLN A 1 435 ? 20.812 -19.185 -15.750 1.00 55.97 435 GLN A C 1
ATOM 3508 O O . GLN A 1 435 ? 21.282 -19.797 -14.791 1.00 55.97 435 GLN A O 1
ATOM 3513 N N . ALA A 1 436 ? 19.981 -19.751 -16.619 1.00 57.41 436 ALA A N 1
ATOM 3514 C CA . ALA A 1 436 ? 19.670 -21.169 -16.649 1.00 57.41 436 ALA A CA 1
ATOM 3515 C C . ALA A 1 436 ? 19.978 -21.691 -18.054 1.00 57.41 436 ALA A C 1
ATOM 3517 O O . ALA A 1 436 ? 19.555 -21.088 -19.047 1.00 57.41 436 ALA A O 1
ATOM 3518 N N . ASN A 1 437 ? 20.687 -22.822 -18.133 1.00 64.12 437 ASN A N 1
ATOM 3519 C CA . 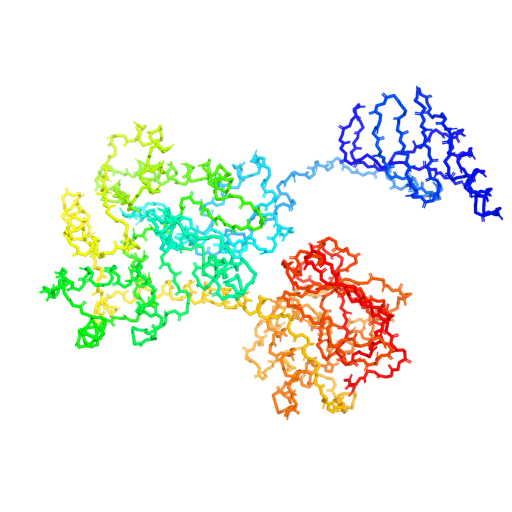ASN A 1 437 ? 20.982 -23.538 -19.378 1.00 64.12 437 ASN A CA 1
ATOM 3520 C C . ASN A 1 437 ? 19.721 -24.249 -19.891 1.00 64.12 437 ASN A C 1
ATOM 3522 O O . ASN A 1 437 ? 19.636 -25.475 -19.919 1.00 64.12 437 ASN A O 1
ATOM 3526 N N . ASN A 1 438 ? 18.701 -23.470 -20.238 1.00 74.75 438 ASN A N 1
ATOM 3527 C CA . ASN A 1 438 ? 17.439 -23.987 -20.739 1.00 74.75 438 ASN A CA 1
ATOM 3528 C C . ASN A 1 438 ? 17.509 -24.236 -22.250 1.00 74.75 438 ASN A C 1
ATOM 3530 O O . ASN A 1 438 ? 18.180 -23.516 -22.990 1.00 74.75 438 ASN A O 1
ATOM 3534 N N . THR A 1 439 ? 16.750 -25.221 -22.723 1.00 82.38 439 THR A N 1
ATOM 3535 C CA . THR A 1 439 ? 16.584 -25.488 -24.154 1.00 82.38 439 THR A CA 1
ATOM 3536 C C . THR A 1 439 ? 15.689 -24.433 -24.829 1.00 82.38 439 THR A C 1
ATOM 3538 O O . THR A 1 439 ? 14.826 -23.837 -24.159 1.00 82.38 439 THR A O 1
ATOM 3541 N N . PRO A 1 440 ? 15.874 -24.187 -26.146 1.00 86.62 440 PRO A N 1
ATOM 3542 C CA . PRO A 1 440 ? 14.997 -23.316 -26.927 1.00 86.62 440 PRO A CA 1
ATOM 3543 C C . PRO A 1 440 ? 13.530 -23.757 -26.868 1.00 86.62 440 PRO A C 1
ATOM 3545 O O . PRO A 1 440 ? 13.222 -24.945 -26.956 1.00 86.62 440 PRO A O 1
ATOM 3548 N N . ILE A 1 441 ? 12.622 -22.789 -26.760 1.00 87.62 441 ILE A N 1
ATOM 3549 C CA . ILE A 1 441 ? 11.181 -22.993 -26.902 1.00 87.62 441 ILE A CA 1
ATOM 3550 C C . ILE A 1 441 ? 10.850 -22.812 -28.384 1.00 87.62 441 ILE A C 1
ATOM 3552 O O . ILE A 1 441 ? 11.029 -21.726 -28.935 1.00 87.62 441 ILE A O 1
ATOM 3556 N N . THR A 1 442 ? 10.389 -23.883 -29.022 1.00 87.12 442 THR A N 1
ATOM 3557 C CA . THR A 1 442 ? 10.118 -23.924 -30.465 1.00 87.12 442 THR A CA 1
ATOM 3558 C C . THR A 1 442 ? 8.678 -24.347 -30.745 1.00 87.12 442 THR A C 1
ATOM 3560 O O . THR A 1 442 ? 7.995 -24.888 -29.874 1.00 87.12 442 THR A O 1
ATOM 3563 N N . GLY A 1 443 ? 8.213 -24.104 -31.970 1.00 84.31 443 GLY A N 1
ATOM 3564 C CA . GLY A 1 443 ? 6.895 -24.534 -32.442 1.00 84.31 443 GLY A CA 1
ATOM 3565 C C . GLY A 1 443 ? 5.777 -23.518 -32.207 1.00 84.31 443 GLY A C 1
ATOM 3566 O O . GLY A 1 443 ? 4.666 -23.738 -32.686 1.00 84.31 443 GLY A O 1
ATOM 3567 N N . ILE A 1 444 ? 6.053 -22.375 -31.565 1.00 89.00 444 ILE A N 1
ATOM 3568 C CA . ILE A 1 444 ? 5.041 -21.336 -31.317 1.00 89.00 444 ILE A CA 1
ATOM 3569 C C . ILE A 1 444 ? 4.583 -20.737 -32.650 1.00 89.00 444 ILE A C 1
ATOM 3571 O O . ILE A 1 444 ? 3.384 -20.601 -32.897 1.00 89.00 444 ILE A O 1
ATOM 3575 N N . LYS A 1 445 ? 5.513 -20.441 -33.565 1.00 84.62 445 LYS A N 1
ATOM 3576 C CA . LYS A 1 445 ? 5.213 -19.917 -34.907 1.00 84.62 445 LYS A CA 1
ATOM 3577 C C . LYS A 1 445 ? 4.248 -20.789 -35.707 1.00 84.62 445 LYS A C 1
ATOM 3579 O O . LYS A 1 445 ? 3.476 -20.215 -36.471 1.00 84.62 445 LYS A O 1
ATOM 3584 N N . GLY A 1 446 ? 4.263 -22.107 -35.520 1.00 86.31 446 GLY A N 1
ATOM 3585 C CA . GLY A 1 446 ? 3.391 -23.042 -36.236 1.00 86.31 446 GLY A CA 1
ATOM 3586 C C . GLY A 1 446 ? 1.945 -23.087 -35.731 1.00 86.31 446 GLY A C 1
ATOM 3587 O O . GLY A 1 446 ? 1.096 -23.669 -36.398 1.00 86.31 446 GLY A O 1
ATOM 3588 N N . LEU A 1 447 ? 1.645 -22.481 -34.577 1.00 89.81 447 LEU A N 1
ATOM 3589 C CA . LEU A 1 447 ? 0.298 -22.487 -34.006 1.00 89.81 447 LEU A CA 1
ATOM 3590 C C . LEU A 1 447 ? -0.672 -21.626 -34.826 1.00 89.81 447 LEU A C 1
ATOM 3592 O O . LEU A 1 447 ? -0.323 -20.542 -35.303 1.00 89.81 447 LEU A O 1
ATOM 3596 N N . VAL A 1 448 ? -1.918 -22.087 -34.938 1.00 90.06 448 VAL A N 1
ATOM 3597 C CA . VAL A 1 448 ? -3.023 -21.279 -35.470 1.00 90.06 448 VAL A CA 1
ATOM 3598 C C . VAL A 1 448 ? -3.349 -20.182 -34.460 1.00 90.06 448 VAL A C 1
ATOM 3600 O O . VAL A 1 448 ? -3.556 -20.469 -33.284 1.00 90.06 448 VAL A O 1
ATOM 3603 N N . VAL A 1 449 ? -3.379 -18.930 -34.920 1.00 90.19 449 VAL A N 1
ATOM 3604 C CA . VAL A 1 449 ? -3.648 -17.760 -34.072 1.00 90.19 449 VAL A CA 1
ATOM 3605 C C . VAL A 1 449 ? -5.082 -17.805 -33.558 1.00 90.19 449 VAL A C 1
ATOM 3607 O O . VAL A 1 449 ? -6.014 -17.961 -34.344 1.00 90.19 449 VAL A O 1
ATOM 3610 N N . GLN A 1 450 ? -5.247 -17.628 -32.250 1.00 91.25 450 GLN A N 1
ATOM 3611 C CA . GLN A 1 450 ? -6.544 -17.507 -31.587 1.00 91.25 450 GLN A CA 1
ATOM 3612 C C . GLN A 1 450 ? -6.769 -16.075 -31.082 1.00 91.25 450 GLN A C 1
ATOM 3614 O O . GLN A 1 450 ? -5.825 -15.286 -30.985 1.00 91.25 450 GLN A O 1
ATOM 3619 N N . GLY A 1 451 ? -8.023 -15.735 -30.778 1.00 94.56 451 GLY A N 1
ATOM 3620 C CA . GLY A 1 451 ? -8.364 -14.467 -30.141 1.00 94.56 451 GLY A CA 1
ATOM 3621 C C . GLY A 1 451 ? -7.837 -14.387 -28.707 1.00 94.56 451 GLY A C 1
ATOM 3622 O O . GLY A 1 451 ? -7.423 -15.383 -28.109 1.00 94.56 451 GLY A O 1
ATOM 3623 N N . LEU A 1 452 ? -7.818 -13.173 -28.146 1.00 93.31 452 LEU A N 1
ATOM 3624 C CA . LEU A 1 452 ? -7.289 -12.955 -26.796 1.00 93.31 452 LEU A CA 1
ATOM 3625 C C . LEU A 1 452 ? -8.068 -13.741 -25.734 1.00 93.31 452 LEU A C 1
ATOM 3627 O O . LEU A 1 452 ? -7.449 -14.252 -24.808 1.00 93.31 452 LEU A O 1
ATOM 3631 N N . VAL A 1 453 ? -9.394 -13.833 -25.861 1.00 91.19 453 VAL A N 1
ATOM 3632 C CA . VAL A 1 453 ? -10.256 -14.512 -24.881 1.00 91.19 453 VAL A CA 1
ATOM 3633 C C . VAL A 1 453 ? -9.933 -16.005 -24.838 1.00 91.19 453 VAL A C 1
ATOM 3635 O O . VAL A 1 453 ? -9.690 -16.553 -23.766 1.00 91.19 453 VAL A O 1
ATOM 3638 N N . GLU A 1 454 ? -9.824 -16.645 -26.001 1.00 90.00 454 GLU A N 1
ATOM 3639 C CA . GLU A 1 454 ? -9.480 -18.063 -26.120 1.00 90.00 454 GLU A CA 1
ATOM 3640 C C . GLU A 1 454 ? -8.048 -18.332 -25.643 1.00 90.00 454 GLU A C 1
ATOM 3642 O O . GLU A 1 454 ? -7.799 -19.286 -24.906 1.00 90.00 454 GLU A O 1
ATOM 3647 N N . ALA A 1 455 ? -7.109 -17.448 -25.998 1.00 85.81 455 ALA A N 1
ATOM 3648 C CA . ALA A 1 455 ? -5.704 -17.575 -25.627 1.00 85.81 455 ALA A CA 1
ATOM 3649 C C . ALA A 1 455 ? -5.459 -17.498 -24.109 1.00 85.81 455 ALA A C 1
ATOM 3651 O O . ALA A 1 455 ? -4.417 -17.965 -23.641 1.00 85.81 455 ALA A O 1
ATOM 3652 N N . VAL A 1 456 ? -6.388 -16.913 -23.341 1.00 84.44 456 VAL A N 1
ATOM 3653 C CA . VAL A 1 456 ? -6.274 -16.767 -21.880 1.00 84.44 456 VAL A CA 1
ATOM 3654 C C . VAL A 1 456 ? -7.283 -17.589 -21.082 1.00 84.44 456 VAL A C 1
ATOM 3656 O O . VAL A 1 456 ? -7.195 -17.610 -19.852 1.00 84.44 456 VAL A O 1
ATOM 3659 N N . ALA A 1 457 ? -8.190 -18.308 -21.748 1.00 78.06 457 ALA A N 1
ATOM 3660 C CA . ALA A 1 457 ? -9.165 -19.191 -21.109 1.00 78.06 457 ALA A CA 1
ATOM 3661 C C . ALA A 1 457 ? -8.545 -20.188 -20.102 1.00 78.06 457 ALA A C 1
ATOM 3663 O O . ALA A 1 457 ? -9.091 -20.344 -19.009 1.00 78.06 457 ALA A O 1
ATOM 3664 N N . PRO A 1 458 ? -7.350 -20.781 -20.338 1.00 79.50 458 PRO A N 1
ATOM 3665 C CA . PRO A 1 458 ? -6.704 -21.655 -19.349 1.00 79.50 458 PRO A CA 1
ATOM 3666 C C . PRO A 1 458 ? -6.397 -20.993 -17.995 1.00 79.50 458 PRO A C 1
ATOM 3668 O O . PRO A 1 458 ? -6.057 -21.681 -17.030 1.00 79.50 458 PRO A O 1
ATOM 3671 N N . PHE A 1 459 ? -6.460 -19.662 -17.912 1.00 69.88 459 PHE A N 1
ATOM 3672 C CA . PHE A 1 459 ? -6.182 -18.901 -16.698 1.00 69.88 459 PHE A CA 1
ATOM 3673 C C . PHE A 1 459 ? -7.443 -18.410 -15.976 1.00 69.88 459 PHE A C 1
ATOM 3675 O O . PHE A 1 459 ? -7.292 -17.870 -14.879 1.00 69.88 459 PHE A O 1
ATOM 3682 N N . GLY A 1 460 ? -8.643 -18.592 -16.543 1.00 67.81 460 GLY A N 1
ATOM 3683 C CA . GLY A 1 460 ? -9.903 -18.116 -15.958 1.00 67.81 460 GLY A CA 1
ATOM 3684 C C . GLY A 1 460 ? -10.013 -16.585 -15.900 1.00 67.81 460 GLY A C 1
ATOM 3685 O O . GLY A 1 460 ? -10.492 -16.035 -14.907 1.00 67.81 460 GLY A O 1
ATOM 3686 N N . VAL A 1 461 ? -9.465 -15.884 -16.902 1.00 71.62 461 VAL A N 1
ATOM 3687 C CA . VAL A 1 461 ? -9.409 -14.407 -16.976 1.00 71.62 461 VAL A CA 1
ATOM 3688 C C . VAL A 1 461 ? -10.107 -13.838 -18.218 1.00 71.62 461 VAL A C 1
ATOM 3690 O O . VAL A 1 461 ? -9.807 -12.730 -18.663 1.00 71.62 461 VAL A O 1
ATOM 3693 N N . GLU A 1 462 ? -11.070 -14.569 -18.767 1.00 83.75 462 GLU A N 1
ATOM 3694 C CA . GLU A 1 462 ? -11.829 -14.235 -19.976 1.00 83.75 462 GLU A CA 1
ATOM 3695 C C . GLU A 1 462 ? -12.528 -12.877 -19.846 1.00 83.75 462 GLU A C 1
ATOM 3697 O O . GLU A 1 462 ? -12.359 -12.009 -20.698 1.00 83.75 462 GLU A O 1
ATOM 3702 N N . GLY A 1 463 ? -13.204 -12.623 -18.719 1.00 71.81 463 GLY A N 1
ATOM 3703 C CA . GLY A 1 463 ? -13.851 -11.329 -18.471 1.00 71.81 463 GLY A CA 1
ATOM 3704 C C . GLY A 1 463 ? -12.861 -10.157 -18.391 1.00 71.81 463 GLY A C 1
ATOM 3705 O O . GLY A 1 463 ? -13.192 -9.025 -18.747 1.00 71.81 463 GLY A O 1
ATOM 3706 N N . ALA A 1 464 ? -11.614 -10.396 -17.970 1.00 68.62 464 ALA A N 1
ATOM 3707 C CA . ALA A 1 464 ? -10.570 -9.372 -18.030 1.00 68.62 464 ALA A CA 1
ATOM 3708 C C . ALA A 1 464 ? -10.113 -9.128 -19.478 1.00 68.62 464 ALA A C 1
ATOM 3710 O O . ALA A 1 464 ? -9.904 -7.976 -19.860 1.00 68.62 464 ALA A O 1
ATOM 3711 N N . ALA A 1 465 ? -10.004 -10.183 -20.294 1.00 76.75 465 ALA A N 1
ATOM 3712 C CA . ALA A 1 465 ? -9.709 -10.064 -21.722 1.00 76.75 465 ALA A CA 1
ATOM 3713 C C . ALA A 1 465 ? -10.797 -9.299 -22.479 1.00 76.75 465 ALA A C 1
ATOM 3715 O O . ALA A 1 465 ? -10.464 -8.394 -23.239 1.00 76.75 465 ALA A O 1
ATOM 3716 N N . GLU A 1 466 ? -12.076 -9.585 -22.238 1.00 86.81 466 GLU A N 1
ATOM 3717 C CA . GLU A 1 466 ? -13.196 -8.869 -22.865 1.00 86.81 466 GLU A CA 1
ATOM 3718 C C . GLU A 1 466 ? -13.172 -7.370 -22.542 1.00 86.81 466 GLU A C 1
ATOM 3720 O O . GLU A 1 466 ? -13.269 -6.529 -23.441 1.00 86.81 466 GLU A O 1
ATOM 3725 N N . ASN A 1 467 ? -12.956 -7.024 -21.270 1.00 77.75 467 ASN A N 1
ATOM 3726 C CA . ASN A 1 467 ? -12.812 -5.632 -20.848 1.00 77.75 467 ASN A CA 1
ATOM 3727 C C . ASN A 1 467 ? -11.630 -4.943 -21.546 1.00 77.75 467 ASN A C 1
ATOM 3729 O O . ASN A 1 467 ? -11.754 -3.812 -22.018 1.00 77.75 467 ASN A O 1
ATOM 3733 N N . ILE A 1 468 ? -10.488 -5.626 -21.654 1.00 83.00 468 ILE A N 1
ATOM 3734 C CA . ILE A 1 468 ? -9.301 -5.103 -22.340 1.00 83.00 468 ILE A CA 1
ATOM 3735 C C . ILE A 1 468 ? -9.563 -4.915 -23.834 1.00 83.00 468 ILE A C 1
ATOM 3737 O O . ILE A 1 468 ? -9.186 -3.877 -24.378 1.00 83.00 468 ILE A O 1
ATOM 3741 N N . LEU A 1 469 ? -10.247 -5.858 -24.486 1.00 90.12 469 LEU A N 1
ATOM 3742 C CA . LEU A 1 469 ? -10.662 -5.722 -25.882 1.00 90.12 469 LEU A CA 1
ATOM 3743 C C . LEU A 1 469 ? -11.532 -4.477 -26.077 1.00 90.12 469 LEU A C 1
ATOM 3745 O O . LEU A 1 469 ? -11.322 -3.744 -27.039 1.00 90.12 469 LEU A O 1
ATOM 3749 N N . GLY A 1 470 ? -12.436 -4.182 -25.139 1.00 86.62 470 GLY A N 1
ATOM 3750 C CA . GLY A 1 470 ? -13.200 -2.932 -25.127 1.00 86.62 470 GLY A CA 1
ATOM 3751 C C . GLY A 1 470 ? -12.323 -1.675 -25.040 1.00 86.62 470 GLY A C 1
ATOM 3752 O O . GLY A 1 470 ? -12.593 -0.699 -25.734 1.00 86.62 470 GLY A O 1
ATOM 3753 N N . ILE A 1 471 ? -11.248 -1.706 -24.243 1.00 83.12 471 ILE A N 1
ATOM 3754 C CA . ILE A 1 471 ? -10.313 -0.578 -24.055 1.00 83.12 471 ILE A CA 1
ATOM 3755 C C . ILE A 1 471 ? -9.438 -0.330 -25.290 1.00 83.12 471 ILE A C 1
ATOM 3757 O O . ILE A 1 471 ? -9.130 0.819 -25.617 1.00 83.12 471 ILE A O 1
ATOM 3761 N N . VAL A 1 472 ? -8.962 -1.392 -25.943 1.00 86.62 472 VAL A N 1
ATOM 3762 C CA . VAL A 1 472 ? -8.058 -1.267 -27.102 1.00 86.62 472 VAL A CA 1
ATOM 3763 C C . VAL A 1 472 ? -8.807 -1.076 -28.419 1.00 86.62 472 VAL A C 1
ATOM 3765 O O . VAL A 1 472 ? -8.198 -0.651 -29.405 1.00 86.62 472 VAL A O 1
ATOM 3768 N N . ARG A 1 473 ? -10.119 -1.340 -28.436 1.00 87.69 473 ARG A N 1
ATOM 3769 C CA . ARG A 1 473 ? -10.985 -1.123 -29.596 1.00 87.69 473 ARG A CA 1
ATOM 3770 C C . ARG A 1 473 ? -10.909 0.338 -30.042 1.00 87.69 473 ARG A C 1
ATOM 3772 O O . ARG A 1 473 ? -11.090 1.262 -29.255 1.00 87.69 473 ARG A O 1
ATOM 3779 N N . GLY A 1 474 ? -10.611 0.545 -31.323 1.00 77.81 474 GLY A N 1
ATOM 3780 C CA . GLY A 1 474 ? -10.466 1.881 -31.914 1.00 77.81 474 GLY A CA 1
ATOM 3781 C C . GLY A 1 474 ? -9.107 2.559 -31.690 1.00 77.81 474 GLY A C 1
ATOM 3782 O O . GLY A 1 474 ? -8.872 3.625 -32.256 1.00 77.81 474 GLY A O 1
ATOM 3783 N N . LYS A 1 475 ? -8.170 1.958 -30.938 1.00 82.31 475 LYS A N 1
ATOM 3784 C CA . LYS A 1 475 ? -6.783 2.449 -30.904 1.00 82.31 475 LYS A CA 1
ATOM 3785 C C . LYS A 1 475 ? -6.076 2.101 -32.215 1.00 82.31 475 LYS A C 1
ATOM 3787 O O . LYS A 1 475 ? -5.963 0.923 -32.566 1.00 82.31 475 LYS A O 1
ATOM 3792 N N . HIS A 1 476 ? -5.576 3.110 -32.925 1.00 77.38 476 HIS A N 1
ATOM 3793 C CA . HIS A 1 476 ? -4.736 2.917 -34.108 1.00 77.38 476 HIS A CA 1
ATOM 3794 C C . HIS A 1 476 ? -3.281 2.673 -33.688 1.00 77.38 476 HIS A C 1
ATOM 3796 O O . HIS A 1 476 ? -2.598 3.581 -33.221 1.00 77.38 476 HIS A O 1
ATOM 3802 N N . CYS A 1 477 ? -2.816 1.434 -33.851 1.00 79.12 477 CYS A N 1
ATOM 3803 C CA . CYS A 1 477 ? -1.442 1.011 -33.571 1.00 79.12 477 CYS A CA 1
ATOM 3804 C C . CYS A 1 477 ? -0.967 0.125 -34.727 1.00 79.12 477 CYS A C 1
ATOM 3806 O O . CYS A 1 477 ? -1.008 -1.099 -34.630 1.00 79.12 477 CYS A O 1
ATOM 3808 N N . GLY A 1 478 ? -0.624 0.753 -35.855 1.00 79.19 478 GLY A N 1
ATOM 3809 C CA . GLY A 1 478 ? -0.250 0.050 -37.084 1.00 79.19 478 GLY A CA 1
ATOM 3810 C C . GLY A 1 478 ? -1.319 -0.945 -37.554 1.00 79.19 478 GLY A C 1
ATOM 3811 O O . GLY A 1 478 ? -2.518 -0.677 -37.454 1.00 79.19 478 GLY A O 1
ATOM 3812 N N . ASN A 1 479 ? -0.865 -2.110 -38.021 1.00 84.88 479 ASN A N 1
ATOM 3813 C CA . ASN A 1 479 ? -1.703 -3.195 -38.549 1.00 84.88 479 ASN A CA 1
ATOM 3814 C C . ASN A 1 479 ? -2.042 -4.273 -37.498 1.00 84.88 479 ASN A C 1
ATOM 3816 O O . ASN A 1 479 ? -2.323 -5.424 -37.849 1.00 84.88 479 ASN A O 1
ATOM 3820 N N . LEU A 1 480 ? -1.975 -3.937 -36.205 1.00 91.19 480 LEU A N 1
ATOM 3821 C CA . LEU A 1 480 ? -2.338 -4.871 -35.140 1.00 91.19 480 LEU A CA 1
ATOM 3822 C C . LEU A 1 480 ? -3.862 -5.046 -35.078 1.00 91.19 480 LEU A C 1
ATOM 3824 O O . LEU A 1 480 ? -4.625 -4.076 -35.099 1.00 91.19 480 LEU A O 1
ATOM 3828 N N . SER A 1 481 ? -4.300 -6.291 -34.930 1.00 93.69 481 SER A N 1
ATOM 3829 C CA . SER A 1 481 ? -5.674 -6.640 -34.564 1.00 93.69 481 SER A CA 1
ATOM 3830 C C . SER A 1 481 ? -5.973 -6.266 -33.109 1.00 93.69 481 SER A C 1
ATOM 3832 O O . SER A 1 481 ? -5.068 -6.083 -32.294 1.00 93.69 481 SER A O 1
ATOM 3834 N N . ASP A 1 482 ? -7.252 -6.184 -32.744 1.00 93.94 482 ASP A N 1
ATOM 3835 C CA . ASP A 1 482 ? -7.639 -5.857 -31.365 1.00 93.94 482 ASP A CA 1
ATOM 3836 C C . ASP A 1 482 ? -7.177 -6.922 -30.356 1.00 93.94 482 ASP A C 1
ATOM 3838 O O . ASP A 1 482 ? -6.788 -6.576 -29.243 1.00 93.94 482 ASP A O 1
ATOM 3842 N N . SER A 1 483 ? -7.120 -8.198 -30.759 1.00 95.25 483 SER A N 1
ATOM 3843 C CA . SER A 1 483 ? -6.559 -9.267 -29.918 1.00 95.25 483 SER A CA 1
ATOM 3844 C C . SER A 1 483 ? -5.053 -9.099 -29.698 1.00 95.25 483 SER A C 1
ATOM 3846 O O . SER A 1 483 ? -4.581 -9.245 -28.574 1.00 95.25 483 SER A O 1
ATOM 3848 N N . GLU A 1 484 ? -4.299 -8.718 -30.732 1.00 94.69 484 GLU A N 1
ATOM 3849 C CA . GLU A 1 484 ? -2.859 -8.439 -30.624 1.00 94.69 484 GLU A CA 1
ATOM 3850 C C . GLU A 1 484 ? -2.579 -7.227 -29.724 1.00 94.69 484 GLU A C 1
ATOM 3852 O O . GLU A 1 484 ? -1.743 -7.301 -28.822 1.00 94.69 484 GLU A O 1
ATOM 3857 N N . LYS A 1 485 ? -3.333 -6.132 -29.894 1.00 93.31 485 LYS A N 1
ATOM 3858 C CA . LYS A 1 485 ? -3.259 -4.962 -28.999 1.00 93.31 485 LYS A CA 1
ATOM 3859 C C . LYS A 1 485 ? -3.585 -5.346 -27.560 1.00 93.31 485 LYS A C 1
ATOM 3861 O O . LYS A 1 485 ? -2.901 -4.925 -26.628 1.00 93.31 485 LYS A O 1
ATOM 3866 N N . GLY A 1 486 ? -4.640 -6.139 -27.386 1.00 91.25 486 GLY A N 1
ATOM 3867 C CA . GLY A 1 486 ? -5.102 -6.587 -26.084 1.00 91.25 486 GLY A CA 1
ATOM 3868 C C . GLY A 1 486 ? -4.097 -7.502 -25.384 1.00 91.25 486 GLY A C 1
ATOM 3869 O O . GLY A 1 486 ? -3.958 -7.398 -24.171 1.00 91.25 486 GLY A O 1
ATOM 3870 N N . ALA A 1 487 ? -3.335 -8.319 -26.119 1.00 92.88 487 ALA A N 1
ATOM 3871 C CA . ALA A 1 487 ? -2.259 -9.136 -25.553 1.00 92.88 487 ALA A CA 1
ATOM 3872 C C . ALA A 1 487 ? -1.125 -8.273 -24.969 1.00 92.88 487 ALA A C 1
ATOM 3874 O O . ALA A 1 487 ? -0.715 -8.486 -23.827 1.00 92.88 487 ALA A O 1
ATOM 3875 N N . ILE A 1 488 ? -0.663 -7.251 -25.702 1.00 89.50 488 ILE A N 1
ATOM 3876 C CA . ILE A 1 488 ? 0.334 -6.297 -25.182 1.00 89.50 488 ILE A CA 1
ATOM 3877 C C . ILE A 1 488 ? -0.222 -5.559 -23.956 1.00 89.50 488 ILE A C 1
ATOM 3879 O O . ILE A 1 488 ? 0.428 -5.512 -22.910 1.00 89.50 488 ILE A O 1
ATOM 3883 N N . TYR A 1 489 ? -1.455 -5.052 -24.039 1.00 85.81 489 TYR A N 1
ATOM 3884 C CA . TYR A 1 489 ? -2.088 -4.339 -22.929 1.00 85.81 489 TYR A CA 1
ATOM 3885 C C . TYR A 1 489 ? -2.232 -5.227 -21.690 1.00 85.81 489 TYR A C 1
ATOM 3887 O O . TYR A 1 489 ? -1.835 -4.831 -20.593 1.00 85.81 489 TYR A O 1
ATOM 3895 N N . MET A 1 490 ? -2.725 -6.456 -21.850 1.00 82.62 490 MET A N 1
ATOM 3896 C CA . MET A 1 490 ? -2.902 -7.410 -20.756 1.00 82.62 490 MET A CA 1
ATOM 3897 C C . MET A 1 490 ? -1.581 -7.735 -20.063 1.00 82.62 490 MET A C 1
ATOM 3899 O O . MET A 1 490 ? -1.548 -7.802 -18.831 1.00 82.62 490 MET A O 1
ATOM 3903 N N . TYR A 1 491 ? -0.486 -7.860 -20.811 1.00 80.25 491 TYR A N 1
ATOM 3904 C CA . TYR A 1 491 ? 0.836 -8.042 -20.222 1.00 80.25 491 TYR A CA 1
ATOM 3905 C C . TYR A 1 491 ? 1.193 -6.904 -19.247 1.00 80.25 491 TYR A C 1
ATOM 3907 O O . TYR A 1 491 ? 1.615 -7.172 -18.119 1.00 80.25 491 TYR A O 1
ATOM 3915 N N . THR A 1 492 ? 0.924 -5.647 -19.619 1.00 70.94 492 THR A N 1
ATOM 3916 C CA . THR A 1 492 ? 1.209 -4.475 -18.764 1.00 70.94 492 THR A CA 1
ATOM 3917 C C . THR A 1 492 ? 0.304 -4.358 -17.538 1.00 70.94 492 THR A C 1
ATOM 3919 O O . THR A 1 492 ? 0.702 -3.776 -16.531 1.00 70.94 492 THR A O 1
ATOM 3922 N N . THR A 1 493 ? -0.884 -4.973 -17.547 1.00 62.47 493 THR A N 1
ATOM 3923 C CA . THR A 1 493 ? -1.752 -5.010 -16.352 1.00 62.47 493 THR A CA 1
ATOM 3924 C C . THR A 1 493 ? -1.181 -5.869 -15.219 1.00 62.47 493 THR A C 1
ATOM 3926 O O . THR A 1 493 ? -1.657 -5.806 -14.085 1.00 62.47 493 THR A O 1
ATOM 3929 N N . GLY A 1 494 ? -0.169 -6.694 -15.511 1.00 54.62 494 GLY A N 1
ATOM 3930 C CA . GLY A 1 494 ? 0.407 -7.645 -14.564 1.00 54.62 494 GLY A CA 1
ATOM 3931 C C . GLY A 1 494 ? -0.399 -8.937 -14.397 1.00 54.62 494 GLY A C 1
ATOM 3932 O O . GLY A 1 494 ? 0.060 -9.821 -13.679 1.00 54.62 494 GLY A O 1
ATOM 3933 N N . CYS A 1 495 ? -1.548 -9.081 -15.073 1.00 61.22 495 CYS A N 1
ATOM 3934 C CA . CYS A 1 495 ? -2.441 -10.242 -14.964 1.00 61.22 495 CYS A CA 1
ATOM 3935 C C . CYS A 1 495 ? -1.741 -11.570 -15.311 1.00 61.22 495 CYS A C 1
ATOM 3937 O O . CYS A 1 495 ? -1.893 -12.561 -14.600 1.00 61.22 495 CYS A O 1
ATOM 3939 N N . LEU A 1 496 ? -0.917 -11.571 -16.366 1.00 64.44 496 LEU A N 1
ATOM 3940 C CA . LEU A 1 496 ? -0.179 -12.756 -16.827 1.00 64.44 496 LEU A CA 1
ATOM 3941 C C . LEU A 1 496 ? 1.344 -12.635 -16.676 1.00 64.44 496 LEU A C 1
ATOM 3943 O O . LEU A 1 496 ? 2.035 -13.652 -16.688 1.00 64.44 496 LEU A O 1
ATOM 3947 N N . TYR A 1 497 ? 1.859 -11.413 -16.482 1.00 67.75 497 TYR A N 1
ATOM 3948 C CA . TYR A 1 497 ? 3.288 -11.074 -16.448 1.00 67.75 497 TYR A CA 1
ATOM 3949 C C . TYR A 1 497 ? 4.132 -12.064 -15.630 1.00 67.75 497 TYR A C 1
ATOM 3951 O O . TYR A 1 497 ? 5.103 -12.624 -16.137 1.00 67.75 497 TYR A O 1
ATOM 3959 N N . HIS A 1 498 ? 3.763 -12.299 -14.364 1.00 58.66 498 HIS A N 1
ATOM 3960 C CA . HIS A 1 498 ? 4.595 -13.084 -13.450 1.00 58.66 498 HIS A CA 1
ATOM 3961 C C . HIS A 1 498 ? 4.580 -14.577 -13.792 1.00 58.66 498 HIS A C 1
ATOM 3963 O O . HIS A 1 498 ? 5.639 -15.183 -13.952 1.00 58.66 498 HIS A O 1
ATOM 3969 N N . ARG A 1 499 ? 3.383 -15.165 -13.942 1.00 66.38 499 ARG A N 1
ATOM 3970 C CA . ARG A 1 499 ? 3.225 -16.597 -14.249 1.00 66.38 499 ARG A CA 1
ATOM 3971 C C . ARG A 1 499 ? 3.897 -16.954 -15.575 1.00 66.38 499 ARG A C 1
ATOM 3973 O O . ARG A 1 499 ? 4.572 -17.978 -15.650 1.00 66.38 499 ARG A O 1
ATOM 3980 N N . LEU A 1 500 ? 3.781 -16.074 -16.570 1.00 78.38 500 LEU A N 1
ATOM 3981 C CA . LEU A 1 500 ? 4.430 -16.231 -17.865 1.00 78.38 500 LEU A CA 1
ATOM 3982 C C . LEU A 1 500 ? 5.958 -16.157 -17.754 1.00 78.38 500 LEU A C 1
ATOM 3984 O O . LEU A 1 500 ? 6.645 -17.085 -18.169 1.00 78.38 500 LEU A O 1
ATOM 3988 N N . ASN A 1 501 ? 6.504 -15.101 -17.142 1.00 78.50 501 ASN A N 1
ATOM 3989 C CA . ASN A 1 501 ? 7.956 -14.945 -16.990 1.00 78.50 501 ASN A CA 1
ATOM 3990 C C . ASN A 1 501 ? 8.584 -15.993 -16.060 1.00 78.50 501 ASN A C 1
ATOM 3992 O O . ASN A 1 501 ? 9.776 -16.279 -16.160 1.00 78.50 501 ASN A O 1
ATOM 3996 N N . MET A 1 502 ? 7.816 -16.591 -15.149 1.00 70.38 502 MET A N 1
ATOM 3997 C CA . MET A 1 502 ? 8.241 -17.770 -14.395 1.00 70.38 502 MET A CA 1
ATOM 3998 C C . MET A 1 502 ? 8.317 -19.002 -15.307 1.00 70.38 502 MET A C 1
ATOM 4000 O O . MET A 1 502 ? 9.380 -19.612 -15.395 1.00 70.38 502 MET A O 1
ATOM 4004 N N . ALA A 1 503 ? 7.249 -19.317 -16.050 1.00 76.06 503 ALA A N 1
ATOM 4005 C CA . ALA A 1 503 ? 7.218 -20.454 -16.975 1.00 76.06 503 ALA A CA 1
ATOM 4006 C C . ALA A 1 503 ? 8.302 -20.366 -18.069 1.00 76.06 503 ALA A C 1
ATOM 4008 O O . ALA A 1 503 ? 8.915 -21.370 -18.436 1.00 76.06 503 ALA A O 1
ATOM 4009 N N . LEU A 1 504 ? 8.597 -19.153 -18.545 1.00 80.56 504 LEU A N 1
ATOM 4010 C CA . LEU A 1 504 ? 9.680 -18.874 -19.491 1.00 80.56 504 LEU A CA 1
ATOM 4011 C C . LEU A 1 504 ? 11.082 -19.096 -18.905 1.00 80.56 504 LEU A C 1
ATOM 4013 O O . LEU A 1 504 ? 12.024 -19.291 -19.670 1.00 80.56 504 LEU A O 1
ATOM 4017 N N . ARG A 1 505 ? 11.252 -19.103 -17.580 1.00 74.31 505 ARG A N 1
ATOM 4018 C CA . ARG A 1 505 ? 12.548 -19.344 -16.918 1.00 74.31 505 ARG A CA 1
ATOM 4019 C C . ARG A 1 505 ? 12.725 -20.782 -16.430 1.00 74.31 505 ARG A C 1
ATOM 4021 O O . ARG A 1 505 ? 13.860 -21.228 -16.290 1.00 74.31 505 ARG A O 1
ATOM 4028 N N . THR A 1 506 ? 11.640 -21.510 -16.179 1.00 68.19 506 THR A N 1
ATOM 4029 C CA . THR A 1 506 ? 11.696 -22.884 -15.659 1.00 68.19 506 THR A CA 1
ATOM 4030 C C . THR A 1 506 ? 12.144 -23.886 -16.726 1.00 68.19 506 THR A C 1
ATOM 4032 O O . THR A 1 506 ? 11.621 -23.892 -17.839 1.00 68.19 506 THR A O 1
ATOM 4035 N N . SER A 1 507 ? 13.064 -24.784 -16.366 1.00 69.25 507 SER A N 1
ATOM 4036 C CA . SER A 1 507 ? 13.636 -25.787 -17.276 1.00 69.25 507 SER A CA 1
ATOM 4037 C C . SER A 1 507 ? 12.664 -26.900 -17.679 1.00 69.25 507 SER A C 1
ATOM 4039 O O . SER A 1 507 ? 12.765 -27.407 -18.789 1.00 69.25 507 SER A O 1
ATOM 4041 N N . THR A 1 508 ? 11.708 -27.271 -16.818 1.00 67.94 508 THR A N 1
ATOM 4042 C CA . THR A 1 508 ? 10.762 -28.373 -17.083 1.00 67.94 508 THR A CA 1
ATOM 4043 C C . THR A 1 508 ? 9.679 -28.018 -18.106 1.00 67.94 508 THR A C 1
ATOM 4045 O O . THR A 1 508 ? 9.047 -28.921 -18.633 1.00 67.94 508 THR A O 1
ATOM 4048 N N . ARG A 1 509 ? 9.480 -26.727 -18.433 1.00 70.94 509 ARG A N 1
ATOM 4049 C CA . ARG A 1 509 ? 8.554 -26.180 -19.460 1.00 70.94 509 ARG A CA 1
ATOM 4050 C C . ARG A 1 509 ? 7.082 -26.637 -19.403 1.00 70.94 509 ARG A C 1
ATOM 4052 O O . ARG A 1 509 ? 6.276 -26.095 -20.151 1.00 70.94 509 ARG A O 1
ATOM 4059 N N . GLU A 1 510 ? 6.690 -27.533 -18.500 1.00 69.62 510 GLU A N 1
ATOM 4060 C CA . GLU A 1 510 ? 5.315 -28.040 -18.339 1.00 69.62 510 GLU A CA 1
ATOM 4061 C C . GLU A 1 510 ? 4.306 -26.904 -18.138 1.00 69.62 510 GLU A C 1
ATOM 4063 O O . GLU A 1 510 ? 3.278 -26.830 -18.809 1.00 69.62 510 GLU A O 1
ATOM 4068 N N . GLY A 1 511 ? 4.651 -25.942 -17.277 1.00 65.25 511 GLY A N 1
ATOM 4069 C CA . GLY A 1 511 ? 3.822 -24.769 -17.011 1.00 65.25 511 GLY A CA 1
ATOM 4070 C C . GLY A 1 511 ? 3.724 -23.778 -18.175 1.00 65.25 511 GLY A C 1
ATOM 4071 O O . GLY A 1 511 ? 2.938 -22.843 -18.084 1.00 65.25 511 GLY A O 1
ATOM 4072 N N . LEU A 1 512 ? 4.506 -23.946 -19.249 1.00 77.44 512 LEU A N 1
ATOM 4073 C CA . LEU A 1 512 ? 4.475 -23.073 -20.425 1.00 77.44 512 LEU A CA 1
ATOM 4074 C C . LEU A 1 512 ? 3.386 -23.475 -21.424 1.00 77.44 512 LEU A C 1
ATOM 4076 O O . LEU A 1 512 ? 2.941 -22.633 -22.199 1.00 77.44 512 LEU A O 1
ATOM 4080 N N . VAL A 1 513 ? 2.933 -24.733 -21.396 1.00 78.75 513 VAL A N 1
ATOM 4081 C CA . VAL A 1 513 ? 1.975 -25.284 -22.372 1.00 78.75 513 VAL A CA 1
ATOM 4082 C C . VAL A 1 513 ? 0.690 -24.454 -22.428 1.00 78.75 513 VAL A C 1
ATOM 4084 O O . VAL A 1 513 ? 0.213 -24.119 -23.511 1.00 78.75 513 VAL A O 1
ATOM 4087 N N . CYS A 1 514 ? 0.174 -24.029 -21.272 1.00 78.38 514 CYS A N 1
ATOM 4088 C CA . CYS A 1 514 ? -1.024 -23.191 -21.193 1.00 78.38 514 CYS A CA 1
ATOM 4089 C C . CYS A 1 514 ? -0.814 -21.751 -21.694 1.00 78.38 514 CYS A C 1
ATOM 4091 O O . CYS A 1 514 ? -1.789 -21.068 -21.984 1.00 78.38 514 CYS A O 1
ATOM 4093 N N . PHE A 1 515 ? 0.434 -21.290 -21.836 1.00 83.44 515 PHE A N 1
ATOM 4094 C CA . PHE A 1 515 ? 0.769 -19.959 -22.348 1.00 83.44 515 PHE A CA 1
ATOM 4095 C C . PHE A 1 515 ? 1.067 -19.935 -23.847 1.00 83.44 515 PHE A C 1
ATOM 4097 O O . PHE A 1 515 ? 1.237 -18.847 -24.386 1.00 83.44 515 PHE A O 1
ATOM 4104 N N . LEU A 1 516 ? 1.146 -21.077 -24.538 1.00 87.38 516 LEU A N 1
ATOM 4105 C CA . LEU A 1 516 ? 1.611 -21.120 -25.931 1.00 87.38 516 LEU A CA 1
ATOM 4106 C C . LEU A 1 516 ? 0.748 -20.275 -26.879 1.00 87.38 516 LEU A C 1
ATOM 4108 O O . LEU A 1 516 ? 1.295 -19.538 -27.698 1.00 87.38 516 LEU A O 1
ATOM 4112 N N . GLN A 1 517 ? -0.581 -20.321 -26.730 1.00 89.81 517 GLN A N 1
ATOM 4113 C CA . GLN A 1 517 ? -1.488 -19.510 -27.551 1.00 89.81 517 GLN A CA 1
ATOM 4114 C C . GLN A 1 517 ? -1.382 -18.017 -27.234 1.00 89.81 517 GLN A C 1
ATOM 4116 O O . GLN A 1 517 ? -1.317 -17.185 -28.140 1.00 89.81 517 GLN A O 1
ATOM 4121 N N . TYR A 1 518 ? -1.261 -17.669 -25.951 1.00 91.50 518 TYR A N 1
ATOM 4122 C CA . TYR A 1 518 ? -1.012 -16.291 -25.540 1.00 91.50 518 TYR A CA 1
ATOM 4123 C C . TYR A 1 518 ? 0.342 -15.774 -26.050 1.00 91.50 518 TYR A C 1
ATOM 4125 O O . TYR A 1 518 ? 0.426 -14.664 -26.567 1.00 91.50 518 TYR A O 1
ATOM 4133 N N . LEU A 1 519 ? 1.400 -16.584 -25.964 1.00 91.56 519 LEU A N 1
ATOM 4134 C CA . LEU A 1 519 ? 2.732 -16.258 -26.473 1.00 91.56 519 LEU A CA 1
ATOM 4135 C C . LEU A 1 519 ? 2.738 -16.093 -27.987 1.00 91.56 519 LEU A C 1
ATOM 4137 O O . LEU A 1 519 ? 3.370 -15.165 -28.480 1.00 91.56 519 LEU A O 1
ATOM 4141 N N . LYS A 1 520 ? 2.017 -16.941 -28.727 1.00 93.38 520 LYS A N 1
ATOM 4142 C CA . LYS A 1 520 ? 1.834 -16.781 -30.172 1.00 93.38 520 LYS A CA 1
ATOM 4143 C C . LYS A 1 520 ? 1.233 -15.416 -30.491 1.00 93.38 520 LYS A C 1
ATOM 4145 O O . LYS A 1 520 ? 1.780 -14.699 -31.326 1.00 93.38 520 LYS A O 1
ATOM 4150 N N . LEU A 1 521 ? 0.153 -15.045 -29.806 1.00 93.56 521 LEU A N 1
ATOM 4151 C CA . LEU A 1 521 ? -0.520 -13.763 -30.001 1.00 93.56 521 LEU A CA 1
ATOM 4152 C C . LEU A 1 521 ? 0.375 -12.574 -29.608 1.00 93.56 521 LEU A C 1
ATOM 4154 O O . LEU A 1 521 ? 0.484 -11.609 -30.360 1.00 93.56 521 LEU A O 1
ATOM 4158 N N . PHE A 1 522 ? 1.065 -12.668 -28.469 1.00 93.12 522 PHE A N 1
ATOM 4159 C CA . PHE A 1 522 ? 1.982 -11.640 -27.975 1.00 93.12 522 PHE A CA 1
ATOM 4160 C C . PHE A 1 522 ? 3.179 -11.429 -28.911 1.00 93.12 522 PHE A C 1
ATOM 4162 O O . PHE A 1 522 ? 3.502 -10.294 -29.245 1.00 93.12 522 PHE A O 1
ATOM 4169 N N . LEU A 1 523 ? 3.832 -12.508 -29.353 1.00 92.31 523 LEU A N 1
ATOM 4170 C CA . LEU A 1 523 ? 4.996 -12.434 -30.240 1.00 92.31 523 LEU A CA 1
ATOM 4171 C C . LEU A 1 523 ? 4.614 -11.924 -31.629 1.00 92.31 523 LEU A C 1
ATOM 4173 O O . LEU A 1 523 ? 5.367 -11.153 -32.205 1.00 92.31 523 LEU A O 1
ATOM 4177 N N . LEU A 1 524 ? 3.436 -12.288 -32.145 1.00 92.00 524 LEU A N 1
ATOM 4178 C CA . LEU A 1 524 ? 2.924 -11.708 -33.389 1.00 92.00 524 LEU A CA 1
ATOM 4179 C C . LEU A 1 524 ? 2.674 -10.206 -33.264 1.00 92.00 524 LEU A C 1
ATOM 4181 O O . LEU A 1 524 ? 3.042 -9.452 -34.162 1.00 92.00 524 LEU A O 1
ATOM 4185 N N . ALA A 1 525 ? 2.068 -9.772 -32.156 1.00 91.94 525 ALA A N 1
ATOM 4186 C CA . ALA A 1 525 ? 1.858 -8.357 -31.880 1.00 91.94 525 ALA A CA 1
ATOM 4187 C C . ALA A 1 525 ? 3.194 -7.607 -31.792 1.00 91.94 525 ALA A C 1
ATOM 4189 O O . ALA A 1 525 ? 3.351 -6.566 -32.421 1.00 91.94 525 ALA A O 1
ATOM 4190 N N . HIS A 1 526 ? 4.159 -8.167 -31.059 1.00 90.56 526 HIS A N 1
ATOM 4191 C CA . HIS A 1 526 ? 5.507 -7.625 -30.920 1.00 90.56 526 HIS A CA 1
ATOM 4192 C C . HIS A 1 526 ? 6.214 -7.510 -32.277 1.00 90.56 526 HIS A C 1
ATOM 4194 O O . HIS A 1 526 ? 6.696 -6.440 -32.622 1.00 90.56 526 HIS A O 1
ATOM 4200 N N . ASP A 1 527 ? 6.230 -8.575 -33.080 1.00 88.31 527 ASP A N 1
ATOM 4201 C CA . ASP A 1 527 ? 6.937 -8.598 -34.368 1.00 88.31 527 ASP A CA 1
ATOM 4202 C C . ASP A 1 527 ? 6.340 -7.614 -35.388 1.00 88.31 527 ASP A C 1
ATOM 4204 O O . ASP A 1 527 ? 7.045 -7.135 -36.270 1.00 88.31 527 ASP A O 1
ATOM 4208 N N . LYS A 1 528 ? 5.049 -7.276 -35.270 1.00 89.12 528 LYS A N 1
ATOM 4209 C CA . LYS A 1 528 ? 4.399 -6.234 -36.086 1.00 89.12 528 LYS A CA 1
ATOM 4210 C C . LYS A 1 528 ? 4.709 -4.806 -35.627 1.00 89.12 528 LYS A C 1
ATOM 4212 O O . LYS A 1 528 ? 4.449 -3.871 -36.380 1.00 89.12 528 LYS A O 1
ATOM 4217 N N . LEU A 1 529 ? 5.180 -4.631 -34.393 1.00 83.44 529 LEU A N 1
ATOM 4218 C CA . LEU A 1 529 ? 5.599 -3.339 -33.842 1.00 83.44 529 LEU A CA 1
ATOM 4219 C C . LEU A 1 529 ? 7.099 -3.068 -34.075 1.00 83.44 529 LEU A C 1
ATOM 4221 O O . LEU A 1 529 ? 7.545 -1.945 -33.844 1.00 83.44 529 LEU A O 1
ATOM 4225 N N . ASP A 1 530 ? 7.867 -4.071 -34.517 1.00 66.06 530 ASP A N 1
ATOM 4226 C CA . ASP A 1 530 ? 9.313 -3.996 -34.765 1.00 66.06 530 ASP A CA 1
ATOM 4227 C C . ASP A 1 530 ? 9.636 -3.225 -36.067 1.00 66.06 530 ASP A C 1
ATOM 4229 O O . ASP A 1 530 ? 9.877 -3.816 -37.118 1.00 66.06 530 ASP A O 1
ATOM 4233 N N . GLU A 1 531 ? 9.702 -1.891 -35.995 1.00 58.16 531 GLU A N 1
ATOM 4234 C CA . GLU A 1 531 ? 10.370 -1.038 -36.996 1.00 58.16 531 GLU A CA 1
ATOM 4235 C C . GLU A 1 531 ? 11.180 0.070 -36.299 1.00 58.16 531 GLU A C 1
ATOM 4237 O O . GLU A 1 531 ? 10.759 1.226 -36.227 1.00 58.16 531 GLU A O 1
ATOM 4242 N N . THR A 1 532 ? 12.345 -0.268 -35.737 1.00 56.44 532 THR A N 1
ATOM 4243 C CA . THR A 1 532 ? 13.222 0.711 -35.072 1.00 56.44 532 THR A CA 1
ATOM 4244 C C . THR A 1 532 ? 14.708 0.512 -35.388 1.00 56.44 532 THR A C 1
ATOM 4246 O O . THR A 1 532 ? 15.187 -0.585 -35.689 1.00 56.44 532 THR A O 1
ATOM 4249 N N . ASP A 1 533 ? 15.446 1.624 -35.328 1.00 76.81 533 ASP A N 1
ATOM 4250 C CA . ASP A 1 533 ? 16.902 1.635 -35.179 1.00 76.81 533 ASP A CA 1
ATOM 4251 C C . ASP A 1 533 ? 17.299 1.126 -33.781 1.00 76.81 533 ASP A C 1
ATOM 4253 O O . ASP A 1 533 ? 16.463 0.993 -32.891 1.00 76.81 533 ASP A O 1
ATOM 4257 N N . TRP A 1 534 ? 18.586 0.844 -33.567 1.00 87.44 534 TRP A N 1
ATOM 4258 C CA . TRP A 1 534 ? 19.099 0.443 -32.252 1.00 87.44 534 TRP A CA 1
ATOM 4259 C C . TRP A 1 534 ? 18.709 1.438 -31.147 1.00 87.44 534 TRP A C 1
ATOM 4261 O O . TRP A 1 534 ? 18.909 2.644 -31.299 1.00 87.44 534 TRP A O 1
ATOM 4271 N N . VAL A 1 535 ? 18.230 0.918 -30.016 1.00 89.00 535 VAL A N 1
ATOM 4272 C CA . VAL A 1 535 ? 17.795 1.688 -28.845 1.00 89.00 535 VAL A CA 1
ATOM 4273 C C . VAL A 1 535 ? 18.608 1.286 -27.616 1.00 89.00 535 VAL A C 1
ATOM 4275 O O . VAL A 1 535 ? 18.809 0.099 -27.351 1.00 89.00 535 VAL A O 1
ATOM 4278 N N . ASP A 1 536 ? 19.044 2.282 -26.845 1.00 90.00 536 ASP A N 1
ATOM 4279 C CA . ASP A 1 536 ? 19.633 2.082 -25.523 1.00 90.00 536 ASP A CA 1
ATOM 4280 C C . ASP A 1 536 ? 18.529 1.982 -24.465 1.00 90.00 536 ASP A C 1
ATOM 4282 O O . ASP A 1 536 ? 17.737 2.906 -24.258 1.00 90.00 536 ASP A O 1
ATOM 4286 N N . LEU A 1 537 ? 18.477 0.837 -23.794 1.00 88.06 537 LEU A N 1
ATOM 4287 C CA . LEU A 1 537 ? 17.488 0.501 -22.785 1.00 88.06 537 LEU A CA 1
ATOM 4288 C C . LEU A 1 537 ? 18.153 0.213 -21.447 1.00 88.06 537 LEU A C 1
ATOM 4290 O O . LEU A 1 537 ? 19.273 -0.284 -21.371 1.00 88.06 537 LEU A O 1
ATOM 4294 N N . TYR A 1 538 ? 17.419 0.472 -20.375 1.00 84.44 538 TYR A N 1
ATOM 4295 C CA . TYR A 1 538 ? 17.887 0.292 -19.015 1.00 84.44 538 TYR A CA 1
ATOM 4296 C C . TYR A 1 538 ? 16.906 -0.561 -18.219 1.00 84.44 538 TYR A C 1
ATOM 4298 O O . TYR A 1 538 ? 15.683 -0.372 -18.282 1.00 84.44 538 TYR A O 1
ATOM 4306 N N . ARG A 1 539 ? 17.450 -1.489 -17.429 1.00 83.25 539 ARG A N 1
ATOM 4307 C CA . ARG A 1 539 ? 16.676 -2.357 -16.536 1.00 83.25 539 ARG A CA 1
ATOM 4308 C C . ARG A 1 539 ? 17.376 -2.501 -15.190 1.00 83.25 539 ARG A C 1
ATOM 4310 O O . ARG A 1 539 ? 18.520 -2.932 -15.131 1.00 83.25 539 ARG A O 1
ATOM 4317 N N . GLY A 1 540 ? 16.679 -2.168 -14.106 1.00 75.12 540 GLY A N 1
ATOM 4318 C CA . GLY A 1 540 ? 17.182 -2.389 -12.752 1.00 75.12 540 GLY A CA 1
ATOM 4319 C C . GLY A 1 540 ? 16.720 -3.719 -12.162 1.00 75.12 540 GLY A C 1
ATOM 4320 O O . GLY A 1 540 ? 15.561 -4.109 -12.324 1.00 75.12 540 GLY A O 1
ATOM 4321 N N . ALA A 1 541 ? 17.621 -4.389 -11.449 1.00 73.50 541 ALA A N 1
ATOM 4322 C CA . ALA A 1 541 ? 17.367 -5.605 -10.690 1.00 73.50 541 ALA A CA 1
ATOM 4323 C C . ALA A 1 541 ? 17.916 -5.457 -9.267 1.00 73.50 541 ALA A C 1
ATOM 4325 O O . ALA A 1 541 ? 19.083 -5.132 -9.076 1.00 73.50 541 ALA A O 1
ATOM 4326 N N . ASN A 1 542 ? 17.095 -5.733 -8.254 1.00 67.75 542 ASN A N 1
ATOM 4327 C CA . ASN A 1 542 ? 17.475 -5.613 -6.841 1.00 67.75 542 ASN A CA 1
ATOM 4328 C C . ASN A 1 542 ? 18.259 -6.842 -6.326 1.00 67.75 542 ASN A C 1
ATOM 4330 O O . ASN A 1 542 ? 17.943 -7.401 -5.276 1.00 67.75 542 ASN A O 1
ATOM 4334 N N . ALA A 1 543 ? 19.247 -7.295 -7.099 1.00 65.75 543 ALA A N 1
ATOM 4335 C CA . ALA A 1 543 ? 20.174 -8.374 -6.767 1.00 65.75 543 ALA A CA 1
ATOM 4336 C C . ALA A 1 543 ? 21.494 -8.179 -7.528 1.00 65.75 543 ALA A C 1
ATOM 4338 O O . ALA A 1 543 ? 21.489 -7.651 -8.644 1.00 65.75 543 ALA A O 1
ATOM 4339 N N . ASP A 1 544 ? 22.617 -8.593 -6.936 1.00 80.62 544 ASP A N 1
ATOM 4340 C CA . ASP A 1 544 ? 23.886 -8.654 -7.662 1.00 80.62 544 ASP A CA 1
ATOM 4341 C C . ASP A 1 544 ? 23.854 -9.851 -8.615 1.00 80.62 544 ASP A C 1
ATOM 4343 O O . ASP A 1 544 ? 23.842 -11.009 -8.199 1.00 80.62 544 ASP A O 1
ATOM 4347 N N . LEU A 1 545 ? 23.795 -9.548 -9.904 1.00 81.12 545 LEU A N 1
ATOM 4348 C CA . LEU A 1 545 ? 23.779 -10.508 -10.998 1.00 81.12 545 LEU A CA 1
ATOM 4349 C C . LEU A 1 545 ? 25.044 -10.392 -11.849 1.00 81.12 545 LEU A C 1
ATOM 4351 O O . LEU A 1 545 ? 25.209 -11.156 -12.793 1.00 81.12 545 LEU A O 1
ATOM 4355 N N . SER A 1 546 ? 25.939 -9.453 -11.530 1.00 84.62 546 SER A N 1
ATOM 4356 C CA . SER A 1 546 ? 27.078 -9.081 -12.376 1.00 84.62 546 SER A CA 1
ATOM 4357 C C . SER A 1 546 ? 28.026 -10.245 -12.679 1.00 84.62 546 SER A C 1
ATOM 4359 O O . SER A 1 546 ? 28.609 -10.311 -13.762 1.00 84.62 546 SER A O 1
ATOM 4361 N N . ASP A 1 547 ? 28.143 -11.199 -11.755 1.00 84.62 547 ASP A N 1
ATOM 4362 C CA . ASP A 1 547 ? 28.992 -12.380 -11.916 1.00 84.62 547 ASP A CA 1
ATOM 4363 C C . ASP A 1 547 ? 28.406 -13.421 -12.893 1.00 84.62 547 ASP A C 1
ATOM 4365 O O . ASP A 1 547 ? 29.143 -14.275 -13.374 1.00 84.62 547 ASP A O 1
ATOM 4369 N N . GLN A 1 548 ? 27.121 -13.325 -13.256 1.00 81.62 548 GLN A N 1
ATOM 4370 C CA . GLN A 1 548 ? 26.470 -14.224 -14.225 1.00 81.62 548 GLN A CA 1
ATOM 4371 C C . GLN A 1 548 ? 26.659 -13.793 -15.685 1.00 81.62 548 GLN A C 1
ATOM 4373 O O . GLN A 1 548 ? 26.333 -14.544 -16.601 1.00 81.62 548 GLN A O 1
ATOM 4378 N N . TYR A 1 549 ? 27.168 -12.580 -15.905 1.00 86.94 549 TYR A N 1
ATOM 4379 C CA . TYR A 1 549 ? 27.348 -11.981 -17.223 1.00 86.94 549 TYR A CA 1
ATOM 4380 C C . TYR A 1 549 ? 28.845 -11.811 -17.506 1.00 86.94 549 TYR A C 1
ATOM 4382 O O . TYR A 1 549 ? 29.395 -10.707 -17.467 1.00 86.94 549 TYR A O 1
ATOM 4390 N N . GLU A 1 550 ? 29.531 -12.930 -17.749 1.00 88.12 550 GLU A N 1
ATOM 4391 C CA . GLU A 1 550 ? 30.952 -12.927 -18.098 1.00 88.12 550 GLU A CA 1
ATOM 4392 C C . GLU A 1 550 ? 31.180 -12.187 -19.424 1.00 88.12 550 GLU A C 1
ATOM 4394 O O . GLU A 1 550 ? 30.477 -12.420 -20.407 1.00 88.12 550 GLU A O 1
ATOM 4399 N N . VAL A 1 551 ? 32.159 -11.282 -19.469 1.00 93.00 551 VAL A N 1
ATOM 4400 C CA . VAL A 1 551 ? 32.426 -10.465 -20.660 1.00 93.00 551 VAL A CA 1
ATOM 4401 C C . VAL A 1 551 ? 32.780 -11.360 -21.850 1.00 93.00 551 VAL A C 1
ATOM 4403 O O . VAL A 1 551 ? 33.667 -12.201 -21.769 1.00 93.00 551 VAL A O 1
ATOM 4406 N N . GLY A 1 552 ? 32.089 -11.160 -22.970 1.00 90.31 552 GLY A N 1
ATOM 4407 C CA . GLY A 1 552 ? 32.212 -11.962 -24.185 1.00 90.31 552 GLY A CA 1
ATOM 4408 C C . GLY A 1 552 ? 31.200 -13.105 -24.286 1.00 90.31 552 GLY A C 1
ATOM 4409 O O . GLY A 1 552 ? 30.961 -13.572 -25.401 1.00 90.31 552 GLY A O 1
ATOM 4410 N N . SER A 1 553 ? 30.567 -13.509 -23.179 1.00 89.62 553 SER A N 1
ATOM 4411 C CA . SER A 1 553 ? 29.533 -14.550 -23.185 1.00 89.62 553 SER A CA 1
ATOM 4412 C C . SER A 1 553 ? 28.257 -14.089 -23.897 1.00 89.62 553 SER A C 1
ATOM 4414 O O . SER A 1 553 ? 27.926 -12.898 -23.925 1.00 89.62 553 SER A O 1
ATOM 4416 N N . ILE A 1 554 ? 27.540 -15.048 -24.490 1.00 89.81 554 ILE A N 1
ATOM 4417 C CA . ILE A 1 554 ? 26.186 -14.851 -25.012 1.00 89.81 554 ILE A CA 1
ATOM 4418 C C . ILE A 1 554 ? 25.221 -15.492 -24.026 1.00 89.81 554 ILE A C 1
ATOM 4420 O O . ILE A 1 554 ? 25.302 -16.687 -23.748 1.00 89.81 554 ILE A O 1
ATOM 4424 N N . VAL A 1 555 ? 24.291 -14.689 -23.534 1.00 87.81 555 VAL A N 1
ATOM 4425 C CA . VAL A 1 555 ? 23.265 -15.093 -22.580 1.00 87.81 555 VAL A CA 1
ATOM 4426 C C . VAL A 1 555 ? 21.890 -15.031 -23.226 1.00 87.81 555 VAL A C 1
ATOM 4428 O O . VAL A 1 555 ? 21.650 -14.249 -24.150 1.00 87.81 555 VAL A O 1
ATOM 4431 N N . THR A 1 556 ? 20.968 -15.858 -22.737 1.00 87.75 556 THR A N 1
ATOM 4432 C CA . THR A 1 556 ? 19.581 -15.844 -23.214 1.00 87.75 556 THR A CA 1
ATOM 4433 C C . THR A 1 556 ? 18.691 -15.141 -22.208 1.00 87.75 556 THR A C 1
ATOM 4435 O O . THR A 1 556 ? 18.512 -15.586 -21.076 1.00 87.75 556 THR A O 1
ATOM 4438 N N . TRP A 1 557 ? 18.079 -14.055 -22.657 1.00 87.88 557 TRP A N 1
ATOM 4439 C CA . TRP A 1 557 ? 17.089 -13.302 -21.917 1.00 87.88 557 TRP A CA 1
ATOM 4440 C C . TRP A 1 557 ? 15.718 -13.964 -22.043 1.00 87.88 557 TRP A C 1
ATOM 4442 O O . TRP A 1 557 ? 14.955 -13.703 -22.971 1.00 87.88 557 TRP A O 1
ATOM 4452 N N . TRP A 1 558 ? 15.412 -14.887 -21.135 1.00 86.44 558 TRP A N 1
ATOM 4453 C CA . TRP A 1 558 ? 14.208 -15.719 -21.228 1.00 86.44 558 TRP A CA 1
ATOM 4454 C C . TRP A 1 558 ? 12.893 -14.971 -20.989 1.00 86.44 558 TRP A C 1
ATOM 4456 O O . TRP A 1 558 ? 11.873 -15.345 -21.560 1.00 86.44 558 TRP A O 1
ATOM 4466 N N . SER A 1 559 ? 12.905 -13.938 -20.152 1.00 84.00 559 SER A N 1
ATOM 4467 C CA . SER A 1 559 ? 11.697 -13.206 -19.764 1.00 84.00 559 SER A CA 1
ATOM 4468 C C . SER A 1 559 ? 11.276 -12.207 -20.836 1.00 84.00 559 SER A C 1
ATOM 4470 O O . SER A 1 559 ? 12.109 -11.620 -21.517 1.00 84.00 559 SER A O 1
ATOM 4472 N N . ILE A 1 560 ? 9.982 -11.928 -20.912 1.00 87.19 560 ILE A N 1
ATOM 4473 C CA . ILE A 1 560 ? 9.504 -10.663 -21.457 1.00 87.19 560 ILE A CA 1
ATOM 4474 C C . ILE A 1 560 ? 9.892 -9.589 -20.432 1.00 87.19 560 ILE A C 1
ATOM 4476 O O . ILE A 1 560 ? 9.598 -9.740 -19.243 1.00 87.19 560 ILE A O 1
ATOM 4480 N N . SER A 1 561 ? 10.557 -8.515 -20.847 1.00 81.06 561 SER A N 1
ATOM 4481 C CA . SER A 1 561 ? 10.984 -7.459 -19.919 1.00 81.06 561 SER A CA 1
ATOM 4482 C C . SER A 1 561 ? 10.547 -6.092 -20.398 1.00 81.06 561 SER A C 1
ATOM 4484 O O . SER A 1 561 ? 10.803 -5.716 -21.532 1.00 81.06 561 SER A O 1
ATOM 4486 N N . SER A 1 562 ? 9.918 -5.343 -19.497 1.00 76.69 562 SER A N 1
ATOM 4487 C CA . SER A 1 562 ? 9.704 -3.912 -19.679 1.00 76.69 562 SER A CA 1
ATOM 4488 C C . SER A 1 562 ? 10.992 -3.166 -19.329 1.00 76.69 562 SER A C 1
ATOM 4490 O O . SER A 1 562 ? 11.588 -3.401 -18.269 1.00 76.69 562 SER A O 1
ATOM 4492 N N . CYS A 1 563 ? 11.442 -2.305 -20.226 1.00 76.56 563 CYS A N 1
ATOM 4493 C CA . CYS A 1 563 ? 12.681 -1.557 -20.135 1.00 76.56 563 CYS A CA 1
ATOM 4494 C C . CYS A 1 563 ? 12.397 -0.070 -20.354 1.00 76.56 563 CYS A C 1
ATOM 4496 O O . CYS A 1 563 ? 11.483 0.306 -21.089 1.00 76.56 563 CYS A O 1
ATOM 4498 N N . SER A 1 564 ? 13.203 0.780 -19.720 1.00 73.94 564 SER A N 1
ATOM 4499 C CA . SER A 1 564 ? 13.095 2.231 -19.872 1.00 73.94 564 SER A CA 1
ATOM 4500 C C . SER A 1 564 ? 14.232 2.760 -20.736 1.00 73.94 564 SER A C 1
ATOM 4502 O O . SER A 1 564 ? 15.356 2.290 -20.610 1.00 73.94 564 SER A O 1
ATOM 4504 N N . CYS A 1 565 ? 13.975 3.778 -21.554 1.00 74.94 565 CYS A N 1
ATOM 4505 C CA . CYS A 1 565 ? 15.021 4.597 -22.178 1.00 74.94 565 CYS A CA 1
ATOM 4506 C C . CYS A 1 565 ? 15.663 5.593 -21.185 1.00 74.94 565 CYS A C 1
ATOM 4508 O O . CYS A 1 565 ? 16.650 6.250 -21.509 1.00 74.94 565 CYS A O 1
ATOM 4510 N N . ASN A 1 566 ? 15.114 5.718 -19.968 1.00 69.00 566 ASN A N 1
ATOM 4511 C CA . ASN A 1 566 ? 15.613 6.614 -18.932 1.00 69.00 566 ASN A CA 1
ATOM 4512 C C . ASN A 1 566 ? 16.385 5.828 -17.848 1.00 69.00 566 ASN A C 1
ATOM 4514 O O . ASN A 1 566 ? 15.774 5.067 -17.083 1.00 69.00 566 ASN A O 1
ATOM 4518 N N . PRO A 1 567 ? 17.707 6.043 -17.712 1.00 69.81 567 PRO A N 1
ATOM 4519 C CA . PRO A 1 567 ? 18.526 5.333 -16.735 1.00 69.81 567 PRO A CA 1
ATOM 4520 C C . PRO A 1 567 ? 18.129 5.633 -15.286 1.00 69.81 567 PRO A C 1
ATOM 4522 O O . PRO A 1 567 ? 18.236 4.748 -14.442 1.00 69.81 567 PRO A O 1
ATOM 4525 N N . GLU A 1 568 ? 17.622 6.830 -14.974 1.00 62.09 568 GLU A N 1
ATOM 4526 C CA . GLU A 1 568 ? 17.207 7.183 -13.607 1.00 62.09 568 GLU A CA 1
ATOM 4527 C C . GLU A 1 568 ? 15.989 6.363 -13.160 1.00 62.09 568 GLU A C 1
ATOM 4529 O O . GLU A 1 568 ? 15.924 5.901 -12.015 1.00 62.09 568 GLU A O 1
ATOM 4534 N N . ILE A 1 569 ? 15.047 6.128 -14.083 1.00 59.38 569 ILE A N 1
ATOM 4535 C CA . ILE A 1 569 ? 13.866 5.293 -13.841 1.00 59.38 569 ILE A CA 1
ATOM 4536 C C . ILE A 1 569 ? 14.315 3.858 -13.565 1.00 59.38 569 ILE A C 1
ATOM 4538 O O . ILE A 1 569 ? 13.941 3.291 -12.539 1.00 59.38 569 ILE A O 1
ATOM 4542 N N . ALA A 1 570 ? 15.167 3.295 -14.425 1.00 59.59 570 ALA A N 1
ATOM 4543 C CA . ALA A 1 570 ? 15.683 1.937 -14.272 1.00 59.59 570 ALA A CA 1
ATOM 4544 C C . ALA A 1 570 ? 16.521 1.754 -12.996 1.00 59.59 570 ALA A C 1
ATOM 4546 O O . ALA A 1 570 ? 16.314 0.788 -12.262 1.00 59.59 570 ALA A O 1
ATOM 4547 N N . HIS A 1 571 ? 17.400 2.706 -12.681 1.00 63.06 571 HIS A N 1
ATOM 4548 C CA . HIS A 1 571 ? 18.237 2.688 -11.480 1.00 63.06 571 HIS A CA 1
ATOM 4549 C C . HIS A 1 571 ? 17.399 2.664 -10.193 1.00 63.06 571 HIS A C 1
ATOM 4551 O O . HIS A 1 571 ? 17.784 2.033 -9.207 1.00 63.06 571 HIS A O 1
ATOM 4557 N N . SER A 1 572 ? 16.208 3.278 -10.194 1.00 56.25 572 SER A N 1
ATOM 4558 C CA . SER A 1 572 ? 15.288 3.190 -9.054 1.00 56.25 572 SER A CA 1
ATOM 4559 C C . SER A 1 572 ? 14.882 1.744 -8.720 1.00 56.25 572 SER A C 1
ATOM 4561 O O . SER A 1 572 ? 14.519 1.472 -7.577 1.00 56.25 572 SER A O 1
ATOM 4563 N N . PHE A 1 573 ? 14.994 0.799 -9.660 1.00 55.53 573 PHE A N 1
ATOM 4564 C CA . PHE A 1 573 ? 14.685 -0.621 -9.463 1.00 55.53 573 PHE A CA 1
ATOM 4565 C C . PHE A 1 573 ? 15.901 -1.481 -9.067 1.00 55.53 573 PHE A C 1
ATOM 4567 O O . PHE A 1 573 ? 15.716 -2.624 -8.652 1.00 55.53 573 PHE A O 1
ATOM 4574 N N . SER A 1 574 ? 17.128 -0.951 -9.136 1.00 61.03 574 SER A N 1
ATOM 4575 C CA . SER A 1 574 ? 18.366 -1.696 -8.839 1.00 61.03 574 SER A CA 1
ATOM 4576 C C . SER A 1 574 ? 18.671 -1.846 -7.343 1.00 61.03 574 SER A C 1
ATOM 4578 O O . SER A 1 574 ? 19.461 -2.696 -6.959 1.00 61.03 574 SER A O 1
ATOM 4580 N N . GLY A 1 575 ? 18.061 -1.055 -6.457 1.00 59.47 575 GLY A N 1
ATOM 4581 C CA . GLY A 1 575 ? 18.351 -1.130 -5.016 1.00 59.47 575 GLY A CA 1
ATOM 4582 C C . GLY A 1 575 ? 19.794 -0.739 -4.650 1.00 59.47 575 GLY A C 1
ATOM 4583 O O . GLY A 1 575 ? 20.482 -0.083 -5.421 1.00 59.47 575 GLY A O 1
ATOM 4584 N N . ARG A 1 576 ? 20.250 -1.071 -3.429 1.00 58.50 576 ARG A N 1
ATOM 4585 C CA . ARG A 1 576 ? 21.535 -0.567 -2.886 1.00 58.50 576 ARG A CA 1
ATOM 4586 C C . ARG A 1 576 ? 22.764 -1.389 -3.291 1.00 58.50 576 ARG A C 1
ATOM 4588 O O . ARG A 1 576 ? 23.833 -0.803 -3.299 1.00 58.50 576 ARG A O 1
ATOM 4595 N N . ASN A 1 577 ? 22.579 -2.679 -3.592 1.00 69.69 577 ASN A N 1
ATOM 4596 C CA . ASN A 1 577 ? 23.604 -3.665 -3.984 1.00 69.69 577 ASN A CA 1
ATOM 4597 C C . ASN A 1 577 ? 23.154 -4.498 -5.204 1.00 69.69 577 ASN A C 1
ATOM 4599 O O . ASN A 1 577 ? 23.525 -5.663 -5.329 1.00 69.69 577 ASN A O 1
ATOM 4603 N N . GLY A 1 578 ? 22.243 -3.970 -6.024 1.00 75.88 578 GLY A N 1
ATOM 4604 C CA . GLY A 1 578 ? 21.733 -4.710 -7.174 1.00 75.88 578 GLY A CA 1
ATOM 4605 C C . GLY A 1 578 ? 22.450 -4.375 -8.470 1.00 75.88 578 GLY A C 1
ATOM 4606 O O . GLY A 1 578 ? 23.548 -3.824 -8.466 1.00 75.88 578 GLY A O 1
ATOM 4607 N N . THR A 1 579 ? 21.816 -4.714 -9.584 1.00 82.38 579 THR A N 1
ATOM 4608 C CA . THR A 1 579 ? 22.389 -4.609 -10.925 1.00 82.38 579 THR A CA 1
ATOM 4609 C C . THR A 1 579 ? 21.576 -3.639 -11.774 1.00 82.38 579 THR A C 1
ATOM 4611 O O . THR A 1 579 ? 20.343 -3.636 -11.731 1.00 82.38 579 THR A O 1
ATOM 4614 N N . LEU A 1 580 ? 22.250 -2.790 -12.538 1.00 87.25 580 LEU A N 1
ATOM 4615 C CA . LEU A 1 580 ? 21.677 -1.986 -13.607 1.00 87.25 580 LEU A CA 1
ATOM 4616 C C . LEU A 1 580 ? 22.178 -2.538 -14.941 1.00 87.25 580 LEU A C 1
ATOM 4618 O O . LEU A 1 580 ? 23.375 -2.532 -15.225 1.00 87.25 580 LEU A O 1
ATOM 4622 N N . PHE A 1 581 ? 21.253 -3.025 -15.755 1.00 90.25 581 PHE A N 1
ATOM 4623 C CA . PHE A 1 581 ? 21.536 -3.480 -17.105 1.00 90.25 581 PHE A CA 1
ATOM 4624 C C . PHE A 1 581 ? 21.410 -2.322 -18.083 1.00 90.25 581 PHE A C 1
ATOM 4626 O O . PHE A 1 581 ? 20.383 -1.646 -18.112 1.00 90.25 581 PHE A O 1
ATOM 4633 N N . HIS A 1 582 ? 22.443 -2.143 -18.896 1.00 93.81 582 HIS A N 1
ATOM 4634 C CA . HIS A 1 582 ? 22.482 -1.278 -20.064 1.00 93.81 582 HIS A CA 1
ATOM 4635 C C . HIS A 1 582 ? 22.335 -2.186 -21.280 1.00 93.81 582 HIS A C 1
ATOM 4637 O O . HIS A 1 582 ? 23.270 -2.901 -21.628 1.00 93.81 582 HIS A O 1
ATOM 4643 N N . VAL A 1 583 ? 21.157 -2.217 -21.888 1.00 92.69 583 VAL A N 1
ATOM 4644 C CA . VAL A 1 583 ? 20.819 -3.126 -22.982 1.00 92.69 583 VAL A CA 1
ATOM 4645 C C . VAL A 1 583 ? 20.666 -2.329 -24.261 1.00 92.69 583 VAL A C 1
ATOM 4647 O O . VAL A 1 583 ? 19.698 -1.597 -24.433 1.00 92.69 583 VAL A O 1
ATOM 4650 N N . LYS A 1 584 ? 21.596 -2.509 -25.189 1.00 94.00 584 LYS A N 1
ATOM 4651 C CA . LYS A 1 584 ? 21.465 -1.988 -26.543 1.00 94.00 584 LYS A CA 1
ATOM 4652 C C . LYS A 1 584 ? 20.700 -3.008 -27.381 1.00 94.00 584 LYS A C 1
ATOM 4654 O O . LYS A 1 584 ? 21.234 -4.072 -27.703 1.00 94.00 584 LYS A O 1
ATOM 4659 N N . ALA A 1 585 ? 19.440 -2.713 -27.674 1.00 90.75 585 ALA A N 1
ATOM 4660 C CA . ALA A 1 585 ? 18.511 -3.624 -28.337 1.00 90.75 585 ALA A CA 1
ATOM 4661 C C . ALA A 1 585 ? 18.102 -3.094 -29.713 1.00 90.75 585 ALA A C 1
ATOM 4663 O O . ALA A 1 585 ? 17.968 -1.889 -29.912 1.00 90.75 585 ALA A O 1
ATOM 4664 N N . LYS A 1 586 ? 17.894 -3.999 -30.665 1.00 87.94 586 LYS A N 1
ATOM 4665 C CA . LYS A 1 586 ? 17.396 -3.695 -32.010 1.00 87.94 586 LYS A CA 1
ATOM 4666 C C . LYS A 1 586 ? 15.936 -4.106 -32.185 1.00 87.94 586 LYS A C 1
ATOM 4668 O O . LYS A 1 586 ? 15.203 -3.418 -32.875 1.00 87.94 586 LYS A O 1
ATOM 4673 N N . ARG A 1 587 ? 15.517 -5.219 -31.577 1.00 87.06 587 ARG A N 1
ATOM 4674 C CA . ARG A 1 587 ? 14.142 -5.753 -31.660 1.00 87.06 587 ARG A CA 1
ATOM 4675 C C . ARG A 1 587 ? 13.352 -5.475 -30.385 1.00 87.06 587 ARG A C 1
ATOM 4677 O O . ARG A 1 587 ? 12.660 -6.349 -29.873 1.00 87.06 587 ARG A O 1
ATOM 4684 N N . ALA A 1 588 ? 13.573 -4.316 -29.778 1.00 86.69 588 ALA A N 1
ATOM 4685 C CA . ALA A 1 588 ? 12.759 -3.881 -28.658 1.00 86.69 588 ALA A CA 1
ATOM 4686 C C . ALA A 1 588 ? 11.705 -2.910 -29.174 1.00 86.69 588 ALA A C 1
ATOM 4688 O O . ALA A 1 588 ? 12.023 -1.962 -29.894 1.00 86.69 588 ALA A O 1
ATOM 4689 N N . THR A 1 589 ? 10.458 -3.124 -28.772 1.00 86.75 589 THR A N 1
ATOM 4690 C CA . THR A 1 589 ? 9.322 -2.359 -29.291 1.00 86.75 589 THR A CA 1
ATOM 4691 C C . THR A 1 589 ? 8.788 -1.393 -28.260 1.00 86.75 589 THR A C 1
ATOM 4693 O O . THR A 1 589 ? 8.619 -1.739 -27.090 1.00 86.75 589 THR A O 1
ATOM 4696 N N . SER A 1 590 ? 8.499 -0.165 -28.692 1.00 84.38 590 SER A N 1
ATOM 4697 C CA . SER A 1 590 ? 7.767 0.774 -27.849 1.00 84.38 590 SER A CA 1
ATOM 4698 C C . SER A 1 590 ? 6.319 0.315 -27.724 1.00 84.38 590 SER A C 1
ATOM 4700 O O . SER A 1 590 ? 5.633 0.089 -28.722 1.00 84.38 590 SER A O 1
ATOM 4702 N N . ILE A 1 591 ? 5.837 0.218 -26.490 1.00 82.19 591 ILE A N 1
ATOM 4703 C CA . ILE A 1 591 ? 4.453 -0.150 -26.184 1.00 82.19 591 ILE A CA 1
ATOM 4704 C C . ILE A 1 591 ? 3.686 0.995 -25.523 1.00 82.19 591 ILE A C 1
ATOM 4706 O O . ILE A 1 591 ? 2.594 0.780 -25.009 1.00 82.19 591 ILE A O 1
ATOM 4710 N N . ALA A 1 592 ? 4.204 2.225 -25.563 1.00 74.88 592 ALA A N 1
ATOM 4711 C CA . ALA A 1 592 ? 3.620 3.380 -24.875 1.00 74.88 592 ALA A CA 1
ATOM 4712 C C . ALA A 1 592 ? 2.123 3.614 -25.197 1.00 74.88 592 ALA A C 1
ATOM 4714 O O . ALA A 1 592 ? 1.346 3.998 -24.325 1.00 74.88 592 ALA A O 1
ATOM 4715 N N . LEU A 1 593 ? 1.683 3.329 -26.430 1.00 77.00 593 LEU A N 1
ATOM 4716 C CA . LEU A 1 593 ? 0.274 3.461 -26.852 1.00 77.00 593 LEU A CA 1
ATOM 4717 C C . LEU A 1 593 ? -0.629 2.305 -26.378 1.00 77.00 593 LEU A C 1
ATOM 4719 O O . LEU A 1 593 ? -1.860 2.438 -26.306 1.00 77.00 593 LEU A O 1
ATOM 4723 N N . LEU A 1 594 ? -0.014 1.169 -26.057 1.00 80.00 594 LEU A N 1
ATOM 4724 C CA . LEU A 1 594 ? -0.657 -0.086 -25.679 1.00 80.00 594 LEU A CA 1
ATOM 4725 C C . LEU A 1 594 ? -0.394 -0.474 -24.220 1.00 80.00 594 LEU A C 1
ATOM 4727 O O . LEU A 1 594 ? -0.877 -1.514 -23.788 1.00 80.00 594 LEU A O 1
ATOM 4731 N N . SER A 1 595 ? 0.296 0.365 -23.450 1.00 73.38 595 SER A N 1
ATOM 4732 C CA . SER A 1 595 ? 0.495 0.171 -22.019 1.00 73.38 595 SER A CA 1
ATOM 4733 C C . SER A 1 595 ? -0.719 0.647 -21.220 1.00 73.38 595 SER A C 1
ATOM 4735 O O . SER A 1 595 ? -1.367 1.650 -21.546 1.00 73.38 595 SER A O 1
ATOM 4737 N N . ALA A 1 596 ? -1.027 -0.069 -20.140 1.00 61.22 596 ALA A N 1
ATOM 4738 C CA . ALA A 1 596 ? -1.963 0.375 -19.112 1.00 61.22 596 ALA A CA 1
ATOM 4739 C C . ALA A 1 596 ? -1.428 1.593 -18.329 1.00 61.22 596 ALA A C 1
ATOM 4741 O O . ALA A 1 596 ? -2.203 2.289 -17.668 1.00 61.22 596 ALA A O 1
ATOM 4742 N N . TYR A 1 597 ? -0.124 1.872 -18.418 1.00 54.53 597 TYR A N 1
ATOM 4743 C CA . TYR A 1 597 ? 0.542 3.002 -17.780 1.00 54.53 597 TYR A CA 1
ATOM 4744 C C . TYR A 1 597 ? 0.793 4.117 -18.804 1.00 54.53 597 TYR A C 1
ATOM 4746 O O . TYR A 1 597 ? 1.789 4.134 -19.520 1.00 54.53 597 TYR A O 1
ATOM 4754 N N . GLN A 1 598 ? -0.143 5.065 -18.904 1.00 51.84 598 GLN A N 1
ATOM 4755 C CA . GLN A 1 598 ? -0.026 6.169 -19.861 1.00 51.84 598 GLN A CA 1
ATOM 4756 C C . GLN A 1 598 ? 0.979 7.234 -19.400 1.00 51.84 598 GLN A C 1
ATOM 4758 O O . GLN A 1 598 ? 0.927 7.693 -18.257 1.00 51.84 598 GLN A O 1
ATOM 4763 N N . GLY A 1 599 ? 1.835 7.680 -20.325 1.00 47.78 599 GLY A N 1
ATOM 4764 C CA . GLY A 1 599 ? 2.823 8.743 -20.101 1.00 47.78 599 GLY A CA 1
ATOM 4765 C C . GLY A 1 599 ? 4.247 8.255 -19.820 1.00 47.78 599 GLY A C 1
ATOM 4766 O O . GLY A 1 599 ? 5.131 9.091 -19.644 1.00 47.78 599 GLY A O 1
ATOM 4767 N N . GLU A 1 600 ? 4.476 6.941 -19.808 1.00 52.81 600 GLU A N 1
ATOM 4768 C CA . GLU A 1 600 ? 5.811 6.339 -19.762 1.00 52.81 600 GLU A CA 1
ATOM 4769 C C . GLU A 1 600 ? 6.236 5.897 -21.169 1.00 52.81 600 GLU A C 1
ATOM 4771 O O . GLU A 1 600 ? 5.456 5.307 -21.919 1.00 52.81 600 GLU A O 1
ATOM 4776 N N . GLU A 1 601 ? 7.481 6.195 -21.545 1.00 64.06 601 GLU A N 1
ATOM 4777 C CA . GLU A 1 601 ? 8.088 5.668 -22.768 1.00 64.06 601 GLU A CA 1
ATOM 4778 C C . GLU A 1 601 ? 8.619 4.257 -22.470 1.00 64.06 601 GLU A C 1
ATOM 4780 O O . GLU A 1 601 ? 9.776 4.052 -22.099 1.00 64.06 601 GLU A O 1
ATOM 4785 N N . GLU A 1 602 ? 7.700 3.292 -22.515 1.00 71.75 602 GLU A N 1
ATOM 4786 C CA . GLU A 1 602 ? 7.941 1.894 -22.160 1.00 71.75 602 GLU A CA 1
ATOM 4787 C C . GLU A 1 602 ? 8.332 1.074 -23.395 1.00 71.75 602 GLU A C 1
ATOM 4789 O O . GLU A 1 602 ? 7.604 1.058 -24.393 1.00 71.75 602 GLU A O 1
ATOM 4794 N N . PHE A 1 603 ? 9.462 0.368 -23.310 1.00 83.62 603 PHE A N 1
ATOM 4795 C CA . PHE A 1 603 ? 9.911 -0.586 -24.323 1.00 83.62 603 PHE A CA 1
ATOM 4796 C C . PHE A 1 603 ? 9.813 -2.012 -23.800 1.00 83.62 603 PHE A C 1
ATOM 4798 O O . PHE A 1 603 ? 10.094 -2.275 -22.634 1.00 83.62 603 PHE A O 1
ATOM 4805 N N . VAL A 1 604 ? 9.468 -2.952 -24.670 1.00 86.69 604 VAL A N 1
ATOM 4806 C CA . VAL A 1 604 ? 9.481 -4.378 -24.350 1.00 86.69 604 VAL A CA 1
ATOM 4807 C C . VAL A 1 604 ? 10.644 -5.056 -25.051 1.00 86.69 604 VAL A C 1
ATOM 4809 O O . VAL A 1 604 ? 10.792 -4.961 -26.265 1.00 86.69 604 VAL A O 1
ATOM 4812 N N . LEU A 1 605 ? 11.436 -5.787 -24.271 1.00 87.88 605 LEU A N 1
ATOM 4813 C CA . LEU A 1 605 ? 12.372 -6.788 -24.755 1.00 87.88 605 LEU A CA 1
ATOM 4814 C C . LEU A 1 605 ? 11.659 -8.144 -24.821 1.00 87.88 605 LEU A C 1
ATOM 4816 O O . LEU A 1 605 ? 11.146 -8.639 -23.810 1.00 87.88 605 LEU A O 1
ATOM 4820 N N . ALA A 1 606 ? 11.622 -8.734 -26.015 1.00 89.94 606 ALA A N 1
ATOM 4821 C CA . ALA A 1 606 ? 10.988 -10.022 -26.269 1.00 89.94 606 ALA A CA 1
ATOM 4822 C C . ALA A 1 606 ? 11.671 -11.181 -25.505 1.00 89.94 606 ALA A C 1
ATOM 4824 O O . ALA A 1 606 ? 12.878 -11.133 -25.238 1.00 89.94 606 ALA A O 1
ATOM 4825 N N . PRO A 1 607 ? 10.933 -12.263 -25.196 1.00 90.81 607 PRO A N 1
ATOM 4826 C CA . PRO A 1 607 ? 11.494 -13.424 -24.523 1.00 90.81 607 PRO A CA 1
ATOM 4827 C C . PRO A 1 607 ? 12.395 -14.224 -25.473 1.00 90.81 607 PRO A C 1
ATOM 4829 O O . PRO A 1 607 ? 12.181 -14.269 -26.685 1.00 90.81 607 PRO A O 1
ATOM 4832 N N . GLY A 1 608 ? 13.414 -14.878 -24.922 1.00 89.56 608 GLY A N 1
ATOM 4833 C CA . GLY A 1 608 ? 14.408 -15.627 -25.693 1.00 89.56 608 GLY A CA 1
ATOM 4834 C C . GLY A 1 608 ? 15.391 -14.756 -26.473 1.00 89.56 608 GLY A C 1
ATOM 4835 O O . GLY A 1 608 ? 16.046 -15.268 -27.383 1.00 89.56 608 GLY A O 1
ATOM 4836 N N . THR A 1 609 ? 15.481 -13.461 -26.163 1.00 90.69 609 THR A N 1
ATOM 4837 C CA . THR A 1 609 ? 16.431 -12.553 -26.814 1.00 90.69 609 THR A CA 1
ATOM 4838 C C . THR A 1 609 ? 17.855 -12.929 -26.421 1.00 90.69 609 THR A C 1
ATOM 4840 O O . THR A 1 609 ? 18.150 -13.115 -25.245 1.00 90.69 609 THR A O 1
ATOM 4843 N N . GLN A 1 610 ? 18.751 -13.060 -27.396 1.00 92.19 610 GLN A N 1
ATOM 4844 C CA . GLN A 1 610 ? 20.157 -13.338 -27.121 1.00 92.19 610 GLN A CA 1
ATOM 4845 C C . GLN A 1 610 ? 20.919 -12.029 -26.951 1.00 92.19 610 GLN A C 1
ATOM 4847 O O . GLN A 1 610 ? 20.837 -11.149 -27.806 1.00 92.19 610 GLN A O 1
ATOM 4852 N N . LEU A 1 611 ? 21.663 -11.904 -25.858 1.00 92.44 611 LEU A N 1
ATOM 4853 C CA . LEU A 1 611 ? 22.426 -10.709 -25.521 1.00 92.44 611 LEU A CA 1
ATOM 4854 C C . LEU A 1 611 ? 23.890 -11.091 -25.304 1.00 92.44 611 LEU A C 1
ATOM 4856 O O . LEU A 1 611 ? 24.185 -12.070 -24.624 1.00 92.44 611 LEU A O 1
ATOM 4860 N N . LYS A 1 612 ? 24.816 -10.325 -25.872 1.00 94.25 612 LYS A N 1
ATOM 4861 C CA . LYS A 1 612 ? 26.249 -10.468 -25.628 1.00 94.25 612 LYS A CA 1
ATOM 4862 C C . LYS A 1 612 ? 26.665 -9.540 -24.495 1.00 94.25 612 LYS A C 1
ATOM 4864 O O . LYS A 1 612 ? 26.421 -8.336 -24.567 1.00 94.25 612 LYS A O 1
ATOM 4869 N N . ALA A 1 613 ? 27.333 -10.081 -23.482 1.00 93.31 613 ALA A N 1
ATOM 4870 C CA . ALA A 1 613 ? 27.907 -9.283 -22.407 1.00 93.31 613 ALA A CA 1
ATOM 4871 C C . ALA A 1 613 ? 29.160 -8.546 -22.898 1.00 93.31 613 ALA A C 1
ATOM 4873 O O . ALA A 1 613 ? 30.153 -9.164 -23.282 1.00 93.31 613 ALA A O 1
ATOM 4874 N N . LEU A 1 614 ? 29.115 -7.215 -22.905 1.00 94.12 614 LEU A N 1
ATOM 4875 C CA . LEU A 1 614 ? 30.201 -6.363 -23.395 1.00 94.12 614 LEU A CA 1
ATOM 4876 C C . LEU A 1 614 ? 31.121 -5.888 -22.274 1.00 94.12 614 LEU A C 1
ATOM 4878 O O . LEU A 1 614 ? 32.331 -5.782 -22.464 1.00 94.12 614 LEU A O 1
ATOM 4882 N N . LYS A 1 615 ? 30.546 -5.557 -21.117 1.00 94.31 615 LYS A N 1
ATOM 4883 C CA . LYS A 1 615 ? 31.261 -4.937 -19.998 1.00 94.31 615 LYS A CA 1
ATOM 4884 C C . LYS A 1 615 ? 30.505 -5.186 -18.694 1.00 94.31 615 LYS A C 1
ATOM 4886 O O . LYS A 1 615 ? 29.277 -5.225 -18.694 1.00 94.31 615 LYS A O 1
ATOM 4891 N N . ARG A 1 616 ? 31.240 -5.298 -17.587 1.00 92.00 616 ARG A N 1
ATOM 4892 C CA . ARG A 1 616 ? 30.698 -5.286 -16.222 1.00 92.00 616 ARG A CA 1
ATOM 4893 C C . ARG A 1 616 ? 31.512 -4.341 -15.341 1.00 92.00 616 ARG A C 1
ATOM 4895 O O . ARG A 1 616 ? 32.738 -4.327 -15.446 1.00 92.00 616 ARG A O 1
ATOM 4902 N N . GLU A 1 617 ? 30.853 -3.586 -14.474 1.00 91.31 617 GLU A N 1
ATOM 4903 C CA . GLU A 1 617 ? 31.488 -2.676 -13.516 1.00 91.31 617 GLU A CA 1
ATOM 4904 C C . GLU A 1 617 ? 30.910 -2.896 -12.120 1.00 91.31 617 GLU A C 1
ATOM 4906 O O . GLU A 1 617 ? 29.696 -2.861 -11.928 1.00 91.31 617 GLU A O 1
ATOM 4911 N N . LYS A 1 618 ? 31.784 -3.116 -11.130 1.00 83.25 618 LYS A N 1
ATOM 4912 C CA . LYS A 1 618 ? 31.373 -3.175 -9.723 1.00 83.25 618 LYS A CA 1
ATOM 4913 C C . LYS A 1 618 ? 31.409 -1.763 -9.139 1.00 83.25 618 LYS A C 1
ATOM 4915 O O . LYS A 1 618 ? 32.485 -1.185 -8.977 1.00 83.25 618 LYS A O 1
ATOM 4920 N N . GLY A 1 619 ? 30.238 -1.186 -8.882 1.00 69.31 619 GLY A N 1
ATOM 4921 C CA . GLY A 1 619 ? 30.093 0.171 -8.356 1.00 69.31 619 GLY A CA 1
ATOM 4922 C C . GLY A 1 619 ? 30.071 0.223 -6.825 1.00 69.31 619 GLY A C 1
ATOM 4923 O O . GLY A 1 619 ? 29.867 -0.781 -6.143 1.00 69.31 619 GLY A O 1
ATOM 4924 N N . LYS A 1 620 ? 30.234 1.423 -6.245 1.00 57.84 620 LYS A N 1
ATOM 4925 C CA . LYS A 1 620 ? 29.974 1.668 -4.810 1.00 57.84 620 LYS A CA 1
ATOM 4926 C C . LYS A 1 620 ? 28.462 1.767 -4.563 1.00 57.84 620 LYS A C 1
ATOM 4928 O O . LYS A 1 620 ? 27.948 2.842 -4.260 1.00 57.84 620 LYS A O 1
ATOM 4933 N N . GLY A 1 621 ? 27.755 0.657 -4.735 1.00 73.44 621 GLY A N 1
ATOM 4934 C CA . GLY A 1 621 ? 26.305 0.569 -4.596 1.00 73.44 621 GLY A CA 1
ATOM 4935 C C . GLY A 1 621 ? 25.718 -0.364 -5.646 1.00 73.44 621 GLY A C 1
ATOM 4936 O O . GLY A 1 621 ? 25.568 -1.549 -5.401 1.00 73.44 621 GLY A O 1
ATOM 4937 N N . VAL A 1 622 ? 25.414 0.155 -6.831 1.00 81.75 622 VAL A N 1
ATOM 4938 C CA . VAL A 1 622 ? 24.853 -0.640 -7.933 1.00 81.75 622 VAL A CA 1
ATOM 4939 C C . VAL A 1 622 ? 25.974 -1.146 -8.842 1.00 81.75 622 VAL A C 1
ATOM 4941 O O . VAL A 1 622 ? 26.908 -0.404 -9.146 1.00 81.75 622 VAL A O 1
ATOM 4944 N N . ASN A 1 623 ? 25.886 -2.404 -9.265 1.00 88.38 623 ASN A N 1
ATOM 4945 C CA . ASN A 1 623 ? 26.740 -2.973 -10.303 1.00 88.38 623 ASN A CA 1
ATOM 4946 C C . ASN A 1 623 ? 26.138 -2.690 -11.677 1.00 88.38 623 ASN A C 1
ATOM 4948 O O . ASN A 1 623 ? 24.924 -2.756 -11.842 1.00 88.38 623 ASN A O 1
ATOM 4952 N N . GLU A 1 624 ? 26.966 -2.429 -12.676 1.00 92.31 624 GLU A N 1
ATOM 4953 C CA . GLU A 1 624 ? 26.508 -2.154 -14.037 1.00 92.31 624 GLU A CA 1
ATOM 4954 C C . GLU A 1 624 ? 26.916 -3.288 -14.973 1.00 92.31 624 GLU A C 1
ATOM 4956 O O . GLU A 1 624 ? 28.052 -3.769 -14.936 1.00 92.31 624 GLU A O 1
ATOM 4961 N N . VAL A 1 625 ? 25.989 -3.720 -15.824 1.00 92.06 625 VAL A N 1
ATOM 4962 C CA . VAL A 1 625 ? 26.215 -4.758 -16.835 1.00 92.06 625 VAL A CA 1
ATOM 4963 C C . VAL A 1 625 ? 25.759 -4.225 -18.184 1.00 92.06 625 VAL A C 1
ATOM 4965 O O . VAL A 1 625 ? 24.612 -3.821 -18.345 1.00 92.06 625 VAL A O 1
ATOM 4968 N N . TYR A 1 626 ? 26.654 -4.245 -19.164 1.00 95.38 626 TYR A N 1
ATOM 4969 C CA . TYR A 1 626 ? 26.409 -3.738 -20.507 1.00 95.38 626 TYR A CA 1
ATOM 4970 C C . TYR A 1 626 ? 26.224 -4.902 -21.468 1.00 95.38 626 TYR A C 1
ATOM 4972 O O . TYR A 1 626 ? 27.100 -5.763 -21.592 1.00 95.38 626 TYR A O 1
ATOM 4980 N N . LEU A 1 627 ? 25.090 -4.905 -22.151 1.00 94.50 627 LEU A N 1
ATOM 4981 C CA . LEU A 1 627 ? 24.608 -5.958 -23.023 1.00 94.50 627 LEU A CA 1
ATOM 4982 C C . LEU A 1 627 ? 24.291 -5.370 -24.398 1.00 94.50 627 LEU A C 1
ATOM 4984 O O . LEU A 1 627 ? 23.712 -4.291 -24.501 1.00 94.50 627 LEU A O 1
ATOM 4988 N N . GLU A 1 628 ? 24.624 -6.099 -25.455 1.00 95.62 628 GLU A N 1
ATOM 4989 C CA . GLU A 1 628 ? 24.183 -5.778 -26.814 1.00 95.62 628 GLU A CA 1
ATOM 4990 C C . GLU A 1 628 ? 23.461 -6.976 -27.416 1.00 95.62 628 GLU A C 1
ATOM 4992 O O . GLU A 1 628 ? 23.900 -8.119 -27.282 1.00 95.62 628 GLU A O 1
ATOM 4997 N N . GLU A 1 629 ? 22.326 -6.722 -28.054 1.00 93.19 629 GLU A N 1
ATOM 4998 C CA . GLU A 1 629 ? 21.537 -7.769 -28.682 1.00 93.19 629 GLU A CA 1
ATOM 4999 C C . GLU A 1 629 ? 22.283 -8.448 -29.836 1.00 93.19 629 GLU A C 1
ATOM 5001 O O . GLU A 1 629 ? 22.803 -7.807 -30.747 1.00 93.19 629 GLU A O 1
ATOM 5006 N N . VAL A 1 630 ? 22.288 -9.780 -29.830 1.00 92.56 630 VAL A N 1
ATOM 5007 C CA . VAL A 1 630 ? 22.771 -10.586 -30.949 1.00 92.56 630 VAL A CA 1
ATOM 5008 C C . VAL A 1 630 ? 21.646 -10.713 -31.973 1.00 92.56 630 VAL A C 1
ATOM 5010 O O . VAL A 1 630 ? 20.565 -11.222 -31.667 1.00 92.56 630 VAL A O 1
ATOM 5013 N N . ILE A 1 631 ? 21.908 -10.294 -33.215 1.00 86.25 631 ILE A N 1
ATOM 5014 C CA . ILE A 1 631 ? 20.956 -10.404 -34.331 1.00 86.25 631 ILE A CA 1
ATOM 5015 C C . ILE A 1 631 ? 20.925 -11.852 -34.848 1.00 86.25 631 ILE A C 1
ATOM 5017 O O . ILE A 1 631 ? 21.374 -12.170 -35.945 1.00 86.25 631 ILE A O 1
ATOM 5021 N N . ALA A 1 632 ? 20.409 -12.743 -34.008 1.00 77.19 632 ALA A N 1
ATOM 5022 C CA . ALA A 1 632 ? 20.106 -14.139 -34.292 1.00 77.19 632 ALA A CA 1
ATOM 5023 C C . ALA A 1 632 ? 18.633 -14.420 -33.956 1.00 77.19 632 ALA A C 1
ATOM 5025 O O . ALA A 1 632 ? 17.961 -13.611 -33.308 1.00 77.19 632 ALA A O 1
ATOM 5026 N N . SER A 1 633 ? 18.099 -15.557 -34.402 1.00 75.44 633 SER A N 1
ATOM 5027 C CA . SER A 1 633 ? 16.724 -15.959 -34.074 1.00 75.44 633 SER A CA 1
ATOM 5028 C C . SER A 1 633 ? 16.525 -16.050 -32.557 1.00 75.44 633 SER A C 1
ATOM 5030 O O . SER A 1 633 ? 17.375 -16.594 -31.855 1.00 75.44 633 SER A O 1
ATOM 5032 N N . ARG A 1 634 ? 15.399 -15.525 -32.046 1.00 85.00 634 ARG A N 1
ATOM 5033 C CA . ARG A 1 634 ? 15.031 -15.680 -30.628 1.00 85.00 634 ARG A CA 1
ATOM 5034 C C . ARG A 1 634 ? 14.921 -17.166 -30.293 1.00 85.00 634 ARG A C 1
ATOM 5036 O O . ARG A 1 634 ? 14.386 -17.938 -31.088 1.00 85.00 634 ARG A O 1
ATOM 5043 N N . LEU A 1 635 ? 15.344 -17.545 -29.090 1.00 86.38 635 LEU A N 1
ATOM 5044 C CA . LEU A 1 635 ? 15.182 -18.912 -28.580 1.00 86.38 635 LEU A CA 1
ATOM 5045 C C . LEU A 1 635 ? 13.759 -19.204 -28.078 1.00 86.38 635 LEU A C 1
ATOM 5047 O O . LEU A 1 635 ? 13.519 -20.258 -27.499 1.00 86.38 635 LEU A O 1
ATOM 5051 N N . VAL A 1 636 ? 12.826 -18.275 -28.296 1.00 85.56 636 VAL A N 1
ATOM 5052 C CA . VAL A 1 636 ? 11.383 -18.460 -28.136 1.00 85.56 636 VAL A CA 1
ATOM 5053 C C . VAL A 1 636 ? 10.743 -18.118 -29.479 1.00 85.56 636 VAL A C 1
ATOM 5055 O O . VAL A 1 636 ? 10.655 -16.940 -29.845 1.00 85.56 636 VAL A O 1
ATOM 5058 N N . CYS A 1 637 ? 10.383 -19.144 -30.256 1.00 78.12 637 CYS A N 1
ATOM 5059 C CA . CYS A 1 637 ? 9.857 -18.974 -31.611 1.00 78.12 637 CYS A CA 1
ATOM 5060 C C . CYS A 1 637 ? 8.850 -20.030 -32.062 1.00 78.12 637 CYS A C 1
ATOM 5062 O O . CYS A 1 637 ? 8.766 -21.150 -31.513 1.00 78.12 637 CYS A O 1
#

Organism: NCBI:txid448386

Nearest PDB structures (foldseek):
  6drh-assembly3_F  TM=7.747E-01  e=2.156E-08  Serratia proteamaculans 568
  6dre-assembly1_B  TM=7.818E-01  e=6.576E-08  Serratia proteamaculans 568
  1gxy-assembly2_B  TM=7.112E-01  e=3.329E-07  Rattus norvegicus
  6k94-assembly2_B  TM=7.099E-01  e=4.077E-07  Xanthomonas citri
  6k93-assembly1_A  TM=7.224E-01  e=2.064E-06  Xanthomonas citri

Solvent-accessible surface area (backbone atoms only — not comparable to full-atom values): 35374 Å² total; per-residue (Å²): 110,42,29,29,36,47,32,89,57,71,54,95,93,39,67,57,40,77,41,73,47,40,72,71,32,15,53,53,49,50,54,50,48,53,49,43,71,72,62,72,52,93,72,48,71,46,82,48,59,43,82,97,47,50,28,42,34,30,69,79,81,36,31,34,28,34,68,90,76,64,53,71,32,50,44,49,81,41,64,66,82,76,69,71,83,81,82,84,81,78,95,71,77,77,85,57,77,68,69,74,36,59,57,70,71,42,26,60,63,89,38,15,68,73,46,38,80,67,45,48,69,54,49,72,69,42,83,66,40,49,63,77,54,21,85,86,29,52,65,59,37,33,19,55,75,71,25,38,54,47,47,56,21,84,50,58,60,41,57,40,41,32,42,36,36,29,63,48,66,54,77,78,76,72,79,81,70,86,80,76,80,86,73,90,84,88,91,79,79,73,82,60,59,81,80,56,73,79,81,75,64,44,60,66,63,39,36,49,30,28,34,92,41,48,65,82,49,63,46,71,82,42,76,61,41,76,72,39,47,37,57,42,37,47,52,48,38,30,42,27,71,74,68,71,48,61,82,80,64,46,67,72,57,47,44,50,54,39,59,76,60,42,43,47,42,50,57,54,45,50,33,50,41,47,64,70,13,46,37,37,39,43,63,16,55,43,42,48,58,93,52,56,71,68,54,40,38,56,69,30,40,66,55,54,50,49,53,55,48,50,28,52,52,50,18,64,73,46,62,92,84,44,51,51,42,34,35,37,38,41,26,36,26,74,65,21,49,53,48,50,64,73,37,40,80,56,55,66,76,48,69,89,45,62,64,49,81,43,80,46,59,26,45,64,46,85,84,54,59,43,43,75,54,63,60,73,60,50,51,34,51,52,28,49,77,58,67,32,85,62,75,77,74,70,51,25,55,65,58,46,65,79,40,39,76,67,36,54,71,39,50,58,54,54,50,50,49,36,48,58,41,48,55,46,54,48,55,66,60,65,36,73,86,69,90,64,98,58,80,70,48,71,64,40,76,77,53,82,86,65,51,45,41,70,25,36,44,88,71,77,43,37,73,57,39,53,54,39,36,63,69,38,52,90,65,88,60,84,91,58,50,51,42,25,44,23,39,52,23,44,43,60,68,51,80,48,41,61,68,50,36,46,27,51,63,46,76,81,46,68,77,32,64,69,40,43,55,39,49,37,37,35,50,53,36,47,62,75,55,58,81,61,72,76,40,68,30,16,39,34,17,60,34,72,53,61,87,78,50,50,69,74,41,75,46,71,41,38,38,67,38,81,29,26,69,44,59,69,67,16,47,50,44,7,57,68,58,4,21,33,37,40,37,40,32,51,75,50,26,77,38,37,92,42,37,73,58,76,90,46,73,36,27,37,39,52,37,18,36,38,32,32,23,71,43,70,46,87,48,102,37,46,26,39,35,32,32,37,53,48,99,64,84,46,40,49,54

Mean predicted aligned error: 18.35 Å

pLDDT: mean 77.57, std 18.77, range [23.62, 98.06]

InterPro domains:
  IPR000768 NAD:arginine ADP-ribosyltransferase, ART [PF01129] (479-629)
  IPR002043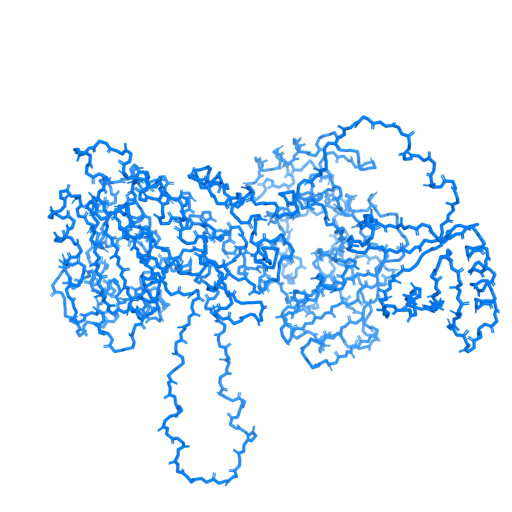 Uracil-DNA glycosylase family 1 [PTHR11264] (230-395)
  IPR004170 WWE domain [PF02825] (2-77)
  IPR004170 WWE domain [PS50918] (1-77)
  IPR036895 Uracil-DNA glycosylase-like domain superfamily [G3DSA:3.40.470.10] (96-395)
  IPR036895 Uracil-DNA glycosylase-like domain superfamily [SSF52141] (114-394)
  IPR037197 WWE domain superfamily [G3DSA:3.30.720.50] (1-84)
  IPR037197 WWE domain superfamily [SSF117839] (14-81)